Protein AF-A0A364NSY7-F1 (afdb_monomer)

Structure (mmCIF, N/CA/C/O backbone):
data_AF-A0A364NSY7-F1
#
_entry.id   AF-A0A364NSY7-F1
#
loop_
_atom_site.group_PDB
_atom_site.id
_atom_site.type_symbol
_atom_site.label_atom_id
_atom_site.label_alt_id
_atom_site.label_comp_id
_atom_site.label_asym_id
_atom_site.label_entity_id
_atom_site.label_seq_id
_atom_site.pdbx_PDB_ins_code
_atom_site.Cartn_x
_atom_site.Cartn_y
_atom_site.Cartn_z
_atom_site.occupancy
_atom_site.B_iso_or_equiv
_atom_site.auth_seq_id
_atom_site.auth_comp_id
_atom_site.auth_asym_id
_atom_site.auth_atom_id
_atom_site.pdbx_PDB_model_num
ATOM 1 N N . MET A 1 1 ? 0.261 -23.111 -34.544 1.00 36.00 1 MET A N 1
ATOM 2 C CA . MET A 1 1 ? 0.612 -21.712 -34.857 1.00 36.00 1 MET A CA 1
ATOM 3 C C . MET A 1 1 ? 1.425 -21.244 -33.670 1.00 36.00 1 MET A C 1
ATOM 5 O O . MET A 1 1 ? 0.846 -20.998 -32.622 1.00 36.00 1 MET A O 1
ATOM 9 N N . ASP A 1 2 ? 2.751 -21.294 -33.781 1.00 36.00 2 ASP A N 1
ATOM 10 C CA . ASP A 1 2 ? 3.646 -21.006 -32.659 1.00 36.00 2 ASP A CA 1
ATOM 11 C C . ASP A 1 2 ? 3.704 -19.493 -32.443 1.00 36.00 2 ASP A C 1
ATOM 13 O O . ASP A 1 2 ? 4.109 -18.742 -33.335 1.00 36.00 2 ASP A O 1
ATOM 17 N N . LEU A 1 3 ? 3.247 -19.031 -31.277 1.00 41.38 3 LEU A N 1
ATOM 18 C CA . LEU A 1 3 ? 3.323 -17.625 -30.895 1.00 41.38 3 LEU A CA 1
ATOM 19 C C . LEU A 1 3 ? 4.780 -17.307 -30.525 1.00 41.38 3 LEU A C 1
ATOM 21 O O . LEU A 1 3 ? 5.222 -17.547 -29.404 1.00 41.38 3 LEU A O 1
ATOM 25 N N . VAL A 1 4 ? 5.556 -16.795 -31.481 1.00 43.81 4 VAL A N 1
ATOM 26 C CA . VAL A 1 4 ? 6.924 -16.332 -31.216 1.00 43.81 4 VAL A CA 1
ATOM 27 C C . VAL A 1 4 ? 6.856 -14.926 -30.623 1.00 43.81 4 VAL A C 1
ATOM 29 O O . VAL A 1 4 ? 6.765 -13.933 -31.345 1.00 43.81 4 VAL A O 1
ATOM 32 N N . LEU A 1 5 ? 6.889 -14.845 -29.294 1.00 48.97 5 LEU A N 1
ATOM 33 C CA . LEU A 1 5 ? 7.018 -13.586 -28.564 1.00 48.97 5 LEU A CA 1
ATOM 34 C C . LEU A 1 5 ? 8.453 -13.066 -28.690 1.00 48.97 5 LEU A C 1
ATOM 36 O O . LEU A 1 5 ? 9.410 -13.761 -28.347 1.00 48.97 5 LEU A O 1
ATOM 40 N N . LYS A 1 6 ? 8.617 -11.835 -29.182 1.00 50.66 6 LYS A N 1
ATOM 41 C CA . LYS A 1 6 ? 9.927 -11.175 -29.221 1.00 50.66 6 LYS A CA 1
ATOM 42 C C . LYS A 1 6 ? 10.119 -10.354 -27.952 1.00 50.66 6 LYS A C 1
ATOM 44 O O . LYS A 1 6 ? 9.248 -9.565 -27.577 1.00 50.66 6 LYS A O 1
ATOM 49 N N . ARG A 1 7 ? 11.279 -10.523 -27.312 1.00 55.50 7 ARG A N 1
ATOM 50 C CA . ARG A 1 7 ? 11.716 -9.635 -26.232 1.00 55.50 7 ARG A CA 1
ATOM 51 C C . ARG A 1 7 ? 11.839 -8.218 -26.794 1.00 55.50 7 ARG A C 1
ATOM 53 O O . ARG A 1 7 ? 12.333 -8.040 -27.908 1.00 55.50 7 ARG A O 1
ATOM 60 N N . HIS A 1 8 ? 11.343 -7.230 -26.059 1.00 55.62 8 HIS A N 1
ATOM 61 C CA . HIS A 1 8 ? 11.367 -5.850 -26.525 1.00 55.62 8 HIS A CA 1
ATOM 62 C C . HIS A 1 8 ? 12.807 -5.305 -26.517 1.00 55.62 8 HIS A C 1
ATOM 64 O O . HIS A 1 8 ? 13.413 -5.192 -25.451 1.00 55.62 8 HIS A O 1
ATOM 70 N N . ASP A 1 9 ? 13.356 -4.958 -27.685 1.00 51.44 9 ASP A N 1
ATOM 71 C CA . ASP A 1 9 ? 14.707 -4.399 -27.841 1.00 51.44 9 ASP A CA 1
ATOM 72 C C . ASP A 1 9 ? 14.666 -2.972 -28.399 1.00 51.44 9 ASP A C 1
ATOM 74 O O . ASP A 1 9 ? 14.658 -2.734 -29.603 1.00 51.44 9 ASP A O 1
ATOM 78 N N . THR A 1 10 ? 14.647 -2.011 -27.479 1.00 54.78 10 THR A N 1
ATOM 79 C CA . THR A 1 10 ? 14.784 -0.565 -27.713 1.00 54.78 10 THR A CA 1
ATOM 80 C C . THR A 1 10 ? 15.898 0.024 -26.845 1.00 54.78 10 THR A C 1
ATOM 82 O O . THR A 1 10 ? 16.488 -0.673 -26.015 1.00 54.78 10 THR A O 1
ATOM 85 N N . THR A 1 11 ? 16.197 1.309 -27.046 1.00 55.12 11 THR A N 1
ATOM 86 C CA . THR A 1 11 ? 17.179 2.071 -26.260 1.00 55.12 11 THR A CA 1
ATOM 87 C C . THR A 1 11 ? 16.862 2.064 -24.763 1.00 55.12 11 THR A C 1
ATOM 89 O O . THR A 1 11 ? 15.716 1.891 -24.350 1.00 55.12 11 THR A O 1
ATOM 92 N N . ASP A 1 12 ? 17.891 2.275 -23.946 1.00 60.66 12 ASP A N 1
ATOM 93 C CA . ASP A 1 12 ? 17.818 2.137 -22.488 1.00 60.66 12 ASP A CA 1
ATOM 94 C C . ASP A 1 12 ? 16.801 3.102 -21.872 1.00 60.66 12 ASP A C 1
ATOM 96 O O . ASP A 1 12 ? 15.876 2.686 -21.185 1.00 60.66 12 ASP A O 1
ATOM 100 N N . ALA A 1 13 ? 16.891 4.387 -22.212 1.00 56.56 13 ALA A N 1
ATOM 101 C CA . ALA A 1 13 ? 15.965 5.393 -21.696 1.00 56.56 13 ALA A CA 1
ATOM 102 C C . ALA A 1 13 ? 14.491 5.066 -22.009 1.00 56.56 13 ALA A C 1
ATOM 104 O O . ALA A 1 13 ? 13.617 5.305 -21.185 1.00 56.56 13 ALA A O 1
ATOM 105 N N . TYR A 1 14 ? 14.216 4.460 -23.170 1.00 59.62 14 TYR A N 1
ATOM 106 C CA . TYR A 1 14 ? 12.862 4.045 -23.542 1.00 59.62 14 TYR A CA 1
ATOM 107 C C . TYR A 1 14 ? 12.365 2.862 -22.702 1.00 59.62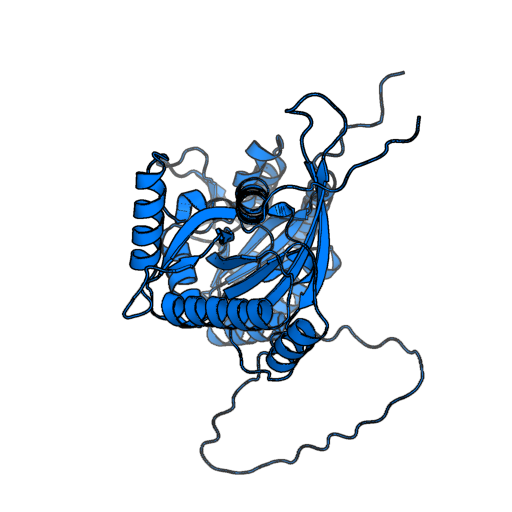 14 TYR A C 1
ATOM 109 O O . TYR A 1 14 ? 11.180 2.766 -22.406 1.00 59.62 14 TYR A O 1
ATOM 117 N N . LYS A 1 15 ? 13.253 1.938 -22.317 1.00 69.56 15 LYS A N 1
ATOM 118 C CA . LYS A 1 15 ? 12.866 0.786 -21.493 1.00 69.56 15 LYS A CA 1
ATOM 119 C C . LYS A 1 15 ? 12.663 1.167 -20.019 1.00 69.56 15 LYS A C 1
ATOM 121 O O . LYS A 1 15 ? 11.796 0.573 -19.391 1.00 69.56 15 LYS A O 1
ATOM 126 N N . GLU A 1 16 ? 13.417 2.126 -19.474 1.00 78.94 16 GLU A N 1
ATOM 127 C CA . GLU A 1 16 ? 13.177 2.633 -18.108 1.00 78.94 16 GLU A CA 1
ATOM 128 C C . GLU A 1 16 ? 11.831 3.359 -18.030 1.00 78.94 16 GLU A C 1
ATOM 130 O O . GLU A 1 16 ? 11.000 2.988 -17.207 1.00 78.94 16 GLU A O 1
ATOM 135 N N . ASP A 1 17 ? 11.557 4.283 -18.957 1.00 84.56 17 ASP A N 1
ATOM 136 C CA . ASP A 1 17 ? 10.255 4.959 -19.059 1.00 84.56 17 ASP A CA 1
ATOM 137 C C . ASP A 1 17 ? 9.093 3.963 -19.229 1.00 84.56 17 ASP A C 1
ATOM 139 O O . ASP A 1 17 ? 8.052 4.098 -18.585 1.00 84.56 17 ASP A O 1
ATOM 143 N N . LEU A 1 18 ? 9.295 2.904 -20.025 1.00 81.06 18 LEU A N 1
ATOM 144 C CA . LEU A 1 18 ? 8.325 1.819 -20.178 1.00 81.06 18 LEU A CA 1
ATOM 145 C C . LEU A 1 18 ? 8.079 1.061 -18.864 1.00 81.06 18 LEU A C 1
ATOM 147 O O . LEU A 1 18 ? 6.926 0.769 -18.554 1.00 81.06 18 LEU A O 1
ATOM 151 N N . LEU A 1 19 ? 9.123 0.747 -18.087 1.00 82.94 19 LEU A N 1
ATOM 152 C CA . LEU A 1 19 ? 8.972 0.107 -16.773 1.00 82.94 19 LEU A CA 1
ATOM 153 C C . LEU A 1 19 ? 8.163 0.994 -15.827 1.00 82.94 19 LEU A C 1
ATOM 155 O O . LEU A 1 19 ? 7.202 0.518 -15.223 1.00 82.94 19 LEU A O 1
ATOM 159 N N . GLN A 1 20 ? 8.500 2.283 -15.757 1.00 89.06 20 GLN A N 1
ATOM 160 C CA . GLN A 1 20 ? 7.758 3.224 -14.928 1.00 89.06 20 GLN A CA 1
ATOM 161 C C . GLN A 1 20 ? 6.292 3.328 -15.363 1.00 89.06 20 GLN A C 1
ATOM 163 O O . GLN A 1 20 ? 5.395 3.357 -14.523 1.00 89.06 20 GLN A O 1
ATOM 168 N N . HIS A 1 21 ? 6.031 3.374 -16.672 1.00 87.06 21 HIS A N 1
ATOM 169 C CA . HIS A 1 21 ? 4.677 3.440 -17.214 1.00 87.06 21 HIS A CA 1
ATOM 170 C C . HIS A 1 21 ? 3.865 2.175 -16.911 1.00 87.06 21 HIS A C 1
ATOM 172 O O . HIS A 1 21 ? 2.699 2.275 -16.535 1.00 87.06 21 HIS A O 1
ATOM 178 N N . ILE A 1 22 ? 4.473 0.992 -17.027 1.00 82.31 22 ILE A N 1
ATOM 179 C CA . ILE A 1 22 ? 3.836 -0.282 -16.669 1.00 82.31 22 ILE A CA 1
ATOM 180 C C . ILE A 1 22 ? 3.473 -0.298 -15.180 1.00 82.31 22 ILE A C 1
ATOM 182 O O . ILE A 1 22 ? 2.342 -0.625 -14.840 1.00 82.31 22 ILE A O 1
ATOM 186 N N . VAL A 1 23 ? 4.393 0.104 -14.297 1.00 87.44 23 VAL A N 1
ATOM 187 C CA . VAL A 1 23 ? 4.132 0.171 -12.847 1.00 87.44 23 VAL A CA 1
ATOM 188 C C . VAL A 1 23 ? 3.035 1.187 -12.511 1.00 87.44 23 VAL A C 1
ATOM 190 O O . VAL A 1 23 ? 2.234 0.952 -11.612 1.00 87.44 23 VAL A O 1
ATOM 193 N N . ASP A 1 24 ? 2.986 2.309 -13.228 1.00 90.50 24 ASP A N 1
ATOM 194 C CA . ASP A 1 24 ? 1.989 3.360 -13.014 1.00 90.50 24 ASP A CA 1
ATOM 195 C C . ASP A 1 24 ? 0.581 2.942 -13.461 1.00 90.50 24 ASP A C 1
ATOM 197 O O . ASP A 1 24 ? -0.400 3.198 -12.765 1.00 90.50 24 ASP A O 1
ATOM 201 N N . THR A 1 25 ? 0.485 2.277 -14.613 1.00 83.00 25 THR A N 1
ATOM 202 C CA . THR A 1 25 ? -0.798 1.895 -15.225 1.00 83.00 25 THR A CA 1
ATOM 203 C C . THR A 1 25 ? -1.355 0.573 -14.710 1.00 83.00 25 THR A C 1
ATOM 205 O O . THR A 1 25 ? -2.574 0.422 -14.662 1.00 83.00 25 THR A O 1
ATOM 208 N N . ALA A 1 26 ? -0.485 -0.359 -14.319 1.00 79.25 26 ALA A N 1
ATOM 209 C CA . ALA A 1 26 ? -0.840 -1.689 -13.833 1.00 79.25 26 ALA A CA 1
ATOM 210 C C . ALA A 1 26 ? 0.017 -2.066 -12.606 1.00 79.25 26 ALA A C 1
ATOM 212 O O . ALA A 1 26 ? 0.847 -2.979 -12.684 1.00 79.25 26 ALA A O 1
ATOM 213 N N . PRO A 1 27 ? -0.132 -1.369 -11.461 1.00 86.69 27 PRO A N 1
ATOM 214 C CA . PRO A 1 27 ? 0.657 -1.630 -10.253 1.00 86.69 27 PRO A CA 1
ATOM 215 C C . PRO A 1 27 ? 0.514 -3.066 -9.716 1.00 86.69 27 PRO A C 1
ATOM 217 O O . PRO A 1 27 ? 1.417 -3.556 -9.038 1.00 86.69 27 PRO A O 1
ATOM 220 N N . GLU A 1 28 ? -0.569 -3.772 -10.054 1.00 82.06 28 GLU A N 1
ATOM 221 C CA . GLU A 1 28 ? -0.802 -5.191 -9.757 1.00 82.06 28 GLU A CA 1
ATOM 222 C C . GLU A 1 28 ? 0.220 -6.141 -10.396 1.00 82.06 28 GLU A C 1
ATOM 224 O O . GLU A 1 28 ? 0.351 -7.286 -9.967 1.00 82.06 28 GLU A O 1
ATOM 229 N N . VAL A 1 29 ? 0.985 -5.668 -11.387 1.00 80.31 29 VAL A N 1
ATOM 230 C CA . VAL A 1 29 ? 2.117 -6.417 -11.941 1.00 80.31 29 VAL A CA 1
ATOM 231 C C . VAL A 1 29 ? 3.217 -6.635 -10.901 1.00 80.31 29 VAL A C 1
ATOM 233 O O . VAL A 1 29 ? 4.023 -7.555 -11.030 1.00 80.31 29 VAL A O 1
ATOM 236 N N . LEU A 1 30 ? 3.281 -5.793 -9.866 1.00 85.88 30 LEU A N 1
ATOM 237 C CA . LEU A 1 30 ? 4.238 -5.956 -8.787 1.00 85.88 30 LEU A CA 1
ATOM 238 C C . LEU A 1 30 ? 3.771 -7.091 -7.856 1.00 85.88 30 LEU A C 1
ATOM 240 O O . LEU A 1 30 ? 2.671 -7.023 -7.305 1.00 85.88 30 LEU A O 1
ATOM 244 N N . PRO A 1 31 ? 4.611 -8.106 -7.592 1.00 80.38 31 PRO A N 1
ATOM 245 C CA . PRO A 1 31 ? 4.269 -9.253 -6.747 1.00 80.38 31 PRO A CA 1
ATOM 246 C C . PRO A 1 31 ? 4.328 -8.901 -5.246 1.00 80.38 31 PRO A C 1
ATOM 248 O O . PRO A 1 31 ? 5.056 -9.508 -4.458 1.00 80.38 31 PRO A O 1
ATOM 251 N N . LEU A 1 32 ? 3.567 -7.890 -4.818 1.00 84.75 32 LEU A N 1
ATOM 252 C CA . LEU A 1 32 ? 3.625 -7.341 -3.458 1.00 84.75 32 LEU A CA 1
ATOM 253 C C . LEU A 1 32 ? 3.256 -8.381 -2.394 1.00 84.75 32 LEU A C 1
ATOM 255 O O . LEU A 1 32 ? 3.875 -8.411 -1.336 1.00 84.75 32 LEU A O 1
ATOM 259 N N . ALA A 1 33 ? 2.317 -9.286 -2.690 1.00 78.88 33 ALA A N 1
ATOM 260 C CA . ALA A 1 33 ? 1.911 -10.357 -1.776 1.00 78.88 33 ALA A CA 1
ATOM 261 C C . ALA A 1 33 ? 3.051 -11.337 -1.435 1.00 78.88 33 ALA A C 1
ATOM 263 O O . ALA A 1 33 ? 3.059 -11.929 -0.351 1.00 78.88 33 ALA A O 1
ATOM 264 N N . GLU A 1 34 ? 4.010 -11.508 -2.347 1.00 75.00 34 GLU A N 1
ATOM 265 C CA . GLU A 1 34 ? 5.184 -12.360 -2.152 1.00 75.00 34 GLU A CA 1
ATOM 266 C C . GLU A 1 34 ? 6.296 -11.646 -1.370 1.00 75.00 34 GLU A C 1
ATOM 268 O O . GLU A 1 34 ? 7.060 -12.296 -0.647 1.00 75.00 34 GLU A O 1
ATOM 273 N N . ILE A 1 35 ? 6.380 -10.317 -1.486 1.00 79.62 35 ILE A N 1
ATOM 274 C CA . ILE A 1 35 ? 7.395 -9.494 -0.820 1.00 79.62 35 ILE A CA 1
ATOM 275 C C . ILE A 1 35 ? 6.944 -9.148 0.601 1.00 79.62 35 ILE A C 1
ATOM 277 O O . ILE A 1 35 ? 7.595 -9.551 1.563 1.00 79.62 35 ILE A O 1
ATOM 281 N N . ASP A 1 36 ? 5.820 -8.443 0.726 1.00 81.50 36 ASP A N 1
ATOM 282 C CA . ASP A 1 36 ? 5.222 -8.023 1.990 1.00 81.50 36 ASP A CA 1
ATOM 283 C C . ASP A 1 36 ? 3.712 -7.792 1.811 1.00 81.50 36 ASP A C 1
ATOM 285 O O . ASP A 1 36 ? 3.262 -6.815 1.204 1.00 81.50 36 ASP A O 1
ATOM 289 N N . ARG A 1 37 ? 2.911 -8.701 2.385 1.00 79.88 37 ARG A N 1
ATOM 290 C CA . ARG A 1 37 ? 1.443 -8.676 2.285 1.00 79.88 37 ARG A CA 1
ATOM 291 C C . ARG A 1 37 ? 0.812 -7.401 2.843 1.00 79.88 37 ARG A C 1
ATOM 293 O O . ARG A 1 37 ? -0.306 -7.066 2.451 1.00 79.88 37 ARG A O 1
ATOM 300 N N . GLY A 1 38 ? 1.511 -6.685 3.728 1.00 79.31 38 GLY A N 1
ATOM 301 C CA . GLY A 1 38 ? 1.054 -5.404 4.262 1.00 79.31 38 GLY A CA 1
ATOM 302 C C . GLY A 1 38 ? 0.891 -4.327 3.190 1.00 79.31 38 GLY A C 1
ATOM 303 O O . GLY A 1 38 ? 0.126 -3.395 3.396 1.00 79.31 38 GLY A O 1
ATOM 304 N N . PHE A 1 39 ? 1.545 -4.477 2.034 1.00 87.94 39 PHE A N 1
ATOM 305 C CA . PHE A 1 39 ? 1.489 -3.511 0.935 1.00 87.94 39 PHE A CA 1
ATOM 306 C C . PHE A 1 39 ? 0.573 -3.946 -0.225 1.00 87.94 39 PHE A C 1
ATOM 308 O O . PHE A 1 39 ? 0.515 -3.283 -1.259 1.00 87.94 39 PHE A O 1
ATOM 315 N N . VAL A 1 40 ? -0.173 -5.050 -0.076 1.00 85.19 40 VAL A N 1
ATOM 316 C CA . VAL A 1 40 ? -1.127 -5.519 -1.097 1.00 85.19 40 VAL A CA 1
ATOM 317 C C . VAL A 1 40 ? -2.273 -4.524 -1.260 1.00 85.19 40 VAL A C 1
ATOM 319 O O . VAL A 1 40 ? -2.934 -4.161 -0.283 1.00 85.19 40 VAL A O 1
ATOM 322 N N . GLY A 1 41 ? -2.545 -4.159 -2.515 1.00 85.44 41 GLY A N 1
ATOM 323 C CA . GLY A 1 41 ? -3.536 -3.150 -2.889 1.00 85.44 41 GLY A CA 1
ATOM 324 C C . GLY A 1 41 ? -2.948 -1.750 -3.085 1.00 85.44 41 GLY A C 1
ATOM 325 O O . GLY A 1 41 ? -3.713 -0.792 -3.162 1.00 85.44 41 GLY A O 1
ATOM 326 N N . ALA A 1 42 ? -1.617 -1.610 -3.144 1.00 92.94 42 ALA A N 1
ATOM 327 C CA . ALA A 1 42 ? -0.963 -0.340 -3.451 1.00 92.94 42 ALA A CA 1
ATOM 328 C C . ALA A 1 42 ? -1.420 0.202 -4.813 1.00 92.94 42 ALA A C 1
ATOM 330 O O . ALA A 1 42 ? -1.468 -0.527 -5.802 1.00 92.94 42 ALA A O 1
ATOM 331 N N . ARG A 1 43 ? -1.751 1.493 -4.854 1.00 94.19 43 ARG A N 1
ATOM 332 C CA . ARG A 1 43 ? -2.231 2.192 -6.050 1.00 94.19 43 ARG A CA 1
ATOM 333 C C . ARG A 1 43 ? -1.181 3.195 -6.498 1.00 94.19 43 ARG A C 1
ATOM 335 O O . ARG A 1 43 ? -0.570 3.837 -5.644 1.00 94.19 43 ARG A O 1
ATOM 342 N N . SER A 1 44 ? -0.989 3.351 -7.807 1.00 95.75 44 SER A N 1
ATOM 343 C CA . SER A 1 44 ? -0.092 4.388 -8.319 1.00 95.75 44 SER A CA 1
ATOM 344 C C . SER A 1 44 ? -0.629 5.782 -8.000 1.00 95.75 44 SER A C 1
ATOM 346 O O . SER A 1 44 ? -1.807 6.073 -8.220 1.00 95.75 44 SER A O 1
ATOM 348 N N . ILE A 1 45 ? 0.238 6.634 -7.453 1.00 97.06 45 ILE A N 1
ATOM 349 C CA . ILE A 1 45 ? -0.086 8.010 -7.062 1.00 97.06 45 ILE A CA 1
ATOM 350 C C . ILE A 1 45 ? 0.494 8.999 -8.070 1.00 97.06 45 ILE A C 1
ATOM 352 O O . ILE A 1 45 ? -0.212 9.892 -8.559 1.00 97.06 45 ILE A O 1
ATOM 356 N N . CYS A 1 46 ? 1.783 8.845 -8.372 1.00 94.81 46 CYS A N 1
ATOM 357 C CA . CYS A 1 46 ? 2.480 9.619 -9.387 1.00 94.81 46 CYS A CA 1
ATOM 358 C C . CYS A 1 46 ? 3.798 8.954 -9.793 1.00 94.81 46 CYS A C 1
ATOM 360 O O . CYS A 1 46 ? 4.420 8.223 -9.014 1.00 94.81 46 CYS A O 1
ATOM 362 N N . ARG A 1 47 ? 4.262 9.317 -10.987 1.00 93.88 47 ARG A N 1
ATOM 363 C CA . ARG A 1 47 ? 5.632 9.094 -11.443 1.00 93.88 47 ARG A CA 1
ATOM 364 C C . ARG A 1 47 ? 6.508 10.304 -11.157 1.00 93.88 47 ARG A C 1
ATOM 366 O O . ARG A 1 47 ? 5.993 11.415 -11.064 1.00 93.88 47 ARG A O 1
ATOM 373 N N . GLU A 1 48 ? 7.818 10.101 -11.082 1.00 92.56 48 GLU A N 1
ATOM 374 C CA . GLU A 1 48 ? 8.807 11.183 -11.037 1.00 92.56 48 GLU A CA 1
ATOM 375 C C . GLU A 1 48 ? 8.592 12.146 -9.841 1.00 92.56 48 GLU A C 1
ATOM 377 O O . GLU A 1 48 ? 8.573 13.375 -9.978 1.00 92.56 48 GLU A O 1
ATOM 382 N N . LEU A 1 49 ? 8.414 11.610 -8.629 1.00 93.75 49 LEU A N 1
ATOM 383 C CA . LEU A 1 49 ? 8.237 12.430 -7.423 1.00 93.75 49 LEU A CA 1
ATOM 384 C C . LEU A 1 49 ? 9.558 13.139 -7.068 1.00 93.75 49 LEU A C 1
ATOM 386 O O . LEU A 1 49 ? 10.565 12.460 -6.863 1.00 93.75 49 LEU A O 1
ATOM 390 N N . PRO A 1 50 ? 9.604 14.480 -6.976 1.00 89.62 50 PRO A N 1
ATOM 391 C CA . PRO A 1 50 ? 10.845 15.203 -6.738 1.00 89.62 50 PRO A CA 1
ATOM 392 C C . PRO A 1 50 ? 11.357 15.019 -5.305 1.00 89.62 50 PRO A C 1
ATOM 394 O O . PRO A 1 50 ? 10.629 15.199 -4.332 1.00 89.62 50 PRO A O 1
ATOM 397 N N . PHE A 1 51 ? 12.654 14.752 -5.190 1.00 84.19 51 PHE A N 1
ATOM 398 C CA . PHE A 1 51 ? 13.410 14.712 -3.946 1.00 84.19 51 PHE A CA 1
ATOM 399 C C . PHE A 1 51 ? 14.528 15.753 -3.967 1.00 84.19 51 PHE A C 1
ATOM 401 O O . PHE A 1 51 ? 15.301 15.867 -4.924 1.00 84.19 51 PHE A O 1
ATOM 408 N N . SER A 1 52 ? 14.648 16.493 -2.868 1.00 64.94 52 SER A N 1
ATOM 409 C CA . SER A 1 52 ? 15.712 17.475 -2.677 1.00 64.94 52 SER A CA 1
ATOM 410 C C . SER A 1 52 ? 16.911 16.835 -1.972 1.00 64.94 52 SER A C 1
ATOM 412 O O . SER A 1 52 ? 17.116 17.042 -0.779 1.00 64.94 52 SER A O 1
ATOM 414 N N . LEU A 1 53 ? 17.715 16.067 -2.712 1.00 54.66 53 LEU A N 1
ATOM 415 C CA . LEU A 1 53 ? 19.075 15.707 -2.291 1.00 54.66 53 LEU A CA 1
ATOM 416 C C . LEU A 1 53 ? 20.038 16.830 -2.702 1.00 54.66 53 LEU A C 1
ATOM 418 O O . LEU A 1 53 ? 19.997 17.309 -3.833 1.00 54.66 53 LEU A O 1
ATOM 422 N N . ASP A 1 54 ? 20.884 17.262 -1.772 1.00 44.62 54 ASP A N 1
ATOM 423 C CA . ASP A 1 54 ? 21.686 18.483 -1.874 1.00 44.62 54 ASP A CA 1
ATOM 424 C C . ASP A 1 54 ? 22.701 18.532 -3.059 1.00 44.62 54 ASP A C 1
ATOM 426 O O . ASP A 1 54 ? 23.308 17.531 -3.448 1.00 44.62 54 ASP A O 1
ATOM 430 N N . LEU A 1 55 ? 22.882 19.763 -3.568 1.00 44.62 55 LEU A N 1
ATOM 431 C CA . LEU A 1 55 ? 23.930 20.417 -4.388 1.00 44.62 55 LEU A CA 1
ATOM 432 C C . LEU A 1 55 ? 24.178 20.249 -5.905 1.00 44.62 55 LEU A C 1
ATOM 434 O O . LEU A 1 55 ? 24.968 21.057 -6.401 1.00 44.62 55 LEU A O 1
ATOM 438 N N . GLN A 1 56 ? 23.564 19.370 -6.708 1.00 49.72 56 GLN A N 1
ATOM 439 C CA . GLN A 1 56 ? 23.836 19.429 -8.176 1.00 49.72 56 GLN A CA 1
ATOM 440 C C . GLN A 1 56 ? 22.691 19.020 -9.122 1.00 49.72 56 GLN A C 1
ATOM 442 O O . GLN A 1 56 ? 22.680 19.488 -10.261 1.00 49.72 56 GLN A O 1
ATOM 447 N N . ARG A 1 57 ? 21.736 18.166 -8.717 1.00 53.25 57 ARG A N 1
ATOM 448 C CA . ARG A 1 57 ? 20.598 17.748 -9.566 1.00 53.25 57 ARG A CA 1
ATOM 449 C C . ARG A 1 57 ? 19.382 17.386 -8.719 1.00 53.25 57 ARG A C 1
ATOM 451 O O . ARG A 1 57 ? 19.526 16.625 -7.767 1.00 53.25 57 ARG A O 1
ATOM 458 N N . ALA A 1 58 ? 18.202 17.863 -9.115 1.00 62.56 58 ALA A N 1
ATOM 459 C CA . ALA A 1 58 ? 16.941 17.340 -8.599 1.00 62.56 58 ALA A CA 1
ATOM 460 C C . ALA A 1 58 ? 16.864 15.845 -8.940 1.00 62.56 58 ALA A C 1
ATOM 462 O O . ALA A 1 58 ? 16.959 15.476 -10.113 1.00 62.56 58 ALA A O 1
ATOM 463 N N . LYS A 1 59 ? 16.762 14.990 -7.922 1.00 80.81 59 LYS A N 1
ATOM 464 C CA . LYS A 1 59 ? 16.505 13.562 -8.119 1.00 80.81 59 LYS A CA 1
ATOM 465 C C . LYS A 1 59 ? 15.007 13.337 -8.046 1.00 80.81 59 LYS A C 1
ATOM 467 O O . LYS A 1 59 ? 14.325 14.023 -7.290 1.00 80.81 59 LYS A O 1
ATOM 472 N N . ARG A 1 60 ? 14.500 12.404 -8.838 1.00 90.12 60 ARG A N 1
ATOM 473 C CA . ARG A 1 60 ? 13.085 12.059 -8.861 1.00 90.12 60 ARG A CA 1
ATOM 474 C C . ARG A 1 60 ? 12.971 10.562 -8.616 1.00 90.12 60 ARG A C 1
ATOM 476 O O . ARG A 1 60 ? 13.785 9.806 -9.132 1.00 90.12 60 ARG A O 1
ATOM 483 N N . LEU A 1 61 ? 12.036 10.184 -7.757 1.00 93.62 61 LEU A N 1
ATOM 484 C CA . LEU A 1 61 ? 11.650 8.796 -7.556 1.00 93.62 61 LEU A CA 1
ATOM 485 C C . LEU A 1 61 ? 10.745 8.387 -8.712 1.00 93.62 61 LEU A C 1
ATOM 487 O O . LEU A 1 61 ? 9.764 9.080 -8.984 1.00 93.62 61 LEU A O 1
ATOM 491 N N . ASP A 1 62 ? 11.044 7.254 -9.330 1.00 94.62 62 ASP A N 1
ATOM 492 C CA . ASP A 1 62 ? 10.373 6.817 -10.551 1.00 94.62 62 ASP A CA 1
ATOM 493 C C . ASP A 1 62 ? 8.866 6.593 -10.371 1.00 94.62 62 ASP A C 1
ATOM 495 O O . ASP A 1 62 ? 8.075 7.161 -11.125 1.00 94.62 62 ASP A O 1
ATOM 499 N N . ASN A 1 63 ? 8.446 5.840 -9.345 1.00 96.38 63 ASN A N 1
ATOM 500 C CA . ASN A 1 63 ? 7.030 5.695 -8.998 1.00 96.38 63 ASN A CA 1
ATOM 501 C C . ASN A 1 63 ? 6.800 5.733 -7.481 1.00 96.38 63 ASN A C 1
ATOM 503 O O . ASN A 1 63 ? 7.479 5.060 -6.701 1.00 96.38 63 ASN A O 1
ATOM 507 N N . LEU A 1 64 ? 5.767 6.473 -7.077 1.00 97.94 64 LEU A N 1
ATOM 508 C CA . LEU A 1 64 ? 5.192 6.431 -5.737 1.00 97.94 64 LEU A CA 1
ATOM 509 C C . LEU A 1 64 ? 3.857 5.686 -5.789 1.00 97.94 64 LEU A C 1
ATOM 511 O O . LEU A 1 64 ? 2.948 6.097 -6.515 1.00 97.94 64 LEU A O 1
ATOM 515 N N . LEU A 1 65 ? 3.718 4.642 -4.972 1.00 98.06 65 LEU A N 1
ATOM 516 C CA . LEU A 1 65 ? 2.439 3.974 -4.750 1.00 98.06 65 LEU A CA 1
ATOM 517 C C . LEU A 1 65 ? 2.046 4.074 -3.275 1.00 98.06 65 LEU A C 1
ATOM 519 O O . LEU A 1 65 ? 2.902 4.086 -2.387 1.00 98.06 65 LEU A O 1
ATOM 523 N N . ILE A 1 66 ? 0.742 4.124 -3.010 1.00 97.31 66 ILE A N 1
ATOM 524 C CA . ILE A 1 66 ? 0.195 4.130 -1.651 1.00 97.31 66 ILE A CA 1
ATOM 525 C C . ILE A 1 66 ? -0.968 3.149 -1.558 1.00 97.31 66 ILE A C 1
ATOM 527 O O . ILE A 1 66 ? -1.809 3.072 -2.455 1.00 97.31 66 ILE A O 1
ATOM 531 N N . THR A 1 67 ? -1.012 2.370 -0.482 1.00 94.25 67 THR A N 1
ATOM 532 C CA . THR A 1 67 ? -2.148 1.492 -0.195 1.00 94.25 67 THR A CA 1
ATOM 533 C C . THR A 1 67 ? -3.317 2.274 0.415 1.00 94.25 67 THR A C 1
ATOM 535 O O . THR A 1 67 ? -3.099 3.281 1.094 1.00 94.25 67 THR A O 1
ATOM 538 N N . PRO A 1 68 ? -4.567 1.796 0.265 1.00 88.56 68 PRO A N 1
ATOM 539 C CA . PRO A 1 68 ? -5.724 2.409 0.918 1.00 88.56 68 PRO A CA 1
ATOM 540 C C . PRO A 1 68 ? -5.587 2.558 2.441 1.00 88.56 68 PRO A C 1
ATOM 542 O O . PRO A 1 68 ? -6.198 3.445 3.024 1.00 88.56 68 PRO A O 1
ATOM 545 N N . ASP A 1 69 ? -4.789 1.713 3.098 1.00 87.69 69 ASP A N 1
ATOM 546 C CA . ASP A 1 69 ? -4.502 1.765 4.535 1.00 87.69 69 ASP A CA 1
ATOM 547 C C . ASP A 1 69 ? -3.238 2.569 4.903 1.00 87.69 69 ASP A C 1
ATOM 549 O O . ASP A 1 69 ? -2.794 2.520 6.048 1.00 87.69 69 ASP A O 1
ATOM 553 N N . GLY A 1 70 ? -2.675 3.346 3.969 1.00 91.12 70 GLY A N 1
ATOM 554 C CA . GLY A 1 70 ? -1.620 4.332 4.239 1.00 91.12 70 GLY A CA 1
ATOM 555 C C . GLY A 1 70 ? -0.187 3.792 4.213 1.00 91.12 70 GLY A C 1
ATOM 556 O O . GLY A 1 70 ? 0.734 4.463 4.685 1.00 91.12 70 GLY A O 1
ATOM 557 N N . GLY A 1 71 ? 0.028 2.588 3.685 1.00 94.38 71 GLY A N 1
ATOM 558 C CA . GLY A 1 71 ? 1.347 2.030 3.396 1.00 94.38 71 GLY A CA 1
ATOM 559 C C . GLY A 1 71 ? 1.985 2.710 2.185 1.00 94.38 71 GLY A C 1
ATOM 560 O O . GLY A 1 71 ? 1.330 2.922 1.169 1.00 94.38 71 GLY A O 1
ATOM 561 N N . ILE A 1 72 ? 3.269 3.053 2.293 1.00 97.06 72 ILE A N 1
ATOM 562 C CA . ILE A 1 72 ? 4.009 3.810 1.273 1.00 97.06 72 ILE A CA 1
ATOM 563 C C . ILE A 1 72 ? 4.973 2.874 0.550 1.00 97.06 72 ILE A C 1
ATOM 565 O O . ILE A 1 72 ? 5.776 2.196 1.198 1.00 97.06 72 ILE A O 1
ATOM 569 N N . VAL A 1 73 ? 4.913 2.865 -0.781 1.00 97.00 73 VAL A N 1
ATOM 570 C CA . VAL A 1 73 ? 5.803 2.083 -1.641 1.00 97.00 73 VAL A CA 1
ATOM 571 C C . VAL A 1 73 ? 6.601 3.027 -2.537 1.00 97.00 73 VAL A C 1
ATOM 573 O O . VAL A 1 73 ? 6.029 3.784 -3.322 1.00 97.00 73 VAL A O 1
ATOM 576 N N . LEU A 1 74 ? 7.925 2.972 -2.425 1.00 96.31 74 LEU A N 1
ATOM 577 C CA . LEU A 1 74 ? 8.854 3.694 -3.289 1.00 96.31 74 LEU A CA 1
ATOM 578 C C . LEU A 1 74 ? 9.413 2.718 -4.317 1.00 96.31 74 LEU A C 1
ATOM 580 O O . LEU A 1 74 ? 9.982 1.696 -3.933 1.00 96.31 74 LEU A O 1
ATOM 584 N N . VAL A 1 75 ? 9.275 3.026 -5.600 1.00 94.81 75 VAL A N 1
ATOM 585 C CA . VAL A 1 75 ? 9.767 2.171 -6.681 1.00 94.81 75 VAL A CA 1
ATOM 586 C C . VAL A 1 75 ? 10.793 2.931 -7.497 1.00 94.81 75 VAL A C 1
ATOM 588 O O . VAL A 1 75 ? 10.521 4.037 -7.954 1.00 94.81 75 VAL A O 1
ATOM 591 N N . GLU A 1 76 ? 11.948 2.306 -7.695 1.00 91.69 76 GLU A N 1
ATOM 592 C CA . GLU A 1 76 ? 12.990 2.765 -8.608 1.00 91.69 76 GLU A CA 1
ATOM 593 C C . GLU A 1 76 ? 13.128 1.742 -9.745 1.00 91.69 76 GLU A C 1
ATOM 595 O O . GLU A 1 76 ? 13.438 0.565 -9.520 1.00 91.69 76 GLU A O 1
ATOM 600 N N . CYS A 1 77 ? 12.869 2.189 -10.967 1.00 88.06 77 CYS A N 1
ATOM 601 C CA . CYS A 1 77 ? 12.964 1.433 -12.202 1.00 88.06 77 CYS A CA 1
ATOM 602 C C . CYS A 1 77 ? 14.356 1.616 -12.817 1.00 88.06 77 CYS A C 1
ATOM 604 O O . CYS A 1 77 ? 14.789 2.719 -13.136 1.00 88.06 77 CYS A O 1
ATOM 606 N N . LYS A 1 78 ? 15.083 0.521 -13.034 1.00 84.00 78 LYS A N 1
ATOM 607 C CA . LYS A 1 78 ? 16.439 0.576 -13.596 1.00 84.00 78 LYS A CA 1
ATOM 608 C C . LYS A 1 78 ? 16.639 -0.532 -14.613 1.00 84.00 78 LYS A C 1
ATOM 610 O O . LYS A 1 78 ? 16.268 -1.678 -14.357 1.00 84.00 78 LYS A O 1
ATOM 615 N N . LEU A 1 79 ? 17.317 -0.241 -15.721 1.00 71.94 79 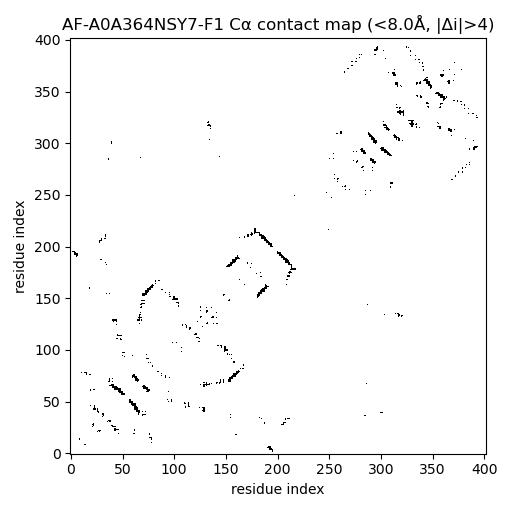LEU A N 1
ATOM 616 C CA . LEU A 1 79 ? 17.855 -1.303 -16.574 1.00 71.94 79 LEU A CA 1
ATOM 617 C C . LEU A 1 79 ? 19.209 -1.762 -16.081 1.00 71.94 79 LEU A C 1
ATOM 619 O O . LEU A 1 79 ? 20.187 -1.008 -16.043 1.00 71.94 79 LEU A O 1
ATOM 623 N N . ILE A 1 80 ? 19.295 -3.031 -15.706 1.00 63.00 80 ILE A N 1
ATOM 624 C CA . ILE A 1 80 ? 20.318 -3.420 -14.751 1.00 63.00 80 ILE A CA 1
ATOM 625 C C . ILE A 1 80 ? 21.489 -4.165 -15.403 1.00 63.00 80 ILE A C 1
ATOM 627 O O . ILE A 1 80 ? 21.668 -5.376 -15.257 1.00 63.00 80 ILE A O 1
ATOM 631 N N . ARG A 1 81 ? 22.347 -3.405 -16.092 1.00 58.81 81 ARG A N 1
ATOM 632 C CA . ARG A 1 81 ? 23.407 -3.934 -16.977 1.00 58.81 81 ARG A CA 1
ATOM 633 C C . ARG A 1 81 ? 24.735 -4.275 -16.307 1.00 58.81 81 ARG A C 1
ATOM 635 O O . ARG A 1 81 ? 25.442 -5.157 -16.783 1.00 58.81 81 ARG A O 1
ATOM 642 N N . ASN A 1 82 ? 25.099 -3.599 -15.217 1.00 58.72 82 ASN A N 1
ATOM 643 C CA . ASN A 1 82 ? 26.366 -3.828 -14.513 1.00 58.72 82 ASN A CA 1
ATOM 644 C C . ASN A 1 82 ? 26.215 -3.686 -12.986 1.00 58.72 82 ASN A C 1
ATOM 646 O O . ASN A 1 82 ? 25.178 -3.248 -12.493 1.00 58.72 82 ASN A O 1
ATOM 650 N N . ASN A 1 83 ? 27.243 -4.085 -12.230 1.00 58.44 83 ASN A N 1
ATOM 651 C CA . ASN A 1 83 ? 27.223 -4.060 -10.760 1.00 58.44 83 ASN A CA 1
ATOM 652 C C . ASN A 1 83 ? 27.326 -2.644 -10.154 1.00 58.44 83 ASN A C 1
ATOM 654 O O . ASN A 1 83 ? 26.923 -2.443 -9.014 1.00 58.44 83 ASN A O 1
ATOM 658 N N . GLU A 1 84 ? 27.837 -1.658 -10.890 1.00 62.62 84 GLU A N 1
ATOM 659 C CA . GLU A 1 84 ? 27.992 -0.284 -10.394 1.00 62.62 84 GLU A CA 1
ATOM 660 C C . GLU A 1 84 ? 26.655 0.470 -10.406 1.00 62.62 84 GLU A C 1
ATOM 662 O O . GLU A 1 84 ? 26.248 1.029 -9.388 1.00 62.62 84 GLU A O 1
ATOM 667 N N . ALA A 1 85 ? 25.901 0.372 -11.507 1.00 64.88 85 ALA A N 1
ATOM 668 C CA . ALA A 1 85 ? 24.532 0.879 -11.615 1.00 64.88 85 ALA A CA 1
ATOM 669 C C . ALA A 1 85 ? 23.598 0.241 -10.569 1.00 64.88 85 ALA A C 1
ATOM 671 O O . ALA A 1 85 ? 22.686 0.889 -10.060 1.00 64.88 85 ALA A O 1
ATOM 672 N N . LYS A 1 86 ? 23.881 -1.017 -10.209 1.00 65.06 86 LYS A N 1
ATOM 673 C CA . LYS A 1 86 ? 23.205 -1.810 -9.171 1.00 65.06 86 LYS A CA 1
ATOM 674 C C . LYS A 1 86 ? 23.435 -1.285 -7.753 1.00 65.06 86 LYS A C 1
ATOM 676 O O . LYS A 1 86 ? 22.502 -1.184 -6.967 1.00 65.06 86 LYS A O 1
ATOM 681 N N . ILE A 1 87 ? 24.670 -0.932 -7.413 1.00 67.81 87 ILE A N 1
ATOM 682 C CA . ILE A 1 87 ? 24.974 -0.330 -6.106 1.00 67.81 87 ILE A CA 1
ATOM 683 C C . ILE A 1 87 ? 24.391 1.085 -6.041 1.00 67.81 87 ILE A C 1
ATOM 685 O O . ILE A 1 87 ? 23.791 1.463 -5.035 1.00 67.81 87 ILE A O 1
ATOM 689 N N . ALA A 1 88 ? 24.506 1.837 -7.139 1.00 76.62 88 ALA A N 1
ATOM 690 C CA . ALA A 1 88 ? 23.970 3.187 -7.232 1.00 76.62 88 ALA A CA 1
ATOM 691 C C . ALA A 1 88 ? 22.450 3.226 -7.011 1.00 76.62 88 ALA A C 1
ATOM 693 O O . ALA A 1 88 ? 21.990 4.091 -6.271 1.00 76.62 88 ALA A O 1
ATOM 694 N N . VAL A 1 89 ? 21.685 2.280 -7.575 1.00 79.62 89 VAL A N 1
ATOM 695 C CA . VAL A 1 89 ? 20.219 2.252 -7.412 1.00 79.62 89 VAL A CA 1
ATOM 696 C C . VAL A 1 89 ? 19.799 1.968 -5.966 1.00 79.62 89 VAL A C 1
ATOM 698 O O . VAL A 1 89 ? 18.926 2.651 -5.439 1.00 79.62 89 VAL A O 1
ATOM 701 N N . VAL A 1 90 ? 20.486 1.054 -5.267 1.00 80.31 90 VAL A N 1
ATOM 702 C CA . VAL A 1 90 ? 20.228 0.808 -3.836 1.00 80.31 90 VAL A CA 1
ATOM 703 C C . VAL A 1 90 ? 20.531 2.067 -3.022 1.00 80.31 90 VAL A C 1
ATOM 705 O O . VAL A 1 90 ? 19.725 2.474 -2.190 1.00 80.31 90 VAL A O 1
ATOM 708 N N . SER A 1 91 ? 21.666 2.729 -3.274 1.00 81.69 91 SER A N 1
ATOM 709 C CA . SER A 1 91 ? 22.006 3.987 -2.596 1.00 81.69 91 SER A CA 1
ATOM 710 C C . SER A 1 91 ? 21.008 5.113 -2.885 1.00 81.69 91 SER A C 1
ATOM 712 O O . SER A 1 91 ? 20.715 5.898 -1.987 1.00 81.69 91 SER A O 1
ATOM 714 N N . GLN A 1 92 ? 20.477 5.198 -4.110 1.00 84.38 92 GLN A N 1
ATOM 715 C CA . GLN A 1 92 ? 19.425 6.156 -4.463 1.00 84.38 92 GLN A CA 1
ATOM 716 C C . GLN A 1 92 ? 18.158 5.899 -3.649 1.00 84.38 92 GLN A C 1
ATOM 718 O O . GLN A 1 92 ? 17.682 6.807 -2.972 1.00 84.38 92 GLN A O 1
ATOM 723 N N . LEU A 1 93 ? 17.682 4.654 -3.642 1.00 86.62 93 LEU A N 1
ATOM 724 C CA . LEU A 1 93 ? 16.457 4.268 -2.952 1.00 86.62 93 LEU A CA 1
ATOM 725 C C . LEU A 1 93 ? 16.556 4.454 -1.429 1.00 86.62 93 LEU A C 1
ATOM 727 O O . LEU A 1 93 ? 15.633 4.975 -0.805 1.00 86.62 93 LEU A O 1
ATOM 731 N N . LEU A 1 94 ? 17.707 4.125 -0.830 1.00 84.81 94 LEU A N 1
ATOM 732 C CA . LEU A 1 94 ? 17.991 4.430 0.580 1.00 84.81 94 LEU A CA 1
ATOM 733 C C . LEU A 1 94 ? 18.026 5.943 0.857 1.00 84.81 94 LEU A C 1
ATOM 735 O O . LEU A 1 94 ? 17.591 6.386 1.922 1.00 84.81 94 LEU A O 1
ATOM 739 N N . GLY A 1 95 ? 18.520 6.739 -0.095 1.00 85.69 95 GLY A N 1
ATOM 740 C CA . GLY A 1 95 ? 18.459 8.199 -0.041 1.00 85.69 95 GLY A CA 1
ATOM 741 C C . GLY A 1 95 ? 17.018 8.707 0.010 1.00 85.69 95 GLY A C 1
ATOM 742 O O . GLY A 1 95 ? 16.678 9.466 0.915 1.00 85.69 95 GLY A O 1
ATOM 743 N N . TYR A 1 96 ? 16.152 8.216 -0.882 1.00 90.38 96 TYR A N 1
ATOM 744 C CA . TYR A 1 96 ? 14.729 8.574 -0.891 1.00 90.38 96 TYR A CA 1
ATOM 745 C C . TYR A 1 96 ? 14.026 8.180 0.407 1.00 90.38 96 TYR A C 1
ATOM 747 O O . TYR A 1 96 ? 13.334 9.008 0.990 1.00 90.38 96 TYR A O 1
ATOM 755 N N . LEU A 1 97 ? 14.260 6.964 0.913 1.00 88.69 97 LEU A N 1
ATOM 756 C CA . LEU A 1 97 ? 13.733 6.527 2.211 1.00 88.69 97 LEU A CA 1
ATOM 757 C C . LEU A 1 97 ? 14.158 7.467 3.348 1.00 88.69 97 LEU A C 1
ATOM 759 O O . LEU A 1 97 ? 13.347 7.836 4.198 1.00 88.69 97 LEU A O 1
ATOM 763 N N . THR A 1 98 ? 15.429 7.874 3.358 1.00 85.69 98 THR A N 1
ATOM 764 C CA . THR A 1 98 ? 15.973 8.780 4.378 1.00 85.69 98 THR A CA 1
ATOM 765 C C . THR A 1 98 ? 15.318 10.154 4.307 1.00 85.69 98 THR A C 1
ATOM 767 O O . THR A 1 98 ? 14.997 10.733 5.344 1.00 85.69 98 THR A O 1
ATOM 770 N N . ASP A 1 99 ? 15.093 10.685 3.111 1.00 88.62 99 ASP A N 1
ATOM 771 C CA . ASP A 1 99 ? 14.524 12.020 2.952 1.00 88.62 99 ASP A CA 1
ATOM 772 C C . ASP A 1 99 ? 13.018 12.054 3.162 1.00 88.62 99 ASP A C 1
ATOM 774 O O . ASP A 1 99 ? 12.539 12.916 3.899 1.00 88.62 99 ASP A O 1
ATOM 778 N N . ILE A 1 100 ? 12.285 11.085 2.608 1.00 91.56 100 ILE A N 1
ATOM 779 C CA . ILE A 1 100 ? 10.832 11.019 2.771 1.00 91.56 100 ILE A CA 1
ATOM 780 C C . ILE A 1 100 ? 10.458 10.781 4.238 1.00 91.56 100 ILE A C 1
ATOM 782 O O . ILE A 1 100 ? 9.452 11.298 4.703 1.00 91.56 100 ILE A O 1
ATOM 786 N N . SER A 1 101 ? 11.297 10.093 5.025 1.00 89.62 101 SER A N 1
ATOM 787 C CA . SER A 1 101 ? 11.049 9.893 6.463 1.00 89.62 101 SER A CA 1
ATOM 788 C C . SER A 1 101 ? 11.006 11.188 7.287 1.00 89.62 101 SER A C 1
ATOM 790 O O . SER A 1 101 ? 10.478 11.213 8.401 1.00 89.62 101 SER A O 1
ATOM 792 N N . LYS A 1 102 ? 11.549 12.285 6.741 1.00 89.81 102 LYS A N 1
ATOM 793 C CA . LYS A 1 102 ? 11.525 13.619 7.358 1.00 89.81 102 LYS A CA 1
ATOM 794 C C . LYS A 1 102 ? 10.233 14.376 7.044 1.00 89.81 102 LYS A C 1
ATOM 796 O O . LYS A 1 102 ? 9.959 15.379 7.701 1.00 89.81 102 LYS A O 1
ATOM 801 N N . TRP A 1 103 ? 9.475 13.923 6.047 1.00 93.44 103 TRP A N 1
ATOM 802 C CA . TRP A 1 103 ? 8.271 14.590 5.568 1.00 93.44 103 TRP A CA 1
ATOM 803 C C . TRP A 1 103 ? 7.095 14.366 6.518 1.00 93.44 103 TRP A C 1
ATOM 805 O O . TRP A 1 103 ? 7.021 13.388 7.270 1.00 93.44 103 TRP A O 1
ATOM 815 N N . ARG A 1 104 ? 6.159 15.307 6.472 1.00 94.94 104 ARG A N 1
ATOM 816 C CA . ARG A 1 104 ? 4.788 15.152 6.947 1.00 94.94 104 ARG A CA 1
ATOM 817 C C . ARG A 1 104 ? 3.869 14.789 5.785 1.00 94.94 104 ARG A C 1
ATOM 819 O O . ARG A 1 104 ? 4.216 14.986 4.621 1.00 94.94 104 ARG A O 1
ATOM 826 N N . TYR A 1 105 ? 2.661 14.342 6.106 1.00 96.50 105 TYR A N 1
ATOM 827 C CA . TYR A 1 105 ? 1.581 14.131 5.146 1.00 96.50 105 TYR A CA 1
ATOM 828 C C . TYR A 1 105 ? 1.400 15.346 4.228 1.00 96.50 105 TYR A C 1
ATOM 830 O O . TYR A 1 105 ? 1.312 15.186 3.016 1.00 96.50 105 TYR A O 1
ATOM 838 N N . SER A 1 106 ? 1.423 16.561 4.787 1.00 95.69 106 SER A N 1
ATOM 839 C CA . SER A 1 106 ? 1.287 17.803 4.017 1.00 95.69 106 SER A CA 1
ATOM 840 C C . SER A 1 106 ? 2.403 18.003 2.994 1.00 95.69 106 SER A C 1
ATOM 842 O O . SER A 1 106 ? 2.134 18.478 1.896 1.00 95.69 106 SER A O 1
ATOM 844 N N . ASP A 1 107 ? 3.639 17.631 3.333 1.00 95.44 107 ASP A N 1
ATOM 845 C CA . ASP A 1 107 ? 4.782 17.773 2.428 1.00 95.44 107 ASP A CA 1
ATOM 846 C C . ASP A 1 107 ? 4.665 16.767 1.273 1.00 95.44 107 ASP A C 1
ATOM 848 O O . ASP A 1 107 ? 4.854 17.123 0.109 1.00 95.44 107 ASP A O 1
ATOM 852 N N . LEU A 1 108 ? 4.278 15.523 1.590 1.00 95.94 108 LEU A N 1
ATOM 853 C CA . LEU A 1 108 ? 4.029 14.478 0.597 1.00 95.94 108 LEU A CA 1
ATOM 854 C C . LEU A 1 108 ? 2.874 14.851 -0.336 1.00 95.94 108 LEU A C 1
ATOM 856 O O . LEU A 1 108 ? 3.015 14.764 -1.554 1.00 95.94 108 LEU A O 1
ATOM 860 N N . GLU A 1 109 ? 1.749 15.299 0.219 1.00 95.88 109 GLU A N 1
ATOM 861 C CA . GLU A 1 109 ? 0.590 15.727 -0.561 1.00 95.88 109 GLU A CA 1
ATOM 862 C C . GLU A 1 109 ? 0.935 16.920 -1.456 1.00 95.88 109 GLU A C 1
ATOM 864 O O . GLU A 1 109 ? 0.575 16.928 -2.632 1.00 95.88 109 GLU A O 1
ATOM 869 N N . GLN A 1 110 ? 1.680 17.901 -0.944 1.00 94.31 110 GLN A N 1
ATOM 870 C CA . GLN A 1 110 ? 2.111 19.047 -1.737 1.00 94.31 110 GLN A CA 1
ATOM 871 C C . GLN A 1 110 ? 3.025 18.629 -2.896 1.00 94.31 110 GLN A C 1
ATOM 873 O O . GLN A 1 110 ? 2.833 19.100 -4.019 1.00 94.31 110 GLN A O 1
ATOM 878 N N . ALA A 1 111 ? 3.989 17.737 -2.651 1.00 93.69 111 ALA A N 1
ATOM 879 C CA . ALA A 1 111 ? 4.880 17.225 -3.688 1.00 93.69 111 ALA A CA 1
ATOM 880 C C . ALA A 1 111 ? 4.106 16.449 -4.768 1.00 93.69 111 ALA A C 1
ATOM 882 O O . ALA A 1 111 ? 4.313 16.678 -5.961 1.00 93.69 111 ALA A O 1
ATOM 883 N N . VAL A 1 112 ? 3.162 15.592 -4.364 1.00 95.00 112 VAL A N 1
ATOM 884 C CA . VAL A 1 112 ? 2.284 14.853 -5.285 1.00 95.00 112 VAL A CA 1
ATOM 885 C C . VAL A 1 112 ? 1.422 15.811 -6.106 1.00 95.00 112 VAL A C 1
ATOM 887 O O . VAL A 1 112 ? 1.358 15.683 -7.330 1.00 95.00 112 VAL A O 1
ATOM 890 N N . LYS A 1 113 ? 0.788 16.802 -5.469 1.00 93.88 113 LYS A N 1
ATOM 891 C CA . LYS A 1 113 ? -0.046 17.794 -6.161 1.00 93.88 113 LYS A CA 1
ATOM 892 C C . LYS A 1 113 ? 0.750 18.610 -7.171 1.00 93.88 113 LYS A C 1
ATOM 894 O O . LYS A 1 113 ? 0.252 18.846 -8.267 1.00 93.88 113 LYS A O 1
ATOM 899 N N . ALA A 1 114 ? 1.987 18.991 -6.847 1.00 90.88 114 ALA A N 1
ATOM 900 C CA . ALA A 1 114 ? 2.858 19.703 -7.779 1.00 90.88 114 ALA A CA 1
ATOM 901 C C . ALA A 1 114 ? 3.115 18.879 -9.053 1.00 90.88 114 ALA A C 1
ATOM 903 O O . ALA A 1 114 ? 2.887 19.367 -10.158 1.00 90.88 114 ALA A O 1
ATOM 904 N N . VAL A 1 115 ? 3.489 17.605 -8.904 1.00 92.19 115 VAL A N 1
ATOM 905 C CA . VAL A 1 115 ? 3.731 16.700 -10.041 1.00 92.19 115 VAL A CA 1
ATOM 906 C C . VAL A 1 115 ? 2.461 16.468 -10.861 1.00 92.19 115 VAL A C 1
ATOM 908 O O . VAL A 1 115 ? 2.478 16.516 -12.089 1.00 92.19 115 VAL A O 1
ATOM 911 N N . ARG A 1 116 ? 1.326 16.241 -10.198 1.00 91.12 116 ARG A N 1
ATOM 912 C CA . ARG A 1 116 ? 0.046 16.012 -10.882 1.00 91.12 116 ARG A CA 1
ATOM 913 C C . ARG A 1 116 ? -0.447 17.256 -11.622 1.00 91.12 116 ARG A C 1
ATOM 915 O O . ARG A 1 116 ? -0.996 17.127 -12.716 1.00 91.12 116 ARG A O 1
ATOM 922 N N . ALA A 1 117 ? -0.195 18.447 -11.080 1.00 89.69 117 ALA A N 1
ATOM 923 C CA . ALA A 1 117 ? -0.482 19.709 -11.751 1.00 89.69 117 ALA A CA 1
ATOM 924 C C . ALA A 1 117 ? 0.385 19.903 -13.009 1.00 89.69 117 ALA A C 1
ATOM 926 O O . ALA A 1 117 ? -0.141 20.315 -14.044 1.00 89.69 117 ALA A O 1
ATOM 927 N N . GLU A 1 118 ? 1.677 19.548 -12.967 1.00 88.69 118 GLU A N 1
ATOM 928 C CA . GLU A 1 118 ? 2.555 19.537 -14.154 1.00 88.69 118 GLU A CA 1
ATOM 929 C C . GLU A 1 118 ? 1.999 18.623 -15.261 1.00 88.69 118 GLU A C 1
ATOM 931 O O . GLU A 1 118 ? 2.021 18.979 -16.442 1.00 88.69 118 GLU A O 1
ATOM 936 N N . MET A 1 119 ? 1.428 17.482 -14.868 1.00 85.19 119 MET A N 1
ATOM 937 C CA . MET A 1 119 ? 0.822 16.492 -15.765 1.00 85.19 119 MET A CA 1
ATOM 938 C C . MET A 1 119 ? -0.627 16.812 -16.170 1.00 85.19 119 MET A C 1
ATOM 940 O O . MET A 1 119 ? -1.236 16.041 -16.910 1.00 85.19 119 MET A O 1
ATOM 944 N N . LYS A 1 120 ? -1.182 17.953 -15.732 1.00 88.88 120 LYS A N 1
ATOM 945 C CA . LYS A 1 120 ? -2.575 18.374 -15.988 1.00 88.88 120 LYS A CA 1
ATOM 946 C C . LYS A 1 120 ? -3.619 17.345 -15.537 1.00 88.88 120 LYS A C 1
ATOM 948 O O . LYS A 1 120 ? -4.671 17.209 -16.162 1.00 88.88 120 LYS A O 1
ATOM 953 N N . CYS A 1 121 ? -3.327 16.614 -14.468 1.00 83.94 121 CYS A N 1
ATOM 954 C CA . CYS A 1 121 ? -4.304 15.742 -13.832 1.00 83.94 121 CYS A CA 1
ATOM 955 C C . CYS A 1 121 ? -5.333 16.566 -13.045 1.00 83.94 121 CYS A C 1
ATOM 957 O O . CYS A 1 121 ? -5.079 17.715 -12.680 1.00 83.94 121 CYS A O 1
ATOM 959 N N . GLU A 1 122 ? -6.485 15.960 -12.756 1.00 84.94 122 GLU A N 1
ATOM 960 C CA . GLU A 1 122 ? -7.451 16.535 -11.817 1.00 84.94 122 GLU A CA 1
ATOM 961 C C . GLU A 1 122 ? -6.812 16.720 -10.433 1.00 84.94 122 GLU A C 1
ATOM 963 O O . GLU A 1 122 ? -5.987 15.903 -9.998 1.00 84.94 122 GLU A O 1
ATOM 968 N N . ASP A 1 123 ? -7.185 17.814 -9.763 1.00 87.62 123 ASP A N 1
ATOM 969 C CA . ASP A 1 123 ? -6.796 18.058 -8.377 1.00 87.62 123 ASP A CA 1
ATOM 970 C C . ASP A 1 123 ? -7.550 17.067 -7.491 1.00 87.62 123 ASP A C 1
ATOM 972 O O . ASP A 1 123 ? -8.780 17.059 -7.445 1.00 87.62 123 ASP A O 1
ATOM 976 N N . SER A 1 124 ? -6.798 16.192 -6.837 1.00 90.19 124 SER A N 1
ATOM 977 C CA . SER A 1 124 ? -7.317 15.174 -5.931 1.00 90.19 124 SER A CA 1
ATOM 978 C C . SER A 1 124 ? -6.418 15.121 -4.708 1.00 90.19 124 SER A C 1
ATOM 980 O O . SER A 1 124 ? -5.194 15.275 -4.822 1.00 90.19 124 SER A O 1
ATOM 982 N N . SER A 1 125 ? -7.005 14.915 -3.532 1.00 93.56 125 SER A N 1
ATOM 983 C CA . SER A 1 125 ? -6.213 14.726 -2.315 1.00 93.56 125 SER A CA 1
ATOM 984 C C . SER A 1 125 ? -5.495 13.377 -2.339 1.00 93.56 125 SER A C 1
ATOM 986 O O . SER A 1 125 ? -5.884 12.447 -3.054 1.00 93.56 125 SER A O 1
ATOM 988 N N . LEU A 1 126 ? -4.432 13.240 -1.543 1.00 95.00 126 LEU A N 1
ATOM 989 C CA . LEU A 1 126 ? -3.719 11.961 -1.457 1.00 95.00 126 LEU A CA 1
ATOM 990 C C . LEU A 1 126 ? -4.638 10.838 -0.939 1.00 95.00 126 LEU A C 1
ATOM 992 O O . LEU A 1 126 ? -4.530 9.694 -1.379 1.00 95.00 126 LEU A O 1
ATOM 996 N N . TYR A 1 127 ? -5.576 11.192 -0.057 1.00 95.06 127 TYR A N 1
ATOM 997 C CA . TYR A 1 127 ? -6.642 10.327 0.446 1.00 95.06 127 TYR A CA 1
ATOM 998 C C . TYR A 1 127 ? -7.538 9.764 -0.672 1.00 95.06 127 TYR A C 1
ATOM 1000 O O . TYR A 1 127 ? -7.818 8.560 -0.699 1.00 95.06 127 TYR A O 1
ATOM 1008 N N . GLU A 1 128 ? -7.954 10.609 -1.620 1.00 91.88 128 GLU A N 1
ATOM 1009 C CA . GLU A 1 128 ? -8.773 10.201 -2.768 1.00 91.88 128 GLU A CA 1
ATOM 1010 C C . GLU A 1 128 ? -7.988 9.292 -3.720 1.00 91.88 128 GLU A C 1
ATOM 1012 O O . GLU A 1 128 ? -8.490 8.244 -4.132 1.00 91.88 128 GLU A O 1
ATOM 1017 N N . LEU A 1 129 ? -6.731 9.641 -4.015 1.00 92.56 129 LEU A N 1
ATOM 1018 C CA . LEU A 1 129 ? -5.861 8.861 -4.905 1.00 92.56 129 LEU A CA 1
ATOM 1019 C C . LEU A 1 129 ? -5.582 7.455 -4.352 1.00 92.56 129 LEU A C 1
ATOM 1021 O O . LEU A 1 129 ? -5.692 6.456 -5.076 1.00 92.56 129 LEU A O 1
ATOM 1025 N N . ALA A 1 130 ? -5.292 7.367 -3.051 1.00 92.12 130 ALA A N 1
ATOM 1026 C CA . ALA A 1 130 ? -5.103 6.103 -2.346 1.00 92.12 130 ALA A CA 1
ATOM 1027 C C . ALA A 1 130 ? -6.406 5.298 -2.198 1.00 92.12 130 ALA A C 1
ATOM 1029 O O . ALA A 1 130 ? -6.356 4.112 -1.878 1.00 92.12 130 ALA A O 1
ATOM 1030 N N . ASN A 1 131 ? -7.569 5.909 -2.456 1.00 90.38 131 ASN A N 1
ATOM 1031 C CA . ASN A 1 131 ? -8.889 5.316 -2.248 1.00 90.38 131 ASN A CA 1
ATOM 1032 C C . ASN A 1 131 ? -9.084 4.821 -0.801 1.00 90.38 131 ASN A C 1
ATOM 1034 O O . ASN A 1 131 ? -9.653 3.753 -0.561 1.00 90.38 131 ASN A O 1
ATOM 1038 N N . ALA A 1 132 ? -8.599 5.581 0.182 1.00 75.25 132 ALA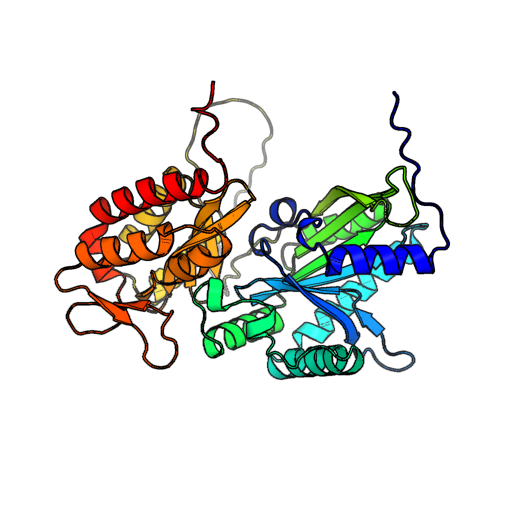 A N 1
ATOM 1039 C CA . ALA A 1 132 ? -8.598 5.163 1.586 1.00 75.25 132 ALA A CA 1
ATOM 1040 C C . ALA A 1 132 ? -10.013 5.007 2.182 1.00 75.25 132 ALA A C 1
ATOM 1042 O O . ALA A 1 132 ? -10.245 4.166 3.055 1.00 75.25 132 ALA A O 1
ATOM 1043 N N . GLY A 1 133 ? -10.998 5.717 1.624 1.00 67.31 133 GLY A N 1
ATOM 1044 C CA . GLY A 1 133 ? -12.409 5.523 1.962 1.00 67.31 133 GLY A CA 1
ATOM 1045 C C . GLY A 1 133 ? -12.917 4.103 1.681 1.00 67.31 133 GLY A C 1
ATOM 1046 O O . GLY A 1 133 ? -13.790 3.622 2.397 1.00 67.31 133 GLY A O 1
ATOM 1047 N N . SER A 1 134 ? -12.336 3.381 0.712 1.00 73.56 134 SER A N 1
ATOM 1048 C CA . SER A 1 134 ? -12.725 1.988 0.419 1.00 73.56 134 SER A CA 1
ATOM 1049 C C . SER A 1 134 ? -12.422 1.017 1.556 1.00 73.56 134 SER A C 1
ATOM 1051 O O . SER A 1 134 ? -13.088 -0.005 1.691 1.00 73.56 134 SER A O 1
ATOM 1053 N N . VAL A 1 135 ? -11.446 1.344 2.407 1.00 74.75 135 VAL A N 1
ATOM 1054 C CA . VAL A 1 135 ? -11.155 0.561 3.608 1.00 74.75 135 VAL A CA 1
ATOM 1055 C C . VAL A 1 135 ? -11.837 1.133 4.847 1.00 74.75 135 VAL A C 1
ATOM 1057 O O . VAL A 1 135 ? -11.700 0.547 5.915 1.00 74.75 135 VAL A O 1
ATOM 1060 N N . GLY A 1 136 ? -12.621 2.209 4.734 1.00 71.94 136 GLY A N 1
ATOM 1061 C CA . GLY A 1 136 ? -13.341 2.838 5.847 1.00 71.94 136 GLY A CA 1
ATOM 1062 C C . GLY A 1 136 ? -12.478 3.758 6.710 1.00 71.94 136 GLY A C 1
ATOM 1063 O O . GLY A 1 136 ? -12.789 3.948 7.879 1.00 71.94 136 GLY A O 1
ATOM 1064 N N . LEU A 1 137 ? -11.335 4.240 6.201 1.00 75.25 137 LEU A N 1
ATOM 1065 C CA . LEU A 1 137 ? -10.596 5.327 6.857 1.00 75.25 137 LEU A CA 1
ATOM 1066 C C . LEU A 1 137 ? -11.225 6.657 6.452 1.00 75.25 137 LEU A C 1
ATOM 1068 O O . LEU A 1 137 ? -11.561 6.828 5.281 1.00 75.25 137 LEU A O 1
ATOM 1072 N N . ASP A 1 138 ? -11.346 7.590 7.392 1.00 86.62 138 ASP A N 1
ATOM 1073 C CA . ASP A 1 138 ? -11.550 8.993 7.033 1.00 86.62 138 ASP A CA 1
ATOM 1074 C C . ASP A 1 138 ? -10.211 9.677 6.692 1.00 86.62 138 ASP A C 1
ATOM 1076 O O . ASP A 1 138 ? -9.127 9.111 6.865 1.00 86.62 138 ASP A O 1
ATOM 1080 N N . GLU A 1 139 ? -10.280 10.893 6.151 1.00 89.75 139 GLU A N 1
ATOM 1081 C CA . GLU A 1 139 ? -9.095 11.634 5.707 1.00 89.75 139 GLU A CA 1
ATOM 1082 C C . GLU A 1 139 ? -8.142 11.980 6.861 1.00 89.75 139 GLU A C 1
ATOM 1084 O O . GLU A 1 139 ? -6.922 11.963 6.685 1.00 89.75 139 GLU A O 1
ATOM 1089 N N . ILE A 1 140 ? -8.675 12.228 8.062 1.00 89.44 140 ILE A N 1
ATOM 1090 C CA . ILE A 1 140 ? -7.865 12.539 9.243 1.00 89.44 140 ILE A CA 1
ATOM 1091 C C . ILE A 1 140 ? -7.105 11.282 9.667 1.00 89.44 140 ILE A C 1
ATOM 1093 O O . ILE A 1 140 ? -5.880 11.323 9.774 1.00 89.44 140 ILE A O 1
ATOM 1097 N N . GLU A 1 141 ? -7.798 10.155 9.834 1.00 87.00 141 GLU A N 1
ATOM 1098 C CA . GLU A 1 141 ? -7.195 8.870 10.189 1.00 87.00 141 GLU A CA 1
ATOM 1099 C C . GLU A 1 141 ? -6.137 8.438 9.168 1.00 87.00 141 GLU A C 1
ATOM 1101 O O . GLU A 1 141 ? -5.036 8.031 9.550 1.00 87.00 141 GLU A O 1
ATOM 1106 N N . PHE A 1 142 ? -6.439 8.561 7.872 1.00 93.94 142 PHE A N 1
ATOM 1107 C CA . PHE A 1 142 ? -5.493 8.256 6.802 1.00 93.94 142 PHE A CA 1
ATOM 1108 C C . PHE A 1 142 ? -4.245 9.139 6.885 1.00 93.94 142 PHE A C 1
ATOM 1110 O O . PHE A 1 142 ? -3.126 8.618 6.876 1.00 93.94 142 PHE A O 1
ATOM 1117 N N . SER A 1 143 ? -4.423 10.458 7.024 1.00 95.12 143 SER A N 1
ATOM 1118 C CA . SER A 1 143 ? -3.300 11.394 7.118 1.00 95.12 143 SER A CA 1
ATOM 1119 C C . SER A 1 143 ? -2.385 11.066 8.300 1.00 95.12 143 SER A C 1
ATOM 1121 O O . SER A 1 143 ? -1.170 11.024 8.132 1.00 95.12 143 SER A O 1
ATOM 1123 N N . GLU A 1 144 ? -2.946 10.727 9.465 1.00 91.94 144 GLU A N 1
ATOM 1124 C CA . GLU A 1 144 ? -2.185 10.347 10.657 1.00 91.94 144 GLU A CA 1
ATOM 1125 C C . GLU A 1 144 ? -1.419 9.029 10.483 1.00 91.94 144 GLU A C 1
ATOM 1127 O O . GLU A 1 144 ? -0.300 8.897 10.989 1.00 91.94 144 GLU A O 1
ATOM 1132 N N . ILE A 1 145 ? -2.005 8.043 9.792 1.00 92.38 145 ILE A N 1
ATOM 1133 C CA . ILE A 1 145 ? -1.339 6.766 9.502 1.00 92.38 145 ILE A CA 1
ATOM 1134 C C . ILE A 1 145 ? -0.151 6.987 8.563 1.00 92.38 145 ILE A C 1
ATOM 1136 O O . ILE A 1 145 ? 0.942 6.490 8.842 1.00 92.38 145 ILE A O 1
ATOM 1140 N N . VAL A 1 146 ? -0.336 7.766 7.495 1.00 96.00 146 VAL A N 1
ATOM 1141 C CA . VAL A 1 146 ? 0.743 8.123 6.563 1.00 96.00 146 VAL A CA 1
ATOM 1142 C C . VAL A 1 146 ? 1.848 8.883 7.300 1.00 96.00 146 VAL A C 1
ATOM 1144 O O . VAL A 1 146 ? 3.016 8.513 7.196 1.00 96.00 146 VAL A O 1
ATOM 1147 N N . ASP A 1 147 ? 1.496 9.873 8.124 1.00 94.38 147 ASP A N 1
ATOM 1148 C CA . ASP A 1 147 ? 2.447 10.646 8.932 1.00 94.38 147 ASP A CA 1
ATOM 1149 C C . ASP A 1 147 ? 3.266 9.743 9.872 1.00 94.38 147 ASP A C 1
ATOM 1151 O O . ASP A 1 147 ? 4.472 9.927 10.059 1.00 94.38 147 ASP A O 1
ATOM 1155 N N . LEU A 1 148 ? 2.622 8.731 10.457 1.00 89.81 148 LEU A N 1
ATOM 1156 C CA . LEU A 1 148 ? 3.276 7.756 11.320 1.00 89.81 148 LEU A CA 1
ATOM 1157 C C . LEU A 1 148 ? 4.209 6.819 10.541 1.00 89.81 148 LEU A C 1
ATOM 1159 O O . LEU A 1 148 ? 5.309 6.538 11.022 1.00 89.81 148 LEU A O 1
ATOM 1163 N N . ASN A 1 149 ? 3.798 6.354 9.360 1.00 91.69 149 ASN A N 1
ATOM 1164 C CA . ASN A 1 149 ? 4.617 5.503 8.495 1.00 91.69 149 ASN A CA 1
ATOM 1165 C C . ASN A 1 149 ? 5.846 6.255 7.965 1.00 91.69 149 ASN A C 1
ATOM 1167 O O . ASN A 1 149 ? 6.947 5.704 8.022 1.00 91.69 149 ASN A O 1
ATOM 1171 N N . LEU A 1 150 ? 5.692 7.529 7.582 1.00 93.50 150 LEU A N 1
ATOM 1172 C CA . LEU A 1 150 ? 6.801 8.426 7.236 1.00 93.50 150 LEU A CA 1
ATOM 1173 C C . LEU A 1 150 ? 7.793 8.537 8.401 1.00 93.50 150 LEU A C 1
ATOM 1175 O O . LEU A 1 150 ? 8.958 8.171 8.262 1.00 93.50 150 LEU A O 1
ATOM 1179 N N . ARG A 1 151 ? 7.319 8.930 9.593 1.00 88.56 151 ARG A N 1
ATOM 1180 C CA . ARG A 1 151 ? 8.175 9.113 10.783 1.00 88.56 151 ARG A CA 1
ATOM 1181 C C . ARG A 1 151 ? 8.890 7.842 11.226 1.00 88.56 151 ARG A C 1
ATOM 1183 O O . ARG A 1 151 ? 10.012 7.914 11.720 1.00 88.56 151 ARG A O 1
ATOM 1190 N N . ARG A 1 152 ? 8.220 6.690 11.136 1.00 85.06 152 ARG A N 1
ATOM 1191 C CA . ARG A 1 152 ? 8.804 5.396 11.517 1.00 85.06 152 ARG A CA 1
ATOM 1192 C C . ARG A 1 152 ? 9.719 4.835 10.438 1.00 85.06 152 ARG A C 1
ATOM 1194 O O . ARG A 1 152 ? 10.483 3.932 10.747 1.00 85.06 152 ARG A O 1
ATOM 1201 N N . GLY A 1 153 ? 9.637 5.333 9.207 1.00 83.50 153 GLY A N 1
ATOM 1202 C CA . GLY A 1 153 ? 10.302 4.727 8.063 1.00 83.50 153 GLY A CA 1
ATOM 1203 C C . GLY A 1 153 ? 9.662 3.409 7.618 1.00 83.50 153 GLY A C 1
ATOM 1204 O O . GLY A 1 153 ? 10.324 2.632 6.937 1.00 83.50 153 GLY A O 1
ATOM 1205 N N . ARG A 1 154 ? 8.406 3.133 8.013 1.00 87.31 154 ARG A N 1
ATOM 1206 C CA . ARG A 1 154 ? 7.691 1.897 7.657 1.00 87.31 154 ARG A CA 1
ATOM 1207 C C . ARG A 1 154 ? 7.165 1.991 6.235 1.00 87.31 154 ARG A C 1
ATOM 1209 O O . ARG A 1 154 ? 6.066 2.483 5.996 1.00 87.31 154 ARG A O 1
ATOM 1216 N N . MET A 1 155 ? 7.988 1.537 5.303 1.00 92.00 155 MET A N 1
ATOM 1217 C CA . MET A 1 155 ? 7.761 1.665 3.869 1.00 92.00 155 MET A CA 1
ATOM 1218 C C . MET A 1 155 ? 8.249 0.414 3.148 1.00 92.00 155 MET A C 1
ATOM 1220 O O . MET A 1 155 ? 9.075 -0.331 3.677 1.00 92.00 155 MET A O 1
ATOM 1224 N N . LEU A 1 156 ? 7.764 0.207 1.931 1.00 92.25 156 LEU A N 1
ATOM 1225 C CA . LEU A 1 156 ? 8.299 -0.786 1.014 1.00 92.25 156 LEU A CA 1
ATOM 1226 C C . LEU A 1 156 ? 9.118 -0.073 -0.060 1.00 92.25 156 LEU A C 1
ATOM 1228 O O . LEU A 1 156 ? 8.639 0.830 -0.732 1.00 92.25 156 LEU A O 1
ATOM 1232 N N . ALA A 1 157 ? 10.361 -0.483 -0.221 1.00 92.06 157 ALA A N 1
ATOM 1233 C CA . ALA A 1 157 ? 11.277 0.022 -1.219 1.00 92.06 157 ALA A CA 1
ATOM 1234 C C . ALA A 1 157 ? 11.491 -1.070 -2.266 1.00 92.06 157 ALA A C 1
ATOM 1236 O O . ALA A 1 157 ? 11.913 -2.175 -1.931 1.00 92.06 157 ALA A O 1
ATOM 1237 N N . LEU A 1 158 ? 11.186 -0.783 -3.526 1.00 90.38 158 LEU A N 1
ATOM 1238 C CA . LEU A 1 158 ? 11.304 -1.735 -4.621 1.00 90.38 158 LEU A CA 1
ATOM 1239 C C . LEU A 1 158 ? 12.301 -1.246 -5.655 1.00 90.38 158 LEU A C 1
ATOM 1241 O O . LEU A 1 158 ? 12.252 -0.103 -6.102 1.00 90.38 158 LEU A O 1
ATOM 1245 N N . ILE A 1 159 ? 13.167 -2.158 -6.072 1.00 87.44 159 ILE A N 1
ATOM 1246 C CA . ILE A 1 159 ? 13.949 -2.004 -7.291 1.00 87.44 159 ILE A CA 1
ATOM 1247 C C . ILE A 1 159 ? 13.280 -2.876 -8.347 1.00 87.44 159 ILE A C 1
ATOM 1249 O O . ILE A 1 159 ? 13.112 -4.081 -8.142 1.00 87.44 159 ILE A O 1
ATOM 1253 N N . VAL A 1 160 ? 12.894 -2.267 -9.464 1.00 85.94 160 VAL A N 1
ATOM 1254 C CA . VAL A 1 160 ? 12.228 -2.940 -10.582 1.00 85.94 160 VAL A CA 1
ATOM 1255 C C . VAL A 1 160 ? 13.135 -2.872 -11.804 1.00 85.94 160 VAL A C 1
ATOM 1257 O O . VAL A 1 160 ? 13.618 -1.802 -12.167 1.00 85.94 160 VAL A O 1
ATOM 1260 N N . GLY A 1 161 ? 13.394 -4.004 -12.454 1.00 80.44 161 GLY A N 1
ATOM 1261 C CA . GLY A 1 161 ? 14.272 -4.018 -13.624 1.00 80.44 161 GLY A CA 1
ATOM 1262 C C . GLY A 1 161 ? 14.131 -5.238 -14.523 1.00 80.44 161 GLY A C 1
ATOM 1263 O O . GLY A 1 161 ? 13.315 -6.121 -14.286 1.00 80.44 161 GLY A O 1
ATOM 1264 N N . ASP A 1 162 ? 14.957 -5.297 -15.567 1.00 70.75 162 ASP A N 1
ATOM 1265 C CA . ASP A 1 162 ? 14.936 -6.327 -16.618 1.00 70.75 162 ASP A CA 1
ATOM 1266 C C . ASP A 1 162 ? 15.863 -7.538 -16.346 1.00 70.75 162 ASP A C 1
ATOM 1268 O O . ASP A 1 162 ? 15.944 -8.473 -17.154 1.00 70.75 162 ASP A O 1
ATOM 1272 N N . GLY A 1 163 ? 16.554 -7.548 -15.199 1.00 63.44 163 GLY A N 1
ATOM 1273 C CA . GLY A 1 163 ? 17.445 -8.620 -14.744 1.00 63.44 163 GLY A CA 1
ATOM 1274 C C . GLY A 1 163 ? 18.051 -8.354 -13.359 1.00 63.44 163 GLY A C 1
ATOM 1275 O O . GLY A 1 163 ? 18.040 -7.224 -12.880 1.00 63.44 163 GLY A O 1
ATOM 1276 N N . VAL A 1 164 ? 18.614 -9.384 -12.713 1.00 57.16 164 VAL A N 1
ATOM 1277 C CA . VAL A 1 164 ? 19.207 -9.302 -11.359 1.00 57.16 164 VAL A CA 1
ATOM 1278 C C . VAL A 1 164 ? 20.639 -9.856 -11.340 1.00 57.16 164 VAL A C 1
ATOM 1280 O O . VAL A 1 164 ? 20.991 -10.697 -12.158 1.00 57.16 164 VAL A O 1
ATOM 1283 N N . SER A 1 165 ? 21.506 -9.301 -10.479 1.00 58.00 165 SER A N 1
ATOM 1284 C CA . SER A 1 165 ? 22.838 -9.854 -10.148 1.00 58.00 165 SER A CA 1
ATOM 1285 C C . SER A 1 165 ? 22.815 -10.399 -8.731 1.00 58.00 165 SER A C 1
ATOM 1287 O O . SER A 1 165 ? 22.287 -9.715 -7.849 1.00 58.00 165 SER A O 1
ATOM 1289 N N . ASP A 1 166 ? 23.508 -11.514 -8.517 1.00 59.59 166 ASP A N 1
ATOM 1290 C CA . ASP A 1 166 ? 23.797 -12.129 -7.216 1.00 59.59 166 ASP A CA 1
ATOM 1291 C C . ASP A 1 166 ? 24.257 -11.096 -6.167 1.00 59.59 166 ASP A C 1
ATOM 1293 O O . ASP A 1 166 ? 23.900 -11.175 -5.003 1.00 59.59 166 ASP A O 1
ATOM 1297 N N . ARG A 1 167 ? 24.958 -10.026 -6.573 1.00 60.12 167 ARG A N 1
ATOM 1298 C CA . ARG A 1 167 ? 25.501 -9.026 -5.635 1.00 60.12 167 ARG A CA 1
ATOM 1299 C C . ARG A 1 167 ? 24.482 -8.014 -5.093 1.00 60.12 167 ARG A C 1
ATOM 1301 O O . ARG A 1 167 ? 24.684 -7.460 -4.017 1.00 60.12 167 ARG A O 1
ATOM 1308 N N . VAL A 1 168 ? 23.409 -7.714 -5.835 1.00 62.44 168 VAL A N 1
ATOM 1309 C CA . VAL A 1 168 ? 22.293 -6.904 -5.287 1.00 62.44 168 VAL A CA 1
ATOM 1310 C C . VAL A 1 168 ? 21.497 -7.749 -4.320 1.00 62.44 168 VAL A C 1
ATOM 1312 O O . VAL A 1 168 ? 21.059 -7.243 -3.292 1.00 62.44 168 VAL A O 1
ATOM 1315 N N . GLN A 1 169 ? 21.366 -9.032 -4.644 1.00 63.06 169 GLN A N 1
ATOM 1316 C CA . GLN A 1 169 ? 20.812 -10.011 -3.742 1.00 63.06 169 GLN A CA 1
ATOM 1317 C C . GLN A 1 169 ? 21.632 -10.104 -2.459 1.00 63.06 169 GLN A C 1
ATOM 1319 O O . GLN A 1 169 ? 21.043 -9.913 -1.408 1.00 63.06 169 GLN A O 1
ATOM 1324 N N . ASP A 1 170 ? 22.962 -10.177 -2.522 1.00 67.38 170 ASP A N 1
ATOM 1325 C CA . ASP A 1 170 ? 23.817 -10.138 -1.328 1.00 67.38 170 ASP A CA 1
ATOM 1326 C C . ASP A 1 170 ? 23.603 -8.872 -0.482 1.00 67.38 170 ASP A C 1
ATOM 1328 O O . ASP A 1 170 ? 23.566 -8.940 0.743 1.00 67.38 170 ASP A O 1
ATOM 1332 N N . ILE A 1 171 ? 23.468 -7.692 -1.107 1.00 66.81 171 ILE A N 1
ATOM 1333 C CA . ILE A 1 171 ? 23.237 -6.429 -0.381 1.00 66.81 171 ILE A CA 1
ATOM 1334 C C . ILE A 1 171 ? 21.843 -6.418 0.244 1.00 66.81 171 ILE A C 1
ATOM 1336 O O . ILE A 1 171 ? 21.701 -6.050 1.409 1.00 66.81 171 ILE A O 1
ATOM 1340 N N . ALA A 1 172 ? 20.819 -6.809 -0.510 1.00 64.88 172 ALA A N 1
ATOM 1341 C CA . ALA A 1 172 ? 19.455 -6.881 -0.013 1.00 64.88 172 ALA A CA 1
ATOM 1342 C C . ALA A 1 172 ? 19.337 -7.927 1.105 1.00 64.88 172 ALA A C 1
ATOM 1344 O O . ALA A 1 172 ? 18.789 -7.614 2.156 1.00 64.88 172 ALA A O 1
ATOM 1345 N N . GLU A 1 173 ? 19.926 -9.113 0.954 1.00 65.38 173 GLU A N 1
ATOM 1346 C CA . GLU A 1 173 ? 20.018 -10.165 1.973 1.00 65.38 173 GLU A CA 1
ATOM 1347 C C . GLU A 1 173 ? 20.830 -9.714 3.192 1.00 65.38 173 GLU A C 1
ATOM 1349 O O . GLU A 1 173 ? 20.421 -9.950 4.324 1.00 65.38 173 GLU A O 1
ATOM 1354 N N . PHE A 1 174 ? 21.928 -8.981 3.007 1.00 64.69 174 PHE A N 1
ATOM 1355 C CA . PHE A 1 174 ? 22.693 -8.402 4.112 1.00 64.69 174 PHE A CA 1
ATOM 1356 C C . PHE A 1 174 ? 21.890 -7.353 4.888 1.00 64.69 174 PHE A C 1
ATOM 1358 O O . PHE A 1 174 ? 21.934 -7.323 6.121 1.00 64.69 174 PHE A O 1
ATOM 1365 N N . LEU A 1 175 ? 21.138 -6.502 4.184 1.00 64.94 175 LEU A N 1
ATOM 1366 C CA . LEU A 1 175 ? 20.195 -5.570 4.803 1.00 64.94 175 LEU A CA 1
ATOM 1367 C C . LEU A 1 175 ? 19.039 -6.320 5.485 1.00 64.94 175 LEU A C 1
ATOM 1369 O O . LEU A 1 175 ? 18.558 -5.860 6.513 1.00 64.94 175 LEU A O 1
ATOM 1373 N N . SER A 1 176 ? 18.655 -7.492 4.969 1.00 55.78 176 SER A N 1
ATOM 1374 C CA . SER A 1 176 ? 17.634 -8.379 5.552 1.00 55.78 176 SER A CA 1
ATOM 1375 C C . SER A 1 176 ? 18.113 -9.058 6.835 1.00 55.78 176 SER A C 1
ATOM 1377 O O . SER A 1 176 ? 17.357 -9.200 7.789 1.00 55.78 176 SER A O 1
ATOM 1379 N N . GLY A 1 177 ? 19.375 -9.499 6.862 1.00 53.09 177 GLY A N 1
ATOM 1380 C CA . GLY A 1 177 ? 19.980 -10.216 7.986 1.00 53.09 177 GLY A CA 1
ATOM 1381 C C . GLY A 1 177 ? 20.270 -9.320 9.191 1.00 53.09 177 GLY A C 1
ATOM 1382 O O . GLY A 1 177 ? 20.459 -9.811 10.304 1.00 53.09 177 GLY A O 1
ATOM 1383 N N . LYS A 1 178 ? 20.272 -7.996 8.999 1.00 51.16 178 LYS A N 1
ATOM 1384 C CA . LYS A 1 178 ? 20.351 -7.004 10.074 1.00 51.16 178 LYS A CA 1
ATOM 1385 C C . LYS A 1 178 ? 18.942 -6.554 10.447 1.00 51.16 178 LYS A C 1
ATOM 1387 O O . LYS A 1 178 ? 18.419 -5.592 9.901 1.00 51.16 178 LYS A O 1
ATOM 1392 N N . ALA A 1 179 ? 18.359 -7.263 11.405 1.00 47.81 179 ALA A N 1
ATOM 1393 C CA . ALA A 1 179 ? 16.996 -7.158 11.930 1.00 47.81 179 ALA A CA 1
ATOM 1394 C C . ALA A 1 179 ? 16.588 -5.803 12.581 1.00 47.81 179 ALA A C 1
ATOM 1396 O O . ALA A 1 179 ? 15.929 -5.787 13.616 1.00 47.81 179 ALA A O 1
ATOM 1397 N N . THR A 1 180 ? 16.976 -4.651 12.024 1.00 57.78 180 THR A N 1
ATOM 1398 C CA . THR A 1 180 ? 16.701 -3.324 12.613 1.00 57.78 180 THR A CA 1
ATOM 1399 C C . THR A 1 180 ? 16.267 -2.252 11.612 1.00 57.78 180 THR A C 1
ATOM 1401 O O . THR A 1 180 ? 16.198 -1.080 11.983 1.00 57.78 180 THR A O 1
ATOM 1404 N N . THR A 1 181 ? 16.007 -2.586 10.346 1.00 64.25 181 THR A N 1
ATOM 1405 C CA . THR A 1 181 ? 15.500 -1.606 9.376 1.00 64.25 181 THR A CA 1
ATOM 1406 C C . THR A 1 181 ? 13.972 -1.510 9.470 1.00 64.25 181 THR A C 1
ATOM 1408 O O . THR A 1 181 ? 13.292 -2.534 9.490 1.00 64.25 181 THR A O 1
ATOM 1411 N N . PRO A 1 182 ? 13.394 -0.295 9.552 1.00 76.06 182 PRO A N 1
ATOM 1412 C CA . PRO A 1 182 ? 11.944 -0.136 9.643 1.00 76.06 182 PRO A CA 1
ATOM 1413 C C . PRO A 1 182 ? 11.222 -0.338 8.302 1.00 76.06 182 PRO A C 1
ATOM 1415 O O . PRO A 1 182 ? 9.995 -0.362 8.285 1.00 76.06 182 PRO A O 1
ATOM 1418 N N . PHE A 1 183 ? 11.961 -0.470 7.198 1.00 84.00 183 PHE A N 1
ATOM 1419 C CA . PHE A 1 183 ? 11.438 -0.634 5.844 1.00 84.00 183 PHE A CA 1
ATOM 1420 C C . PHE A 1 183 ? 11.706 -2.043 5.306 1.00 84.00 183 PHE A C 1
ATOM 1422 O O . PHE A 1 183 ? 12.689 -2.687 5.675 1.00 84.00 183 PHE A O 1
ATOM 1429 N N . THR A 1 184 ? 10.870 -2.466 4.364 1.00 85.56 184 THR A N 1
ATOM 1430 C CA . THR A 1 184 ? 11.075 -3.671 3.558 1.00 85.56 184 THR A CA 1
ATOM 1431 C C . THR A 1 184 ? 11.758 -3.277 2.244 1.00 85.56 184 THR A C 1
ATOM 1433 O O . THR A 1 184 ? 11.351 -2.307 1.613 1.00 85.56 184 THR A O 1
ATOM 1436 N N . LEU A 1 185 ? 12.784 -4.006 1.803 1.00 85.19 185 LEU A N 1
ATOM 1437 C CA . LEU A 1 185 ? 13.392 -3.897 0.474 1.00 85.19 185 LEU A CA 1
ATOM 1438 C C . LEU A 1 185 ? 13.037 -5.135 -0.359 1.00 85.19 185 LEU A C 1
ATOM 1440 O O . LEU A 1 185 ? 13.217 -6.271 0.086 1.00 85.19 185 LEU A O 1
ATOM 1444 N N . GLY A 1 186 ? 12.563 -4.912 -1.581 1.00 83.12 186 GLY A N 1
ATOM 1445 C CA . GLY A 1 186 ? 12.253 -5.956 -2.550 1.00 83.12 186 GLY A CA 1
ATOM 1446 C C . GLY A 1 186 ? 12.938 -5.714 -3.891 1.00 83.12 186 GLY A C 1
ATOM 1447 O O . GLY A 1 186 ? 13.151 -4.575 -4.308 1.00 83.12 186 GLY A O 1
ATOM 1448 N N . LEU A 1 187 ? 13.272 -6.806 -4.575 1.00 82.38 187 LEU A N 1
ATOM 1449 C CA . LEU A 1 187 ? 13.820 -6.776 -5.926 1.00 82.38 187 LEU A CA 1
ATOM 1450 C C . LEU A 1 187 ? 12.917 -7.570 -6.866 1.00 82.38 187 LEU A C 1
ATOM 1452 O O . LEU A 1 187 ? 12.730 -8.779 -6.690 1.00 82.38 187 LEU A O 1
ATOM 1456 N N . VAL A 1 188 ? 12.382 -6.875 -7.867 1.00 81.81 188 VAL A N 1
ATOM 1457 C CA . VAL A 1 188 ? 11.433 -7.419 -8.838 1.00 81.81 188 VAL A CA 1
ATOM 1458 C C . VAL A 1 188 ? 12.044 -7.359 -10.227 1.00 81.81 188 VAL A C 1
ATOM 1460 O O . VAL A 1 188 ? 12.471 -6.306 -10.702 1.00 81.81 188 VAL A O 1
ATOM 1463 N N . LYS A 1 189 ? 12.052 -8.505 -10.901 1.00 81.06 189 LYS A N 1
ATOM 1464 C CA . LYS A 1 189 ? 12.378 -8.590 -12.318 1.00 81.06 189 LYS A CA 1
ATOM 1465 C C . LYS A 1 189 ? 11.086 -8.600 -13.131 1.00 81.06 189 LYS A C 1
ATOM 1467 O O . LYS A 1 189 ? 10.204 -9.405 -12.843 1.00 81.06 189 LYS A O 1
ATOM 1472 N N . LEU A 1 190 ? 10.997 -7.745 -14.146 1.00 76.06 190 LEU A N 1
ATOM 1473 C CA . LEU A 1 190 ? 9.913 -7.737 -15.127 1.00 76.06 190 LEU A CA 1
ATOM 1474 C C . LEU A 1 190 ? 10.460 -8.150 -16.496 1.00 76.06 190 LEU A C 1
ATOM 1476 O O . LEU A 1 190 ? 11.239 -7.424 -17.117 1.00 76.06 190 LEU A O 1
ATOM 1480 N N . ASP A 1 191 ? 10.042 -9.318 -16.984 1.00 70.75 191 ASP A N 1
ATOM 1481 C CA . ASP A 1 191 ? 10.285 -9.711 -18.371 1.00 70.75 191 ASP A CA 1
ATOM 1482 C C . ASP A 1 191 ? 9.140 -9.190 -19.251 1.00 70.75 191 ASP A C 1
ATOM 1484 O O . ASP A 1 191 ? 7.993 -9.617 -19.114 1.00 70.75 191 ASP A O 1
ATOM 1488 N N . ILE A 1 192 ? 9.458 -8.255 -20.151 1.00 70.31 192 ILE A N 1
ATOM 1489 C CA . ILE A 1 192 ? 8.488 -7.602 -21.040 1.00 70.31 192 ILE A CA 1
ATOM 1490 C C . ILE A 1 192 ? 8.611 -8.172 -22.457 1.00 70.31 192 ILE A C 1
ATOM 1492 O O . ILE A 1 192 ? 9.667 -8.094 -23.100 1.00 70.31 192 ILE A O 1
ATOM 1496 N N . PHE A 1 193 ? 7.502 -8.695 -22.969 1.00 65.44 193 PHE A N 1
ATOM 1497 C CA . PHE A 1 193 ? 7.375 -9.225 -24.321 1.00 65.44 193 PHE A CA 1
ATOM 1498 C C . PHE A 1 193 ? 6.342 -8.421 -25.100 1.00 65.44 193 PHE A C 1
ATOM 1500 O O . PHE A 1 193 ? 5.254 -8.140 -24.601 1.00 65.44 193 PHE A O 1
ATOM 1507 N N . ARG A 1 194 ? 6.659 -8.071 -26.348 1.00 64.25 194 ARG A N 1
ATOM 1508 C CA . ARG A 1 194 ? 5.679 -7.426 -27.225 1.00 64.25 194 ARG A CA 1
ATOM 1509 C C . ARG A 1 194 ? 4.775 -8.492 -27.828 1.00 64.25 194 ARG A C 1
ATOM 1511 O O . ARG A 1 194 ? 5.273 -9.466 -28.400 1.00 64.25 194 ARG A O 1
ATOM 1518 N N . MET A 1 195 ? 3.465 -8.305 -27.721 1.00 63.56 195 MET A N 1
ATOM 1519 C CA . MET A 1 195 ? 2.516 -9.209 -28.358 1.00 63.56 195 MET A CA 1
ATOM 1520 C C . MET A 1 195 ? 2.571 -9.040 -29.887 1.00 63.56 195 MET A C 1
ATOM 1522 O O . MET A 1 195 ? 2.708 -7.916 -30.379 1.00 63.56 195 MET A O 1
ATOM 1526 N N . PRO A 1 196 ? 2.482 -10.126 -30.672 1.00 49.66 196 PRO A N 1
ATOM 1527 C CA . PRO A 1 196 ? 2.446 -10.034 -32.129 1.00 49.66 196 PRO A CA 1
ATOM 1528 C C . PRO A 1 196 ? 1.143 -9.365 -32.610 1.00 49.66 196 PRO A C 1
ATOM 1530 O O . PRO A 1 196 ? 0.054 -9.814 -32.264 1.00 49.66 196 PRO A O 1
ATOM 1533 N N . GLY A 1 197 ? 1.251 -8.303 -33.417 1.00 57.03 197 GLY A N 1
ATOM 1534 C CA . GLY A 1 197 ? 0.124 -7.527 -33.962 1.00 57.03 197 GLY A CA 1
ATOM 1535 C C . GLY A 1 197 ? 0.560 -6.138 -34.462 1.00 57.03 197 GLY A C 1
ATOM 1536 O O . GLY A 1 197 ? 1.760 -5.881 -34.553 1.00 57.03 197 GLY A O 1
ATOM 1537 N N . ASN A 1 198 ? -0.396 -5.259 -34.806 1.00 50.84 198 ASN A N 1
ATOM 1538 C CA . ASN A 1 198 ? -0.135 -3.832 -35.087 1.00 50.84 198 ASN A CA 1
ATOM 1539 C C . ASN A 1 198 ? 0.475 -3.126 -33.861 1.00 50.84 198 ASN A C 1
ATOM 1541 O O . ASN A 1 198 ? 0.521 -3.705 -32.781 1.00 50.84 198 ASN A O 1
ATOM 1545 N N . ASP A 1 199 ? 0.911 -1.869 -34.008 1.00 51.16 199 ASP A N 1
ATOM 1546 C CA . ASP A 1 199 ? 1.661 -1.171 -32.957 1.00 51.16 199 ASP A CA 1
ATOM 1547 C C . ASP A 1 199 ? 0.963 -1.084 -31.576 1.00 51.16 199 ASP A C 1
ATOM 1549 O O . ASP A 1 199 ? 1.671 -1.001 -30.573 1.00 51.16 199 ASP A O 1
ATOM 1553 N N . ASP A 1 200 ? -0.369 -1.236 -31.523 1.00 53.72 200 ASP A N 1
ATOM 1554 C CA . ASP A 1 200 ? -1.228 -1.268 -30.320 1.00 53.72 200 ASP A CA 1
ATOM 1555 C C . ASP A 1 200 ? -1.437 -2.667 -29.694 1.00 53.72 200 ASP A C 1
ATOM 1557 O O . ASP A 1 200 ? -2.315 -2.859 -28.855 1.00 53.72 200 ASP A O 1
ATOM 1561 N N . SER A 1 201 ? -0.671 -3.687 -30.087 1.00 55.59 201 SER A N 1
ATOM 1562 C CA . SER A 1 201 ? -0.882 -5.076 -29.640 1.00 55.59 201 SER A CA 1
ATOM 1563 C C . SER A 1 201 ? -0.652 -5.335 -28.139 1.00 55.59 201 SER A C 1
ATOM 1565 O O . SER A 1 201 ? -0.961 -6.428 -27.662 1.00 55.59 201 SER A O 1
ATOM 1567 N N . GLY A 1 202 ? -0.155 -4.350 -27.385 1.00 63.28 202 GLY A N 1
ATOM 1568 C CA . GLY A 1 202 ? 0.085 -4.446 -25.944 1.00 63.28 202 GLY A CA 1
ATOM 1569 C C . GLY A 1 202 ? 1.334 -5.253 -25.564 1.00 63.28 202 GLY A C 1
ATOM 1570 O O . GLY A 1 202 ? 2.055 -5.798 -26.410 1.00 63.28 202 GLY A O 1
ATOM 1571 N N . TYR A 1 203 ? 1.602 -5.319 -24.258 1.00 67.56 203 TYR A N 1
ATOM 1572 C CA . TYR A 1 203 ? 2.755 -6.013 -23.682 1.00 67.56 203 TYR A CA 1
ATOM 1573 C C . TYR A 1 203 ? 2.308 -7.165 -22.782 1.00 67.56 203 TYR A C 1
ATOM 1575 O O . TYR A 1 203 ? 1.406 -7.007 -21.965 1.00 67.56 203 TYR A O 1
ATOM 1583 N N . LEU A 1 204 ? 2.981 -8.310 -22.896 1.00 63.72 204 LEU A N 1
ATOM 1584 C CA . LEU A 1 204 ? 2.948 -9.354 -21.879 1.00 63.72 204 LEU A CA 1
ATOM 1585 C C . LEU A 1 204 ? 4.074 -9.073 -20.884 1.00 63.72 204 LEU A C 1
ATOM 1587 O O . LEU A 1 204 ? 5.244 -9.043 -21.270 1.00 63.72 204 LEU A O 1
ATOM 1591 N N . VAL A 1 205 ? 3.719 -8.882 -19.616 1.00 66.25 205 VAL A N 1
ATOM 1592 C CA . VAL A 1 205 ? 4.672 -8.609 -18.537 1.00 66.25 205 VAL A CA 1
ATOM 1593 C C . VAL A 1 205 ? 4.648 -9.771 -17.556 1.00 66.25 205 VAL A C 1
ATOM 1595 O O . VAL A 1 205 ? 3.598 -10.104 -17.014 1.00 66.25 205 VAL A O 1
ATOM 1598 N N . LEU A 1 206 ? 5.801 -10.404 -17.346 1.00 64.31 206 LEU A N 1
ATOM 1599 C CA . LEU A 1 206 ? 5.954 -11.506 -16.400 1.00 64.31 206 LEU A CA 1
ATOM 1600 C C . LEU A 1 206 ? 6.792 -11.044 -15.200 1.00 64.31 206 LEU A C 1
ATOM 1602 O O . LEU A 1 206 ? 7.995 -10.808 -15.367 1.00 64.31 206 LEU A O 1
ATOM 1606 N N . PRO A 1 207 ? 6.191 -10.905 -14.005 1.00 73.00 207 PRO A N 1
ATOM 1607 C CA . PRO A 1 207 ? 6.924 -10.553 -12.800 1.00 73.00 207 PRO A CA 1
ATOM 1608 C C . PRO A 1 207 ? 7.608 -11.763 -12.165 1.00 73.00 207 PRO A C 1
ATOM 1610 O O . PRO A 1 207 ? 7.080 -12.874 -12.154 1.00 73.00 207 PRO A O 1
ATOM 1613 N N . GLN A 1 208 ? 8.792 -11.537 -11.600 1.00 65.12 208 GLN A N 1
ATOM 1614 C CA . GLN A 1 208 ? 9.524 -12.517 -10.802 1.00 65.12 208 GLN A CA 1
ATOM 1615 C C . GLN A 1 208 ? 10.116 -11.832 -9.566 1.00 65.12 208 GLN A C 1
ATOM 1617 O O . GLN A 1 208 ? 10.920 -10.903 -9.697 1.00 65.12 208 GLN A O 1
ATOM 1622 N N . VAL A 1 209 ? 9.766 -12.306 -8.364 1.00 62.78 209 VAL A N 1
ATOM 1623 C CA . VAL A 1 209 ? 10.466 -11.903 -7.133 1.00 62.78 209 VAL A CA 1
ATOM 1624 C C . VAL A 1 209 ? 11.823 -12.578 -7.102 1.00 62.78 209 VAL A C 1
ATOM 1626 O O . VAL A 1 209 ? 11.925 -13.794 -7.237 1.00 62.78 209 VAL A O 1
ATOM 1629 N N . GLN A 1 210 ? 12.869 -11.781 -6.922 1.00 60.34 210 GLN A N 1
ATOM 1630 C CA . GLN A 1 210 ? 14.234 -12.293 -6.855 1.00 60.34 210 GLN A CA 1
ATOM 1631 C C . GLN A 1 210 ? 14.744 -12.272 -5.412 1.00 60.34 210 GLN A C 1
ATOM 1633 O O . GLN A 1 210 ? 15.413 -13.207 -4.989 1.00 60.34 210 GLN A O 1
ATOM 1638 N N . VAL A 1 211 ? 14.395 -11.235 -4.635 1.00 57.53 211 VAL A N 1
ATOM 1639 C CA . VAL A 1 211 ? 14.857 -11.052 -3.247 1.00 57.53 211 VAL A CA 1
ATOM 1640 C C . VAL A 1 211 ? 13.827 -10.273 -2.433 1.00 57.53 211 VAL A C 1
ATOM 1642 O O . VAL A 1 211 ? 13.189 -9.358 -2.959 1.00 57.53 211 VAL A O 1
ATOM 1645 N N . ARG A 1 212 ? 13.707 -10.593 -1.139 1.00 50.91 212 ARG A N 1
ATOM 1646 C CA . ARG A 1 212 ? 12.915 -9.830 -0.162 1.00 50.91 212 ARG A CA 1
ATOM 1647 C C . ARG A 1 212 ? 13.640 -9.731 1.177 1.00 50.91 212 ARG A C 1
ATOM 1649 O O . ARG A 1 212 ? 14.210 -10.723 1.631 1.00 50.91 212 ARG A O 1
ATOM 1656 N N . THR A 1 213 ? 13.550 -8.581 1.841 1.00 48.03 213 THR A N 1
ATOM 1657 C CA . THR A 1 213 ? 13.921 -8.471 3.257 1.00 48.03 213 THR A CA 1
ATOM 1658 C C . THR A 1 213 ? 12.805 -8.960 4.160 1.00 48.03 213 THR A C 1
ATOM 1660 O O . THR A 1 213 ? 11.653 -8.569 3.990 1.00 48.03 213 THR A O 1
ATOM 1663 N N . GLN A 1 214 ? 13.146 -9.756 5.170 1.00 42.16 214 GLN A N 1
ATOM 1664 C CA . GLN A 1 214 ? 12.242 -10.033 6.281 1.00 42.16 214 GLN A CA 1
ATOM 1665 C C . GLN A 1 214 ? 12.439 -8.967 7.358 1.00 42.16 214 GLN A C 1
ATOM 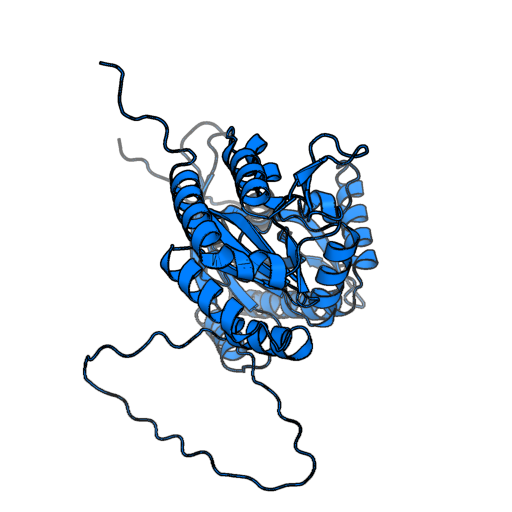1667 O O . GLN A 1 214 ? 13.521 -8.854 7.929 1.00 42.16 214 GLN A O 1
ATOM 1672 N N . VAL A 1 215 ? 11.396 -8.186 7.636 1.00 39.88 215 VAL A N 1
ATOM 1673 C CA . VAL A 1 215 ? 11.394 -7.267 8.776 1.00 39.88 215 VAL A CA 1
ATOM 1674 C C . VAL A 1 215 ? 11.120 -8.078 10.038 1.00 39.88 215 VAL A C 1
ATOM 1676 O O . VAL A 1 215 ? 10.090 -8.740 10.162 1.00 39.88 215 VAL A O 1
ATOM 1679 N N . TYR A 1 216 ? 12.052 -8.021 10.982 1.00 31.80 216 TYR A N 1
ATOM 1680 C CA . TYR A 1 216 ? 11.888 -8.591 12.312 1.00 31.80 216 TYR A CA 1
ATOM 1681 C C . TYR A 1 216 ? 11.624 -7.454 13.302 1.00 31.80 216 TYR A C 1
ATOM 1683 O O . TYR A 1 216 ? 12.469 -6.581 13.487 1.00 31.80 216 TYR A O 1
ATOM 1691 N N . GLU A 1 217 ? 10.470 -7.464 13.971 1.00 32.22 217 GLU A N 1
ATOM 1692 C CA . GLU A 1 217 ? 10.254 -6.607 15.139 1.00 32.22 217 GLU A CA 1
ATOM 1693 C C . GLU A 1 217 ? 11.024 -7.204 16.325 1.00 32.22 217 GLU A C 1
ATOM 1695 O O . GLU A 1 217 ? 10.589 -8.181 16.936 1.00 32.22 217 GLU A O 1
ATOM 1700 N N . ILE A 1 218 ? 12.198 -6.651 16.647 1.00 33.03 218 ILE A N 1
ATOM 1701 C CA . ILE A 1 218 ? 12.905 -6.998 17.884 1.00 33.03 218 ILE A CA 1
ATOM 1702 C C . ILE A 1 218 ? 12.324 -6.139 19.018 1.00 33.03 218 ILE A C 1
ATOM 1704 O O . ILE A 1 218 ? 12.514 -4.919 19.002 1.00 33.03 218 ILE A O 1
ATOM 1708 N N . PRO A 1 219 ? 11.659 -6.717 20.037 1.00 29.80 219 PRO A N 1
ATOM 1709 C CA . PRO A 1 219 ? 11.236 -5.956 21.203 1.00 29.80 219 PRO A CA 1
ATOM 1710 C C . PRO A 1 219 ? 12.470 -5.502 21.994 1.00 29.80 219 PRO A C 1
ATOM 1712 O O . PRO A 1 219 ? 13.110 -6.286 22.697 1.00 29.80 219 PRO A O 1
ATOM 1715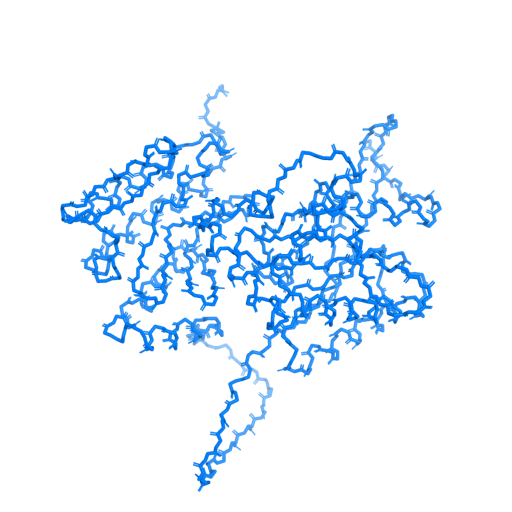 N N . VAL A 1 220 ? 12.813 -4.217 21.895 1.00 29.45 220 VAL A N 1
ATOM 1716 C CA . VAL A 1 220 ? 13.864 -3.605 22.716 1.00 29.45 220 VAL A CA 1
ATOM 1717 C C . VAL A 1 220 ? 13.328 -3.441 24.137 1.00 29.45 220 VAL A C 1
ATOM 1719 O O . VAL A 1 220 ? 12.507 -2.568 24.411 1.00 29.45 220 VAL A O 1
ATOM 1722 N N . ARG A 1 221 ? 13.793 -4.280 25.067 1.00 31.81 221 ARG A N 1
ATOM 1723 C CA . ARG A 1 221 ? 13.563 -4.073 26.502 1.00 31.81 221 ARG A CA 1
ATOM 1724 C C . ARG A 1 221 ? 14.647 -3.154 27.052 1.00 31.81 221 ARG A C 1
ATOM 1726 O O . ARG A 1 221 ? 15.806 -3.545 27.152 1.00 31.81 221 ARG A O 1
ATOM 1733 N N . VAL A 1 222 ? 14.267 -1.937 27.430 1.00 30.31 222 VAL A N 1
ATOM 1734 C CA . VAL A 1 222 ? 15.136 -1.045 28.204 1.00 30.31 222 VAL A CA 1
ATOM 1735 C C . VAL A 1 222 ? 15.182 -1.571 29.639 1.00 30.31 222 VAL A C 1
ATOM 1737 O O . VAL A 1 222 ? 14.180 -1.551 30.349 1.00 30.31 222 VAL A O 1
ATOM 1740 N N . LEU A 1 223 ? 16.338 -2.090 30.050 1.00 32.81 223 LEU A N 1
ATOM 1741 C CA . LEU A 1 223 ? 16.591 -2.528 31.421 1.00 32.81 223 LEU A CA 1
ATOM 1742 C C . LEU A 1 223 ? 16.922 -1.311 32.290 1.00 32.81 223 LEU A C 1
ATOM 1744 O O . LEU A 1 223 ? 17.937 -0.651 32.080 1.00 32.81 223 LEU A O 1
ATOM 1748 N N . GLN A 1 224 ? 16.101 -1.050 33.304 1.00 30.20 224 GLN A N 1
ATOM 1749 C CA . GLN A 1 224 ? 16.456 -0.182 34.423 1.00 30.20 224 GLN A CA 1
ATOM 1750 C C . GLN A 1 224 ? 16.555 -1.067 35.673 1.00 30.20 224 GLN A C 1
ATOM 1752 O O . GLN A 1 224 ? 15.552 -1.611 36.121 1.00 30.20 224 GLN A O 1
ATOM 1757 N N . GLY A 1 225 ? 17.770 -1.245 36.204 1.00 38.19 225 GLY A N 1
ATOM 1758 C CA . GLY A 1 225 ? 18.036 -2.071 37.392 1.00 38.19 225 GLY A CA 1
ATOM 1759 C C . GLY A 1 225 ? 18.279 -3.544 37.055 1.00 38.19 225 GLY A C 1
ATOM 1760 O O . GLY A 1 225 ? 17.349 -4.337 36.963 1.00 38.19 225 GLY A O 1
ATOM 1761 N N . GLY A 1 226 ? 19.547 -3.897 36.838 1.00 41.19 226 GLY A N 1
ATOM 1762 C CA . GLY A 1 226 ? 19.959 -5.210 36.351 1.00 41.19 226 GLY A CA 1
ATOM 1763 C C . GLY A 1 226 ? 19.569 -6.381 37.252 1.00 41.19 226 GLY A C 1
ATOM 1764 O O . GLY A 1 226 ? 19.811 -6.338 38.449 1.00 41.19 226 GLY A O 1
ATOM 1765 N N . ILE A 1 227 ? 19.044 -7.434 36.623 1.00 31.06 227 ILE A N 1
ATOM 1766 C CA . ILE A 1 227 ? 19.382 -8.851 36.815 1.00 31.06 227 ILE A CA 1
ATOM 1767 C C . ILE A 1 227 ? 19.132 -9.506 35.447 1.00 31.06 227 ILE A C 1
ATOM 1769 O O . ILE A 1 227 ? 18.051 -9.381 34.872 1.00 31.06 227 ILE A O 1
ATOM 1773 N N . VAL A 1 228 ? 20.165 -10.149 34.904 1.00 34.66 228 VAL A N 1
ATOM 1774 C CA . VAL A 1 228 ? 20.122 -10.927 33.660 1.00 34.66 228 VAL A CA 1
ATOM 1775 C C . VAL A 1 228 ? 19.746 -12.361 34.026 1.00 34.66 228 VAL A C 1
ATOM 1777 O O . VAL A 1 228 ? 20.391 -12.950 34.888 1.00 34.66 228 VAL A O 1
ATOM 1780 N N . ALA A 1 229 ? 18.734 -12.926 33.369 1.00 29.47 229 ALA A N 1
ATOM 1781 C CA . ALA A 1 229 ? 18.560 -14.374 33.292 1.00 29.47 229 ALA A CA 1
ATOM 1782 C C . ALA A 1 229 ? 18.966 -14.819 31.879 1.00 29.47 229 ALA A C 1
ATOM 1784 O O . ALA A 1 229 ? 18.483 -14.269 30.889 1.00 29.47 229 ALA A O 1
ATOM 1785 N N . GLU A 1 230 ? 19.926 -15.740 31.824 1.00 27.72 230 GLU A N 1
ATOM 1786 C CA . GLU A 1 230 ? 20.643 -16.195 30.632 1.00 27.72 230 GLU A CA 1
ATOM 1787 C C . GLU A 1 230 ? 19.747 -16.829 29.561 1.00 27.72 230 GLU A C 1
ATOM 1789 O O . GLU A 1 230 ? 18.786 -17.543 29.844 1.00 27.72 230 GLU A O 1
ATOM 1794 N N . ILE A 1 231 ? 20.142 -16.609 28.307 1.00 29.73 231 ILE A N 1
ATOM 1795 C CA . ILE A 1 231 ? 19.654 -17.319 27.127 1.00 29.73 231 ILE A CA 1
ATOM 1796 C C . ILE A 1 231 ? 20.517 -18.571 26.957 1.00 29.73 231 ILE A C 1
ATOM 1798 O O . ILE A 1 231 ? 21.737 -18.461 26.850 1.00 29.73 231 ILE A O 1
ATOM 1802 N N . THR A 1 232 ? 19.900 -19.745 26.834 1.00 27.39 232 THR A N 1
ATOM 1803 C CA . THR A 1 232 ? 20.537 -20.899 26.185 1.00 27.39 232 THR A CA 1
ATOM 1804 C C . THR A 1 232 ? 19.851 -21.123 24.843 1.00 27.39 232 THR A C 1
ATOM 1806 O O . THR A 1 232 ? 18.785 -21.726 24.761 1.00 27.39 232 THR A O 1
ATOM 1809 N N . ASN A 1 233 ? 20.464 -20.599 23.781 1.00 30.14 233 ASN A N 1
ATOM 1810 C CA . ASN A 1 233 ? 20.230 -21.097 22.434 1.00 30.14 233 ASN A CA 1
ATOM 1811 C C . ASN A 1 233 ? 21.079 -22.357 22.281 1.00 30.14 233 ASN A C 1
ATOM 1813 O O . ASN A 1 233 ? 22.297 -22.311 22.445 1.00 30.14 233 ASN A O 1
ATOM 1817 N N . THR A 1 234 ? 20.446 -23.476 21.955 1.00 29.59 234 THR A N 1
ATOM 1818 C CA . THR A 1 234 ? 21.139 -24.622 21.373 1.00 29.59 234 THR A CA 1
ATOM 1819 C C . THR A 1 234 ? 20.557 -24.815 19.986 1.00 29.59 234 THR A C 1
ATOM 1821 O O . THR A 1 234 ? 19.397 -25.195 19.834 1.00 29.59 234 THR A O 1
ATOM 1824 N N . GLU A 1 235 ? 21.357 -24.481 18.978 1.00 38.12 235 GLU A N 1
ATOM 1825 C CA . GLU A 1 235 ? 21.175 -24.981 17.622 1.00 38.12 235 GLU A CA 1
ATOM 1826 C C . GLU A 1 235 ? 21.191 -26.513 17.657 1.00 38.12 235 GLU A C 1
ATOM 1828 O O . GLU A 1 235 ? 22.055 -27.110 18.297 1.00 38.12 235 GLU A O 1
ATOM 1833 N N . ASN A 1 236 ? 20.258 -27.151 16.953 1.00 29.39 236 ASN A N 1
ATOM 1834 C CA . ASN A 1 236 ? 20.491 -28.464 16.367 1.00 29.39 236 ASN A CA 1
ATOM 1835 C C . ASN A 1 236 ? 19.570 -28.670 15.165 1.00 29.39 236 ASN A C 1
ATOM 1837 O O . ASN A 1 236 ? 18.348 -28.544 15.250 1.00 29.39 236 ASN A O 1
ATOM 1841 N N . ASP A 1 237 ? 20.212 -28.994 14.051 1.00 30.98 237 ASP A N 1
ATOM 1842 C CA . ASP A 1 237 ? 19.619 -29.468 12.813 1.00 30.98 237 ASP A CA 1
ATOM 1843 C C . ASP A 1 237 ? 19.267 -30.973 12.919 1.00 30.98 237 ASP A C 1
ATOM 1845 O O . ASP A 1 237 ? 19.929 -31.731 13.632 1.00 30.98 237 ASP A O 1
ATOM 1849 N N . LYS A 1 238 ? 18.281 -31.380 12.107 1.00 28.89 238 LYS A N 1
ATOM 1850 C CA . LYS A 1 238 ? 17.831 -32.737 11.713 1.00 28.89 238 LYS A CA 1
ATOM 1851 C C . LYS A 1 238 ? 16.708 -33.471 12.478 1.00 28.89 238 LYS A C 1
ATOM 1853 O O . LYS A 1 238 ? 16.847 -33.955 13.595 1.00 28.89 238 LYS A O 1
ATOM 1858 N N . THR A 1 239 ? 15.679 -33.762 11.663 1.00 27.00 239 THR A N 1
ATOM 1859 C CA . THR A 1 239 ? 14.771 -34.935 11.626 1.00 27.00 239 THR A CA 1
ATOM 1860 C C . THR A 1 239 ? 13.774 -35.166 12.765 1.00 27.00 239 THR A C 1
ATOM 1862 O O . THR A 1 239 ? 14.116 -35.749 13.784 1.00 27.00 239 THR A O 1
ATOM 1865 N N . ALA A 1 240 ? 12.493 -34.868 12.501 1.00 24.36 240 ALA A N 1
ATOM 1866 C CA . ALA A 1 240 ? 11.381 -35.836 12.398 1.00 24.36 240 ALA A CA 1
ATOM 1867 C C . ALA A 1 240 ? 10.017 -35.129 12.548 1.00 24.36 240 ALA A C 1
ATOM 1869 O O . ALA A 1 240 ? 9.826 -34.270 13.403 1.00 24.36 240 ALA A O 1
ATOM 1870 N N . LEU A 1 241 ? 9.060 -35.520 11.703 1.00 33.69 241 LEU A N 1
ATOM 1871 C CA . LEU A 1 241 ? 7.664 -35.078 11.717 1.00 33.69 241 LEU A CA 1
ATOM 1872 C C . LEU A 1 241 ? 6.959 -35.434 13.038 1.00 33.69 241 LEU A C 1
ATOM 1874 O O . LEU A 1 241 ? 6.858 -36.608 13.384 1.00 33.69 241 LEU A O 1
ATOM 1878 N N . SER A 1 242 ? 6.364 -34.438 13.699 1.00 22.66 242 SER A N 1
ATOM 1879 C CA . SER A 1 242 ? 5.070 -34.576 14.387 1.00 22.66 242 SER A CA 1
ATOM 1880 C C . SER A 1 242 ? 4.400 -33.195 14.553 1.00 22.66 242 SER A C 1
ATOM 1882 O O . SER A 1 242 ? 5.098 -32.178 14.582 1.00 22.66 242 SER A O 1
ATOM 1884 N N . PRO A 1 243 ? 3.055 -33.121 14.573 1.00 30.52 243 PRO A N 1
ATOM 1885 C CA . PRO A 1 243 ? 2.316 -31.883 14.346 1.00 30.52 243 PRO A CA 1
ATOM 1886 C C . PRO A 1 243 ? 2.199 -31.071 15.638 1.00 30.52 243 PRO A C 1
ATOM 1888 O O . PRO A 1 243 ? 1.503 -31.469 16.572 1.00 30.52 243 PRO A O 1
ATOM 1891 N N . GLN A 1 244 ? 2.853 -29.911 15.702 1.00 27.42 244 GLN A N 1
ATOM 1892 C CA . GLN A 1 244 ? 2.709 -28.995 16.831 1.00 27.42 244 GLN A CA 1
ATOM 1893 C C . GLN A 1 244 ? 2.379 -27.576 16.371 1.00 27.42 244 GLN A C 1
ATOM 1895 O O . GLN A 1 244 ? 3.186 -26.904 15.742 1.00 27.42 244 GLN A O 1
ATOM 1900 N N . LYS A 1 245 ? 1.148 -27.184 16.734 1.00 30.12 245 LYS A N 1
ATOM 1901 C CA . LYS A 1 245 ? 0.630 -25.841 17.032 1.00 30.12 245 LYS A CA 1
ATOM 1902 C C . LYS A 1 245 ? 1.262 -24.686 16.253 1.00 30.12 245 LYS A C 1
ATOM 1904 O O . LYS A 1 245 ? 2.362 -24.237 16.557 1.00 30.12 245 LYS A O 1
ATOM 1909 N N . ILE A 1 246 ? 0.460 -24.158 15.330 1.00 28.78 246 ILE A N 1
ATOM 1910 C CA . ILE A 1 246 ? 0.635 -22.879 14.640 1.00 28.78 246 ILE A CA 1
ATOM 1911 C C . ILE A 1 246 ? 1.095 -21.823 15.660 1.00 28.78 246 ILE A C 1
ATOM 1913 O O . ILE A 1 246 ? 0.332 -21.394 16.524 1.00 28.78 246 ILE A O 1
ATOM 1917 N N . ARG A 1 247 ? 2.378 -21.459 15.597 1.00 27.22 247 ARG A N 1
ATOM 1918 C CA . ARG A 1 247 ? 2.954 -20.337 16.342 1.00 27.22 247 ARG A CA 1
ATOM 1919 C C . ARG A 1 247 ? 2.370 -19.057 15.741 1.00 27.22 247 ARG A C 1
ATOM 1921 O O . ARG A 1 247 ? 2.533 -18.829 14.545 1.00 27.22 247 ARG A O 1
ATOM 1928 N N . ALA A 1 248 ? 1.688 -18.262 16.562 1.00 30.12 248 ALA A N 1
ATOM 1929 C CA . ALA A 1 248 ? 1.167 -16.946 16.196 1.00 30.12 248 ALA A CA 1
ATOM 1930 C C . ALA A 1 248 ? 2.271 -16.082 15.555 1.00 30.12 248 ALA A C 1
ATOM 1932 O O . ALA A 1 248 ? 3.384 -15.988 16.077 1.00 30.12 248 ALA A O 1
ATOM 1933 N N . THR A 1 249 ? 1.977 -15.488 14.399 1.00 31.02 249 THR A N 1
ATOM 1934 C CA . THR A 1 249 ? 2.882 -14.595 13.659 1.00 31.02 249 THR A CA 1
ATOM 1935 C C . THR A 1 249 ? 3.066 -13.262 14.396 1.00 31.02 249 THR A C 1
ATOM 1937 O O . THR A 1 249 ? 2.137 -12.786 15.038 1.00 31.02 249 THR A O 1
ATOM 1940 N N . THR A 1 250 ? 4.228 -12.614 14.256 1.00 42.78 250 THR A N 1
ATOM 1941 C CA . THR A 1 250 ? 4.651 -11.374 14.951 1.00 42.78 250 THR A CA 1
ATOM 1942 C C . THR A 1 250 ? 3.617 -10.231 14.957 1.00 42.78 250 THR A C 1
ATOM 1944 O O . THR A 1 250 ? 3.510 -9.511 15.946 1.00 42.78 250 THR A O 1
ATOM 1947 N N . SER A 1 251 ? 2.777 -10.110 13.921 1.00 55.88 251 SER A N 1
ATOM 1948 C CA . SER A 1 251 ? 1.692 -9.113 13.856 1.00 55.88 251 SER A CA 1
ATOM 1949 C C . SER A 1 251 ? 0.587 -9.318 14.902 1.00 55.88 251 SER A C 1
ATOM 1951 O O . SER A 1 251 ? -0.036 -8.354 15.343 1.00 55.88 251 SER A O 1
ATOM 1953 N N . GLU A 1 252 ? 0.349 -10.560 15.320 1.00 59.75 252 GLU A N 1
ATOM 1954 C CA . GLU A 1 252 ? -0.677 -10.937 16.296 1.00 59.75 252 GLU A CA 1
ATOM 1955 C C . GLU A 1 252 ? -0.244 -10.585 17.718 1.00 59.75 252 GLU A C 1
ATOM 1957 O O . GLU A 1 252 ? -1.057 -10.127 18.517 1.00 59.75 252 GLU A O 1
ATOM 1962 N N . GLN A 1 253 ? 1.058 -10.690 18.002 1.00 63.53 253 GLN A N 1
ATOM 1963 C CA . GLN A 1 253 ? 1.622 -10.250 19.273 1.00 63.53 253 GLN A CA 1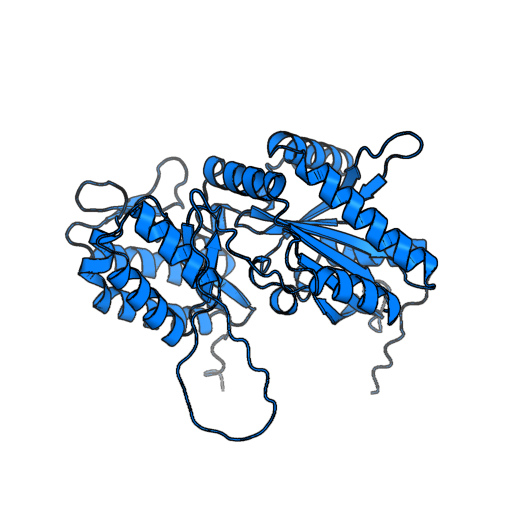
ATOM 1964 C C . GLN A 1 253 ? 1.516 -8.725 19.434 1.00 63.53 253 GLN A C 1
ATOM 1966 O O . GLN A 1 253 ? 1.129 -8.254 20.502 1.00 63.53 253 GLN A O 1
ATOM 1971 N N . GLY A 1 254 ? 1.764 -7.960 18.362 1.00 64.38 254 GLY A N 1
ATOM 1972 C CA . GLY A 1 254 ? 1.590 -6.503 18.358 1.00 64.38 254 GLY A CA 1
ATOM 1973 C C . GLY A 1 254 ? 0.135 -6.060 18.559 1.00 64.38 254 GLY A C 1
ATOM 1974 O O . GLY A 1 254 ? -0.122 -5.118 19.307 1.00 64.38 254 GLY A O 1
ATOM 1975 N N . ILE A 1 255 ? -0.828 -6.773 17.959 1.00 73.94 255 ILE A N 1
ATOM 1976 C CA . ILE A 1 255 ? -2.266 -6.557 18.206 1.00 73.94 255 ILE A CA 1
ATOM 1977 C C . ILE A 1 255 ? -2.599 -6.817 19.679 1.00 73.94 255 ILE A C 1
ATOM 1979 O O . ILE A 1 255 ? -3.297 -6.022 20.306 1.00 73.94 255 ILE A O 1
ATOM 1983 N N . LEU A 1 256 ? -2.084 -7.913 20.239 1.00 73.88 256 LEU A N 1
ATOM 1984 C CA . LEU A 1 256 ? -2.356 -8.306 21.618 1.00 73.88 256 LEU A CA 1
ATOM 1985 C C . LEU A 1 256 ? -1.819 -7.278 22.619 1.00 73.88 256 LEU A C 1
ATOM 1987 O O . LEU A 1 256 ? -2.500 -6.932 23.582 1.00 73.88 256 LEU A O 1
ATOM 1991 N N . ASP A 1 257 ? -0.609 -6.775 22.390 1.00 74.31 257 ASP A N 1
ATOM 1992 C CA . ASP A 1 257 ? 0.017 -5.788 23.266 1.00 74.31 257 ASP A CA 1
ATOM 1993 C C . ASP A 1 257 ? -0.690 -4.427 23.177 1.00 74.31 257 ASP A C 1
ATOM 1995 O O . ASP A 1 257 ? -0.898 -3.776 24.204 1.00 74.31 257 ASP A O 1
ATOM 1999 N N . ALA A 1 258 ? -1.152 -4.036 21.985 1.00 69.50 258 ALA A N 1
ATOM 2000 C CA . ALA A 1 258 ? -1.971 -2.841 21.807 1.00 69.50 258 ALA A CA 1
ATOM 2001 C C . ALA A 1 258 ? -3.342 -2.965 22.495 1.00 69.50 258 ALA A C 1
ATOM 2003 O O . ALA A 1 258 ? -3.762 -2.031 23.173 1.00 69.50 258 ALA A O 1
ATOM 2004 N N . LEU A 1 259 ? -4.007 -4.124 22.394 1.00 78.50 259 LEU A N 1
ATOM 2005 C CA . LEU A 1 259 ? -5.282 -4.387 23.075 1.00 78.50 259 LEU A CA 1
ATOM 2006 C C . LEU A 1 259 ? -5.135 -4.435 24.600 1.00 78.50 259 LEU A C 1
ATOM 2008 O O . LEU A 1 259 ? -6.001 -3.929 25.308 1.00 78.50 259 LEU A O 1
ATOM 2012 N N . LYS A 1 260 ? -4.037 -4.988 25.132 1.00 79.00 260 LYS A N 1
ATOM 2013 C CA . LYS A 1 260 ? -3.769 -4.983 26.583 1.00 79.00 260 LYS A CA 1
ATOM 2014 C C . LYS A 1 260 ? -3.666 -3.572 27.154 1.00 79.00 260 LYS A C 1
ATOM 2016 O O . LYS A 1 260 ? -4.045 -3.359 28.302 1.00 79.00 260 LYS A O 1
ATOM 2021 N N . ALA A 1 261 ? -3.143 -2.625 26.377 1.00 70.81 261 ALA A N 1
ATOM 2022 C CA . ALA A 1 261 ? -2.976 -1.245 26.818 1.00 70.81 261 ALA A CA 1
ATOM 2023 C C . ALA A 1 261 ? -4.305 -0.476 26.917 1.00 70.81 261 ALA A C 1
ATOM 2025 O O . ALA A 1 261 ? -4.373 0.520 27.634 1.00 70.81 261 ALA A O 1
ATOM 2026 N N . SER A 1 262 ? -5.347 -0.910 26.205 1.00 67.88 262 SER A N 1
ATOM 2027 C CA . SER A 1 262 ? -6.545 -0.100 25.969 1.00 67.88 262 SER A CA 1
ATOM 2028 C C . SER A 1 262 ? -7.877 -0.783 26.282 1.00 67.88 262 SER A C 1
ATOM 2030 O O . SER A 1 262 ? -8.814 -0.109 26.701 1.00 67.88 262 SER A O 1
ATOM 2032 N N . ALA A 1 263 ? -7.971 -2.099 26.101 1.00 70.44 263 ALA A N 1
ATOM 2033 C CA . ALA A 1 263 ? -9.159 -2.912 26.347 1.00 70.44 263 ALA A CA 1
ATOM 2034 C C . ALA A 1 263 ? -8.771 -4.274 26.971 1.00 70.44 263 ALA A C 1
ATOM 2036 O O . ALA A 1 263 ? -9.039 -5.325 26.378 1.00 70.44 263 ALA A O 1
ATOM 2037 N N . PRO A 1 264 ? -8.130 -4.279 28.160 1.00 76.19 264 PRO A N 1
ATOM 2038 C CA . PRO A 1 264 ? -7.560 -5.484 28.769 1.00 76.19 264 PRO A CA 1
ATOM 2039 C C . PRO A 1 264 ? -8.589 -6.602 28.991 1.00 76.19 264 PRO A C 1
ATOM 2041 O O . PRO A 1 264 ? -8.266 -7.771 28.795 1.00 76.19 264 PRO A O 1
ATOM 2044 N N . ASP A 1 265 ? -9.839 -6.250 29.300 1.00 81.12 265 ASP A N 1
ATOM 2045 C CA . ASP A 1 265 ? -10.917 -7.206 29.595 1.00 81.12 265 ASP A CA 1
ATOM 2046 C C . ASP A 1 265 ? -11.387 -8.014 28.371 1.00 81.12 265 ASP A C 1
ATOM 2048 O O . ASP A 1 265 ? -12.092 -9.015 28.510 1.00 81.12 265 ASP A O 1
ATOM 2052 N N . HIS A 1 266 ? -11.003 -7.605 27.157 1.00 79.12 266 HIS A N 1
ATOM 2053 C CA . HIS A 1 266 ? -11.436 -8.242 25.911 1.00 79.12 266 HIS A CA 1
ATOM 2054 C C . HIS A 1 266 ? -10.299 -8.883 25.109 1.00 79.12 266 HIS A C 1
ATOM 2056 O O . HIS A 1 266 ? -10.558 -9.443 24.044 1.00 79.12 266 HIS A O 1
ATOM 2062 N N . VAL A 1 267 ? -9.062 -8.856 25.614 1.00 82.75 267 VAL A N 1
ATOM 2063 C CA . VAL A 1 267 ? -7.874 -9.381 24.916 1.00 82.75 267 VAL A CA 1
ATOM 2064 C C . VAL A 1 267 ? -8.060 -10.844 24.510 1.00 82.75 267 VAL A C 1
ATOM 2066 O O . VAL A 1 267 ? -7.879 -11.186 23.341 1.00 82.75 267 VAL A O 1
ATOM 2069 N N . ASP A 1 268 ? -8.484 -11.699 25.443 1.00 83.38 268 ASP A N 1
ATOM 2070 C CA . ASP A 1 268 ? -8.655 -13.132 25.181 1.00 83.38 268 ASP A CA 1
ATOM 2071 C C . ASP A 1 268 ? -9.817 -13.405 24.218 1.00 83.38 268 ASP A C 1
ATOM 2073 O O . ASP A 1 268 ? -9.716 -14.251 23.328 1.00 83.38 268 ASP A O 1
ATOM 2077 N N . ALA A 1 269 ? -10.919 -12.662 24.359 1.00 85.19 269 ALA A N 1
ATOM 2078 C CA . ALA A 1 269 ? -12.083 -12.798 23.488 1.00 85.19 269 ALA A CA 1
ATOM 2079 C C . ALA A 1 269 ? -11.742 -12.425 22.037 1.00 85.19 269 ALA A C 1
ATOM 2081 O O . ALA A 1 269 ? -12.069 -13.177 21.120 1.00 85.19 269 ALA A O 1
ATOM 2082 N N . VAL A 1 270 ? -11.031 -11.311 21.842 1.00 87.94 270 VAL A N 1
ATOM 2083 C CA . VAL A 1 270 ? -10.608 -10.836 20.520 1.00 87.94 270 VAL A CA 1
ATOM 2084 C C . VAL A 1 270 ? -9.542 -11.753 19.914 1.00 87.94 270 VAL A C 1
ATOM 2086 O O . VAL A 1 270 ? -9.616 -12.057 18.729 1.00 87.94 270 VAL A O 1
ATOM 2089 N N . SER A 1 271 ? -8.592 -12.252 20.709 1.00 86.81 271 SER A N 1
ATOM 2090 C CA . SER A 1 271 ? -7.568 -13.203 20.246 1.00 86.81 271 SER A CA 1
ATOM 2091 C C . SER A 1 271 ? -8.179 -14.512 19.724 1.00 86.81 271 SER A C 1
ATOM 2093 O O . SER A 1 271 ? -7.840 -14.986 18.635 1.00 86.81 271 SER A O 1
ATOM 2095 N N . ASN A 1 272 ? -9.149 -15.063 20.461 1.00 87.62 272 ASN A N 1
ATOM 2096 C CA . ASN A 1 272 ? -9.886 -16.247 20.021 1.00 87.62 272 ASN A CA 1
ATOM 2097 C C . ASN A 1 272 ? -10.686 -15.958 18.744 1.00 87.62 272 ASN A C 1
ATOM 2099 O O . ASN A 1 272 ? -10.597 -16.713 17.783 1.00 87.62 272 ASN A O 1
ATOM 2103 N N . PHE A 1 273 ? -11.374 -14.815 18.688 1.00 90.75 273 PHE A N 1
ATOM 2104 C CA . PHE A 1 273 ? -12.132 -14.405 17.506 1.00 90.75 273 PHE A CA 1
ATOM 2105 C C . PHE A 1 273 ? -11.250 -14.228 16.257 1.00 90.75 273 PHE A C 1
ATOM 2107 O O . PHE A 1 273 ? -11.636 -14.642 15.164 1.00 90.75 273 PHE A O 1
ATOM 2114 N N . ILE A 1 274 ? -10.044 -13.665 16.403 1.00 88.75 274 ILE A N 1
ATOM 2115 C CA . ILE A 1 274 ? -9.051 -13.574 15.320 1.00 88.75 274 ILE A CA 1
ATOM 2116 C C . ILE A 1 274 ? -8.656 -14.972 14.832 1.00 88.75 274 ILE A C 1
ATOM 2118 O O . ILE A 1 274 ? -8.587 -15.204 13.624 1.00 88.75 274 ILE A O 1
ATOM 2122 N N . SER A 1 275 ? -8.405 -15.898 15.760 1.00 88.56 275 SER A N 1
ATOM 2123 C CA . SER A 1 275 ? -8.046 -17.282 15.434 1.00 88.56 275 SER A CA 1
ATOM 2124 C C . SER A 1 275 ? -9.171 -17.986 14.669 1.00 88.56 275 SER A C 1
ATOM 2126 O O . SER A 1 275 ? -8.913 -18.627 13.650 1.00 88.56 275 SER A O 1
ATOM 2128 N N . ASP A 1 276 ? -10.420 -17.801 15.099 1.00 89.75 276 ASP A N 1
ATOM 2129 C CA . ASP A 1 276 ? -11.600 -18.349 14.428 1.00 89.75 276 ASP A CA 1
ATOM 2130 C C . ASP A 1 276 ? -11.763 -17.763 13.018 1.00 89.75 276 ASP A C 1
ATOM 2132 O O . ASP A 1 276 ? -11.944 -18.504 12.053 1.00 89.75 276 ASP A O 1
ATOM 2136 N N . CYS A 1 277 ? -11.583 -16.449 12.852 1.00 90.50 277 CYS A N 1
ATOM 2137 C CA . CYS A 1 277 ? -11.625 -15.805 11.537 1.00 90.50 277 CYS A CA 1
ATOM 2138 C C . CYS A 1 277 ? -10.526 -16.320 10.594 1.00 90.50 277 CYS A C 1
ATOM 2140 O O . CYS A 1 277 ? -10.784 -16.552 9.413 1.00 90.50 277 CYS A O 1
ATOM 2142 N N . LYS A 1 278 ? -9.305 -16.548 11.096 1.00 88.12 278 LYS A N 1
ATOM 2143 C CA . LYS A 1 278 ? -8.224 -17.152 10.299 1.00 88.12 278 LYS A CA 1
ATOM 2144 C C . LYS A 1 278 ? -8.573 -18.568 9.844 1.00 88.12 278 LYS A C 1
ATOM 2146 O O . LYS A 1 278 ? -8.294 -18.919 8.700 1.00 88.12 278 LYS A O 1
ATOM 2151 N N . ASN A 1 279 ? -9.220 -19.362 10.700 1.00 88.81 279 ASN A N 1
ATOM 2152 C CA . ASN A 1 279 ? -9.681 -20.707 10.340 1.00 88.81 279 ASN A CA 1
ATOM 2153 C C . ASN A 1 279 ? -10.754 -20.684 9.235 1.00 88.81 279 ASN A C 1
ATOM 2155 O O . ASN A 1 279 ? -10.843 -21.629 8.455 1.00 88.81 279 ASN A O 1
ATOM 2159 N N . LEU A 1 280 ? -11.513 -19.589 9.113 1.00 86.62 280 LEU A N 1
ATOM 2160 C CA . LEU A 1 280 ? -12.458 -19.339 8.013 1.00 86.62 280 LEU A CA 1
ATOM 2161 C C . LEU A 1 280 ? -11.782 -18.826 6.722 1.00 86.62 280 LEU A C 1
ATOM 2163 O O . LEU A 1 280 ? -12.454 -18.530 5.724 1.00 86.62 280 LEU A O 1
ATOM 2167 N N . GLY A 1 281 ? -10.451 -18.716 6.723 1.00 85.12 281 GLY A N 1
ATOM 2168 C CA . GLY A 1 281 ? -9.653 -18.229 5.602 1.00 85.12 281 GLY A CA 1
ATOM 2169 C C . GLY A 1 281 ? -9.611 -16.705 5.481 1.00 85.12 281 GLY A C 1
ATOM 2170 O O . GLY A 1 281 ? -9.295 -16.206 4.403 1.00 85.12 281 GLY A O 1
ATOM 2171 N N . CYS A 1 282 ? -9.948 -15.963 6.541 1.00 88.44 282 CYS A N 1
ATOM 2172 C CA . CYS A 1 282 ? -9.786 -14.511 6.564 1.00 88.44 282 CYS A CA 1
ATOM 2173 C C . CYS A 1 282 ? -8.327 -14.124 6.850 1.00 88.44 282 CYS A C 1
ATOM 2175 O O . CYS A 1 282 ? -7.636 -14.750 7.658 1.00 88.44 282 CYS A O 1
ATOM 2177 N N . GLU A 1 283 ? -7.872 -13.038 6.232 1.00 85.44 283 GLU A N 1
ATOM 2178 C CA . GLU A 1 283 ? -6.580 -12.421 6.508 1.00 85.44 283 GLU A CA 1
ATOM 2179 C C . GLU A 1 283 ? -6.710 -11.295 7.536 1.00 85.44 283 GLU A C 1
ATOM 2181 O O . GLU A 1 283 ? -7.692 -10.553 7.559 1.00 85.44 283 GLU A O 1
ATOM 2186 N N . ILE A 1 284 ? -5.684 -11.138 8.376 1.00 85.06 284 ILE A N 1
ATOM 2187 C CA . ILE A 1 284 ? -5.609 -10.051 9.354 1.00 85.06 284 ILE A CA 1
ATOM 2188 C C . ILE A 1 284 ? -4.606 -9.017 8.865 1.00 85.06 284 ILE A C 1
ATOM 2190 O O . ILE A 1 284 ? -3.409 -9.298 8.771 1.00 85.06 284 ILE A O 1
ATOM 2194 N N . LYS A 1 285 ? -5.090 -7.805 8.605 1.00 80.25 285 LYS A N 1
ATOM 2195 C CA . LYS A 1 285 ? -4.255 -6.654 8.259 1.00 80.25 285 LYS A CA 1
ATOM 2196 C C . LYS A 1 285 ? -4.107 -5.751 9.473 1.00 80.25 285 LYS A C 1
ATOM 2198 O O . LYS A 1 285 ? -5.094 -5.228 9.982 1.00 80.25 285 LYS A O 1
ATOM 2203 N N . SER A 1 286 ? -2.880 -5.589 9.956 1.00 74.50 286 SER A N 1
ATOM 2204 C CA . SER A 1 286 ? -2.586 -4.786 11.146 1.00 74.50 286 SER A CA 1
ATOM 2205 C C . SER A 1 286 ? -2.023 -3.420 10.766 1.00 74.50 286 SER A C 1
ATOM 2207 O O . SER A 1 286 ? -1.072 -3.328 9.986 1.00 74.50 286 SER A O 1
ATOM 2209 N N . SER A 1 287 ? -2.577 -2.373 11.369 1.00 67.06 287 SER A N 1
ATOM 2210 C CA . SER A 1 287 ? -2.092 -0.998 11.316 1.00 67.06 287 SER A CA 1
ATOM 2211 C C . SER A 1 287 ? -1.704 -0.523 12.727 1.00 67.06 287 SER A C 1
ATOM 2213 O O . SER A 1 287 ? -2.019 -1.176 13.723 1.00 67.06 287 SER A O 1
ATOM 2215 N N . PRO A 1 288 ? -1.031 0.629 12.873 1.00 63.81 288 PRO A N 1
ATOM 2216 C CA . PRO A 1 288 ? -0.608 1.105 14.188 1.00 63.81 288 PRO A CA 1
ATOM 2217 C C . PRO A 1 288 ? -1.744 1.445 15.168 1.00 63.81 288 PRO A C 1
ATOM 2219 O O . PRO A 1 288 ? -1.499 1.472 16.372 1.00 63.81 288 PRO A O 1
ATOM 2222 N N . LYS A 1 289 ? -2.956 1.746 14.677 1.00 71.50 289 LYS A N 1
ATOM 2223 C CA . LYS A 1 289 ? -4.110 2.157 15.506 1.00 71.50 289 LYS A CA 1
ATOM 2224 C C . LYS A 1 289 ? -5.286 1.180 15.455 1.00 71.50 289 LYS A C 1
ATOM 2226 O O . LYS A 1 289 ? -6.230 1.322 16.233 1.00 71.50 289 LYS A O 1
ATOM 2231 N N . SER A 1 290 ? -5.254 0.220 14.540 1.00 82.38 290 SER A N 1
ATOM 2232 C CA . SER A 1 290 ? -6.342 -0.724 14.321 1.00 82.38 290 SER A CA 1
ATOM 2233 C C . SER A 1 290 ? -5.843 -1.989 13.641 1.00 82.38 290 SER A C 1
ATOM 2235 O O . SER A 1 290 ? -4.773 -2.004 13.040 1.00 82.38 290 SER A O 1
ATOM 2237 N N . PHE A 1 291 ? -6.652 -3.035 13.648 1.00 85.75 291 PHE A N 1
ATOM 2238 C CA . PHE A 1 291 ? -6.494 -4.152 12.727 1.00 85.75 291 PHE A CA 1
ATOM 2239 C C . PHE A 1 291 ? -7.812 -4.410 12.004 1.00 85.75 291 PHE A C 1
ATOM 2241 O O . PHE A 1 291 ? -8.885 -4.078 12.506 1.00 85.75 291 PHE A O 1
ATOM 2248 N N . SER A 1 292 ? -7.730 -4.966 10.803 1.00 88.06 292 SER A N 1
ATOM 2249 C CA . SER A 1 292 ? -8.882 -5.308 9.975 1.00 88.06 292 SER A CA 1
ATOM 2250 C C . SER A 1 292 ? -8.879 -6.799 9.661 1.00 88.06 292 SER A C 1
ATOM 2252 O O . SER A 1 292 ? -7.820 -7.398 9.462 1.00 88.06 292 SER A O 1
ATOM 2254 N N . ILE A 1 293 ? -10.070 -7.383 9.632 1.00 91.38 293 ILE A N 1
ATOM 2255 C CA . ILE A 1 293 ? -10.327 -8.762 9.230 1.00 91.38 293 ILE A CA 1
ATOM 2256 C C . ILE A 1 293 ? -10.860 -8.707 7.808 1.00 91.38 293 ILE A C 1
ATOM 2258 O O . ILE A 1 293 ? -11.899 -8.096 7.560 1.00 91.38 293 ILE A O 1
ATOM 2262 N N . CYS A 1 294 ? -10.151 -9.334 6.877 1.00 88.88 294 CYS A N 1
ATOM 2263 C CA . CYS A 1 294 ? -10.480 -9.279 5.463 1.00 88.88 294 CYS A CA 1
ATOM 2264 C C . CYS A 1 294 ? -10.755 -10.673 4.900 1.00 88.88 294 CYS A C 1
ATOM 2266 O O . CYS A 1 294 ? -9.994 -11.602 5.156 1.00 88.88 294 CYS A O 1
ATOM 2268 N N . ALA A 1 295 ? -11.791 -10.810 4.075 1.00 89.56 295 ALA A N 1
ATOM 2269 C CA . ALA A 1 295 ? -11.877 -11.915 3.121 1.00 89.56 295 ALA A CA 1
ATOM 2270 C C . ALA A 1 295 ? -11.160 -11.516 1.827 1.00 89.56 295 ALA A C 1
ATOM 2272 O O . ALA A 1 295 ? -11.110 -10.336 1.496 1.00 89.56 295 ALA A O 1
ATOM 2273 N N . ILE A 1 296 ? -10.587 -12.476 1.107 1.00 82.38 296 ILE A N 1
ATOM 2274 C CA . ILE A 1 296 ? -9.913 -12.221 -0.170 1.00 82.38 296 ILE A CA 1
ATOM 2275 C C . ILE A 1 296 ? -10.791 -12.776 -1.293 1.00 82.38 296 ILE A C 1
ATOM 2277 O O . ILE A 1 296 ? -11.233 -13.924 -1.209 1.00 82.38 296 ILE A O 1
ATOM 2281 N N . ASP A 1 297 ? -11.070 -11.963 -2.311 1.00 81.44 297 ASP A N 1
ATOM 2282 C CA . ASP A 1 297 ? -11.797 -12.408 -3.504 1.00 81.44 297 ASP A CA 1
ATOM 2283 C C . ASP A 1 297 ? -10.890 -13.222 -4.458 1.00 81.44 297 ASP A C 1
ATOM 2285 O O . ASP A 1 297 ? -9.673 -13.288 -4.252 1.00 81.44 297 ASP A O 1
ATOM 2289 N N . PRO A 1 298 ? -11.431 -13.860 -5.515 1.00 78.44 298 PRO A N 1
ATOM 2290 C CA . PRO A 1 298 ? -10.625 -14.649 -6.455 1.00 78.44 298 PRO A CA 1
ATOM 2291 C C . PRO A 1 298 ? -9.526 -13.869 -7.188 1.00 78.44 298 PRO A C 1
ATOM 2293 O O . PRO A 1 298 ? -8.588 -14.479 -7.699 1.00 78.44 298 PRO A O 1
ATOM 2296 N N . LEU A 1 299 ? -9.632 -12.539 -7.251 1.00 72.19 299 LEU A N 1
ATOM 2297 C CA . LEU A 1 299 ? -8.646 -11.656 -7.874 1.00 72.19 299 LEU A CA 1
ATOM 2298 C C . LEU A 1 299 ? -7.564 -11.199 -6.883 1.00 72.19 299 LEU A C 1
ATOM 2300 O O . LEU A 1 299 ? -6.652 -10.468 -7.263 1.00 72.19 299 LEU A O 1
ATOM 2304 N N . GLY A 1 300 ? -7.639 -11.631 -5.622 1.00 70.94 300 GLY A N 1
ATOM 2305 C CA . GLY A 1 300 ? -6.688 -11.254 -4.583 1.00 70.94 300 GLY A CA 1
ATOM 2306 C C . GLY A 1 300 ? -7.020 -9.934 -3.885 1.00 70.94 300 GLY A C 1
ATOM 2307 O O . GLY A 1 300 ? -6.214 -9.464 -3.076 1.00 70.94 300 GLY A O 1
ATOM 2308 N N . ASN A 1 301 ? -8.181 -9.322 -4.146 1.00 74.12 301 ASN A N 1
ATOM 2309 C CA . ASN A 1 301 ? -8.542 -8.074 -3.483 1.00 74.12 301 ASN A CA 1
ATOM 2310 C C . ASN A 1 301 ? -9.053 -8.344 -2.062 1.00 74.12 301 ASN A C 1
ATOM 2312 O O . ASN A 1 301 ? -9.872 -9.244 -1.854 1.00 74.12 301 ASN A O 1
ATOM 2316 N N . PRO A 1 302 ? -8.625 -7.545 -1.071 1.00 80.62 302 PRO A N 1
ATOM 2317 C CA . PRO A 1 302 ? -9.114 -7.653 0.292 1.00 80.62 302 PRO A CA 1
ATOM 2318 C C . PRO A 1 302 ? -10.464 -6.948 0.467 1.00 80.62 302 PRO A C 1
ATOM 2320 O O . PRO A 1 302 ? -10.623 -5.775 0.132 1.00 80.62 302 PRO A O 1
ATOM 2323 N N . TRP A 1 303 ? -11.407 -7.648 1.081 1.00 84.94 303 TRP A N 1
ATOM 2324 C CA . TRP A 1 303 ? -12.730 -7.168 1.454 1.00 84.94 303 TRP A CA 1
ATOM 2325 C C . TRP A 1 303 ? -12.839 -7.065 2.975 1.00 84.94 303 TRP A C 1
ATOM 2327 O O . TRP A 1 303 ? -12.802 -8.081 3.670 1.00 84.94 303 TRP A O 1
ATOM 2337 N N . ASN A 1 304 ? -12.922 -5.842 3.507 1.00 87.62 304 ASN A N 1
ATOM 2338 C CA . ASN A 1 304 ? -12.818 -5.575 4.947 1.00 87.62 304 ASN A CA 1
ATOM 2339 C C . ASN A 1 304 ? -14.140 -5.851 5.686 1.00 87.62 304 ASN A C 1
ATOM 2341 O O . ASN A 1 304 ? -15.054 -5.025 5.679 1.00 87.62 304 ASN A O 1
ATOM 2345 N N . LEU A 1 305 ? -14.210 -7.011 6.342 1.00 90.00 305 LEU A N 1
ATOM 2346 C CA . LEU A 1 305 ? -15.373 -7.506 7.082 1.00 90.00 305 LEU A CA 1
ATOM 2347 C C . LEU A 1 305 ? -15.541 -6.840 8.447 1.00 90.00 305 LEU A C 1
ATOM 2349 O O . LEU A 1 305 ? -16.650 -6.802 8.975 1.00 90.00 305 LEU A O 1
ATOM 2353 N N . ALA A 1 306 ? -14.450 -6.395 9.064 1.00 90.69 306 ALA A N 1
ATOM 2354 C CA . ALA A 1 306 ? -14.477 -5.761 10.373 1.00 90.69 306 ALA A CA 1
ATOM 2355 C C . ALA A 1 306 ? -13.160 -5.045 10.644 1.00 90.69 306 ALA A C 1
ATOM 2357 O O . ALA A 1 306 ? -12.089 -5.631 10.482 1.00 90.69 306 ALA A O 1
ATOM 2358 N N . ARG A 1 307 ? -13.230 -3.828 11.174 1.00 87.69 307 ARG A N 1
ATOM 2359 C CA . ARG A 1 307 ? -12.075 -3.094 11.683 1.00 87.69 307 ARG A CA 1
ATOM 2360 C C . ARG A 1 307 ? -12.201 -2.871 13.178 1.00 87.69 307 ARG A C 1
ATOM 2362 O O . ARG A 1 307 ? -13.186 -2.319 13.648 1.00 87.69 307 ARG A O 1
ATOM 2369 N N . PHE A 1 308 ? -11.159 -3.230 13.905 1.00 89.12 308 PHE A N 1
ATOM 2370 C CA . PHE A 1 308 ? -11.034 -3.051 15.341 1.00 89.12 308 PHE A CA 1
ATOM 2371 C C . PHE A 1 308 ? -10.003 -1.970 15.615 1.00 89.12 308 PHE A C 1
ATOM 2373 O O . PHE A 1 308 ? -8.820 -2.152 15.334 1.00 89.12 308 PHE A O 1
ATOM 2380 N N . HIS A 1 309 ? -10.432 -0.851 16.178 1.00 83.12 309 HIS A N 1
ATOM 2381 C CA . HIS A 1 309 ? -9.525 0.176 16.663 1.00 83.12 309 HIS A CA 1
ATOM 2382 C C . HIS A 1 309 ? -9.039 -0.197 18.059 1.00 83.12 309 HIS A C 1
ATOM 2384 O O . HIS A 1 309 ? -9.803 -0.665 18.906 1.00 83.12 309 HIS A O 1
ATOM 2390 N N . PHE A 1 310 ? -7.767 0.079 18.339 1.00 80.06 310 PHE A N 1
ATOM 2391 C CA . PHE A 1 310 ? -7.215 -0.173 19.664 1.00 80.06 310 PHE A CA 1
ATOM 2392 C C . PHE A 1 310 ? -7.844 0.722 20.732 1.00 80.06 310 PHE A C 1
ATOM 2394 O O . PHE A 1 310 ? -7.688 0.426 21.896 1.00 80.06 310 PHE A O 1
ATOM 2401 N N . ASN A 1 311 ? -8.613 1.759 20.401 1.00 77.50 311 ASN A N 1
ATOM 2402 C CA . ASN A 1 311 ? -9.386 2.521 21.392 1.00 77.50 311 ASN A CA 1
ATOM 2403 C C . ASN A 1 311 ? -10.709 1.844 21.822 1.00 77.50 311 ASN A C 1
ATOM 2405 O O . ASN A 1 311 ? -11.465 2.448 22.575 1.00 77.50 311 ASN A O 1
ATOM 2409 N N . GLY A 1 312 ? -11.004 0.632 21.337 1.00 82.00 312 GLY A N 1
ATOM 2410 C CA . GLY A 1 312 ? -12.210 -0.125 21.688 1.00 82.00 312 GLY A CA 1
ATOM 2411 C C . GLY A 1 312 ? -13.354 -0.022 20.677 1.00 82.00 312 GLY A C 1
ATOM 2412 O O . GLY A 1 312 ? -14.322 -0.773 20.788 1.00 82.00 312 GLY A O 1
ATOM 2413 N N . LYS A 1 313 ? -13.242 0.846 19.667 1.00 85.81 313 LYS A N 1
ATOM 2414 C CA . LYS A 1 313 ? -14.245 0.996 18.606 1.00 85.81 313 LYS A CA 1
ATOM 2415 C C . LYS A 1 313 ? -14.139 -0.117 17.559 1.00 85.81 313 LYS A C 1
ATOM 2417 O O . LYS A 1 313 ? -13.039 -0.516 17.178 1.00 85.81 313 LYS A O 1
ATOM 2422 N N . VAL A 1 314 ? -15.281 -0.565 17.040 1.00 88.88 314 VAL A N 1
ATOM 2423 C CA . VAL A 1 314 ? -15.375 -1.499 15.911 1.00 88.88 314 VAL A CA 1
ATOM 2424 C C . VAL A 1 314 ? -16.164 -0.863 14.768 1.00 88.88 314 VAL A C 1
ATOM 2426 O O . VAL A 1 314 ? -17.194 -0.230 14.989 1.00 88.88 314 VAL A O 1
ATOM 2429 N N . LEU A 1 315 ? -15.680 -1.032 13.540 1.00 85.44 315 LEU A N 1
ATOM 2430 C CA . LEU A 1 315 ? -16.329 -0.589 12.309 1.00 85.44 315 LEU A CA 1
ATOM 2431 C C . LEU A 1 315 ? -16.607 -1.780 11.391 1.00 85.44 315 LEU A C 1
ATOM 2433 O O . LEU A 1 315 ? -15.825 -2.726 11.316 1.00 85.44 315 LEU A O 1
ATOM 2437 N N . VAL A 1 316 ? -17.742 -1.719 10.699 1.00 85.56 316 VAL A N 1
ATOM 2438 C CA . VAL A 1 316 ? -18.272 -2.782 9.821 1.00 85.56 316 VAL A CA 1
ATOM 2439 C C . VAL A 1 316 ? -18.803 -2.199 8.507 1.00 85.56 316 VAL A C 1
ATOM 2441 O O . VAL A 1 316 ? -19.601 -2.816 7.807 1.00 85.56 316 VAL A O 1
ATOM 2444 N N . ASP A 1 317 ? -18.402 -0.972 8.180 1.00 72.75 317 ASP A N 1
ATOM 2445 C CA . ASP A 1 317 ? -18.969 -0.183 7.092 1.00 72.75 317 ASP A CA 1
ATOM 2446 C C . ASP A 1 317 ? -18.202 -0.275 5.765 1.00 72.75 317 ASP A C 1
ATOM 2448 O O . ASP A 1 317 ? -18.798 -0.095 4.704 1.00 72.75 317 ASP A O 1
ATOM 2452 N N . SER A 1 318 ? -16.923 -0.643 5.803 1.00 69.31 318 SER A N 1
ATOM 2453 C CA . SER A 1 318 ? -16.027 -0.668 4.639 1.00 69.31 318 SER A CA 1
ATOM 2454 C C . SER A 1 318 ? -16.492 -1.576 3.490 1.00 69.31 318 SER A C 1
ATOM 2456 O O . SER A 1 318 ? -16.240 -1.275 2.326 1.00 69.31 318 SER A O 1
ATOM 2458 N N . LEU A 1 319 ? -17.204 -2.668 3.792 1.00 74.62 319 LEU A N 1
ATOM 2459 C CA . LEU A 1 319 ? -17.584 -3.685 2.804 1.00 74.62 319 LEU A CA 1
ATOM 2460 C C . LEU A 1 319 ? -18.540 -3.142 1.722 1.00 74.62 319 LEU A C 1
ATOM 2462 O O . LEU A 1 319 ? -18.395 -3.453 0.543 1.00 74.62 319 LEU A O 1
ATOM 2466 N N . ALA A 1 320 ? -19.490 -2.277 2.095 1.00 71.00 320 ALA A N 1
ATOM 2467 C CA . ALA A 1 320 ? -20.487 -1.738 1.160 1.00 71.00 320 ALA A CA 1
ATOM 2468 C C . ALA A 1 320 ? -19.893 -0.769 0.124 1.00 71.00 320 ALA A C 1
ATOM 2470 O O . ALA A 1 320 ? -20.503 -0.525 -0.917 1.00 71.00 320 ALA A O 1
ATOM 2471 N N . ALA A 1 321 ? -18.695 -0.226 0.368 1.00 67.19 321 ALA A N 1
ATOM 2472 C CA . ALA A 1 321 ? -18.003 0.608 -0.611 1.00 67.19 321 ALA A CA 1
ATOM 2473 C C . ALA A 1 321 ? -17.516 -0.204 -1.829 1.00 67.19 321 ALA A C 1
ATOM 2475 O O . ALA A 1 321 ? -17.349 0.357 -2.914 1.00 67.19 321 ALA A O 1
ATOM 2476 N N . GLN A 1 322 ? -17.317 -1.517 -1.668 1.00 69.69 322 GLN A N 1
ATOM 2477 C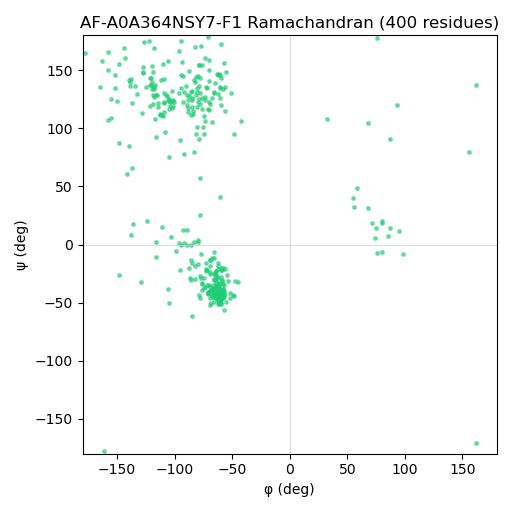 CA . GLN A 1 322 ? -16.793 -2.411 -2.707 1.00 69.69 322 GLN A CA 1
ATOM 2478 C C . GLN A 1 322 ? -17.896 -2.983 -3.614 1.00 69.69 322 GLN A C 1
ATOM 2480 O O . GLN A 1 322 ? -17.626 -3.324 -4.767 1.00 69.69 322 GLN A O 1
ATOM 2485 N N . ASP A 1 323 ? -19.150 -2.974 -3.153 1.00 74.12 323 ASP A N 1
ATOM 2486 C CA . ASP A 1 323 ? -20.330 -3.476 -3.872 1.00 74.12 323 ASP A CA 1
ATOM 2487 C C . ASP A 1 323 ? -20.466 -2.899 -5.284 1.00 74.12 323 ASP A C 1
ATOM 2489 O O . ASP A 1 323 ? -20.676 -3.634 -6.249 1.00 74.12 323 ASP A O 1
ATOM 2493 N N . ARG A 1 324 ? -20.288 -1.579 -5.438 1.00 68.88 324 ARG A N 1
ATOM 2494 C CA . ARG A 1 324 ? -20.444 -0.904 -6.736 1.00 68.88 324 ARG A CA 1
ATOM 2495 C C . ARG A 1 324 ? -19.392 -1.342 -7.753 1.00 68.88 324 ARG A C 1
ATOM 2497 O O . ARG A 1 324 ? -19.721 -1.481 -8.927 1.00 68.88 324 ARG A O 1
ATOM 2504 N N . ALA A 1 325 ? -18.147 -1.508 -7.313 1.00 66.38 325 ALA A N 1
ATOM 2505 C CA . ALA A 1 325 ? -17.050 -1.924 -8.181 1.00 66.38 325 ALA A CA 1
ATOM 2506 C C . ALA A 1 325 ? -17.184 -3.402 -8.579 1.00 66.38 325 ALA A C 1
ATOM 2508 O O . ALA A 1 325 ? -16.871 -3.761 -9.708 1.00 66.38 325 ALA A O 1
ATOM 2509 N N . ALA A 1 326 ? -17.698 -4.231 -7.668 1.00 69.00 326 ALA A N 1
ATOM 2510 C CA . ALA A 1 326 ? -17.905 -5.658 -7.885 1.00 69.00 326 ALA A CA 1
ATOM 2511 C C . ALA A 1 326 ? -19.247 -6.007 -8.559 1.00 69.00 326 ALA A C 1
ATOM 2513 O O . ALA A 1 326 ? -19.434 -7.142 -8.987 1.00 69.00 326 ALA A O 1
ATOM 2514 N N . GLY A 1 327 ? -20.194 -5.065 -8.639 1.00 76.12 327 GLY A N 1
ATOM 2515 C CA . GLY A 1 327 ? -21.546 -5.322 -9.144 1.00 76.12 327 GLY A CA 1
ATOM 2516 C C . GLY A 1 327 ? -22.379 -6.230 -8.230 1.00 76.12 327 GLY A C 1
ATOM 2517 O O . GLY A 1 327 ? -23.212 -6.984 -8.725 1.00 76.12 327 GLY A O 1
ATOM 2518 N N . THR A 1 328 ? -22.149 -6.177 -6.915 1.00 82.44 328 THR A N 1
ATOM 2519 C CA . THR A 1 328 ? -22.812 -7.037 -5.915 1.00 82.44 328 THR A CA 1
ATOM 2520 C C . THR A 1 328 ? -23.539 -6.208 -4.854 1.00 82.44 328 THR A C 1
ATOM 2522 O O . THR A 1 328 ? -23.466 -4.981 -4.865 1.00 82.44 328 THR A O 1
ATOM 2525 N N . ASP A 1 329 ? -24.259 -6.862 -3.944 1.00 85.31 329 ASP A N 1
ATOM 2526 C CA . ASP A 1 329 ? -24.882 -6.258 -2.758 1.00 85.31 329 ASP A CA 1
ATOM 2527 C C . ASP A 1 329 ? -24.440 -6.941 -1.448 1.00 85.31 329 ASP A C 1
ATOM 2529 O O . ASP A 1 329 ? -25.117 -6.839 -0.417 1.00 85.31 329 ASP A O 1
ATOM 2533 N N . ILE A 1 330 ? -23.303 -7.646 -1.489 1.00 85.94 330 ILE A N 1
ATOM 2534 C CA . ILE A 1 330 ? -22.768 -8.437 -0.375 1.00 85.94 330 ILE A CA 1
ATOM 2535 C C . ILE A 1 330 ? -22.459 -7.526 0.815 1.00 85.94 330 ILE A C 1
ATOM 2537 O O . ILE A 1 330 ? -22.869 -7.811 1.941 1.00 85.94 330 ILE A O 1
ATOM 2541 N N . GLY A 1 331 ? -21.774 -6.410 0.570 1.00 83.62 331 GLY A N 1
ATOM 2542 C CA . GLY A 1 331 ? -21.376 -5.438 1.577 1.00 83.62 331 GLY A CA 1
ATOM 2543 C C . GLY A 1 331 ? -22.564 -4.813 2.291 1.00 83.62 331 GLY A C 1
ATOM 2544 O O . GLY A 1 331 ? -22.624 -4.794 3.523 1.00 83.62 331 GLY A O 1
ATOM 2545 N N . LYS A 1 332 ? -23.554 -4.357 1.523 1.00 83.62 332 LYS A N 1
ATOM 2546 C CA . LYS A 1 332 ? -24.802 -3.816 2.058 1.00 83.62 332 LYS A CA 1
ATOM 2547 C C . LYS A 1 332 ? -25.560 -4.870 2.863 1.00 83.62 332 LYS A C 1
ATOM 2549 O O . LYS A 1 332 ? -25.946 -4.597 3.997 1.00 83.62 332 LYS A O 1
ATOM 2554 N N . SER A 1 333 ? -25.750 -6.070 2.320 1.00 86.81 333 SER A N 1
ATOM 2555 C CA . SER A 1 333 ? -26.462 -7.158 3.005 1.00 86.81 333 SER A CA 1
ATOM 2556 C C . SER A 1 333 ? -25.790 -7.536 4.325 1.00 86.81 333 SER A C 1
ATOM 2558 O O . SER A 1 333 ? -26.464 -7.669 5.350 1.00 86.81 333 SER A O 1
ATOM 2560 N N . TYR A 1 334 ? -24.459 -7.607 4.330 1.00 90.69 334 TYR A N 1
ATOM 2561 C CA . TYR A 1 334 ? -23.665 -7.880 5.520 1.00 90.69 334 TYR A CA 1
ATOM 2562 C C . TYR A 1 334 ? -23.844 -6.805 6.604 1.00 90.69 334 TYR A C 1
ATOM 2564 O O . TYR A 1 334 ? -24.106 -7.147 7.757 1.00 90.69 334 TYR A O 1
ATOM 2572 N N . GLN A 1 335 ? -23.813 -5.513 6.259 1.00 87.62 335 GLN A N 1
ATOM 2573 C CA . GLN A 1 335 ? -24.044 -4.429 7.228 1.00 87.62 335 GLN A CA 1
ATOM 2574 C C . GLN A 1 335 ? -25.408 -4.532 7.927 1.00 87.62 335 GLN A C 1
ATOM 2576 O O . GLN A 1 335 ? -25.497 -4.392 9.150 1.00 87.62 335 GLN A O 1
ATOM 2581 N N . TYR A 1 336 ? -26.480 -4.776 7.165 1.00 88.38 336 TYR A N 1
ATOM 2582 C CA . TYR A 1 336 ? -27.824 -4.927 7.734 1.00 88.38 336 TYR A CA 1
ATOM 2583 C C . TYR A 1 336 ? -27.935 -6.185 8.598 1.00 88.38 336 TYR A C 1
ATOM 2585 O O . TYR A 1 336 ? -28.570 -6.143 9.654 1.00 88.38 336 TYR A O 1
ATOM 2593 N N . ALA A 1 337 ? -27.289 -7.280 8.192 1.00 90.50 337 ALA A N 1
ATOM 2594 C CA . ALA A 1 337 ? -27.244 -8.502 8.980 1.00 90.50 337 ALA A CA 1
ATOM 2595 C C . ALA A 1 337 ? -26.509 -8.286 10.313 1.00 90.50 337 ALA A C 1
ATOM 2597 O O . ALA A 1 337 ? -27.047 -8.651 11.357 1.00 90.50 337 ALA A O 1
ATOM 2598 N N . VAL A 1 338 ? -25.351 -7.612 10.315 1.00 90.75 338 VAL A N 1
ATOM 2599 C CA . VAL A 1 338 ? -24.631 -7.260 11.552 1.00 90.75 338 VAL A CA 1
ATOM 2600 C C . VAL A 1 338 ? -25.496 -6.380 12.456 1.00 90.75 338 VAL A C 1
ATOM 2602 O O . VAL A 1 338 ? -25.623 -6.666 13.646 1.00 90.75 338 VAL A O 1
ATOM 2605 N N . ALA A 1 339 ? -26.155 -5.354 11.906 1.00 89.50 339 ALA A N 1
ATOM 2606 C CA . ALA A 1 339 ? -27.047 -4.488 12.679 1.00 89.50 339 ALA A CA 1
ATOM 2607 C C . ALA A 1 339 ? -28.181 -5.274 13.364 1.00 89.50 339 ALA A C 1
ATOM 2609 O O . ALA A 1 339 ? -28.514 -4.985 14.509 1.00 89.50 339 ALA A O 1
ATOM 2610 N N . ALA A 1 340 ? -28.734 -6.291 12.693 1.00 90.38 340 ALA A N 1
ATOM 2611 C CA . ALA A 1 340 ? -29.793 -7.145 13.229 1.00 90.38 340 ALA A CA 1
ATOM 2612 C C . ALA A 1 340 ? -29.317 -8.120 14.324 1.00 90.38 340 ALA A C 1
ATOM 2614 O O . ALA A 1 340 ? -30.131 -8.592 15.123 1.00 90.38 340 ALA A O 1
ATOM 2615 N N . LEU A 1 341 ? -28.019 -8.440 14.381 1.00 90.75 341 LEU A N 1
ATOM 2616 C CA . LEU A 1 341 ? -27.452 -9.255 15.461 1.00 90.75 341 LEU A CA 1
ATOM 2617 C C . LEU A 1 341 ? -27.334 -8.470 16.773 1.00 90.75 341 LEU A C 1
ATOM 2619 O O . LEU A 1 341 ? -27.416 -9.069 17.846 1.00 90.75 341 LEU A O 1
ATOM 2623 N N . ILE A 1 342 ? -27.168 -7.149 16.688 1.00 88.31 342 ILE A N 1
ATOM 2624 C CA . ILE A 1 342 ? -26.930 -6.267 17.830 1.00 88.31 342 ILE A CA 1
ATOM 2625 C C . ILE A 1 342 ? -28.277 -5.807 18.410 1.00 88.31 342 ILE A C 1
ATOM 2627 O O . ILE A 1 342 ? -29.080 -5.209 17.690 1.00 88.31 342 ILE A O 1
ATOM 2631 N N . PRO A 1 343 ? -28.555 -6.020 19.709 1.00 84.75 343 PRO A N 1
ATOM 2632 C CA . PRO A 1 343 ? -29.784 -5.533 20.332 1.00 84.75 343 PRO A CA 1
ATOM 2633 C C . PRO A 1 343 ? -29.944 -4.012 20.175 1.00 84.75 343 PRO A C 1
ATOM 2635 O O . PRO A 1 343 ? -29.151 -3.233 20.698 1.00 84.75 343 PRO A O 1
ATOM 2638 N N . GLY A 1 344 ? -30.970 -3.584 19.434 1.00 82.19 344 GLY A N 1
ATOM 2639 C CA . GLY A 1 344 ? -31.219 -2.171 19.121 1.00 82.19 344 GLY A CA 1
ATOM 2640 C C . GLY A 1 344 ? -30.272 -1.562 18.076 1.00 82.19 344 GLY A C 1
ATOM 2641 O O . GLY A 1 344 ? -30.358 -0.363 17.816 1.00 82.19 344 GLY A O 1
ATOM 2642 N N . GLY A 1 345 ? -29.392 -2.361 17.468 1.00 86.56 345 GLY A N 1
ATOM 2643 C CA . GLY A 1 345 ? -28.507 -1.925 16.395 1.00 86.56 345 GLY A CA 1
ATOM 2644 C C . GLY A 1 345 ? -29.282 -1.461 15.164 1.00 86.56 345 GLY A C 1
ATOM 2645 O O . GLY A 1 345 ? -30.359 -1.966 14.842 1.00 86.56 345 GLY A O 1
ATOM 2646 N N . ARG A 1 346 ? -28.742 -0.465 14.462 1.00 85.62 346 ARG A N 1
ATOM 2647 C CA . ARG A 1 346 ? -29.330 0.033 13.213 1.00 85.62 346 ARG A CA 1
ATOM 2648 C C . ARG A 1 346 ? -28.265 0.542 12.262 1.00 85.62 346 ARG A C 1
ATOM 2650 O O . ARG A 1 346 ? -27.199 0.983 12.680 1.00 85.62 346 ARG A O 1
ATOM 2657 N N . VAL A 1 347 ? -28.594 0.535 10.979 1.00 84.31 347 VAL A N 1
ATOM 2658 C CA . VAL A 1 347 ? -27.778 1.169 9.946 1.00 84.31 347 VAL A CA 1
ATOM 2659 C C . VAL A 1 347 ? -28.159 2.646 9.868 1.00 84.31 347 VAL A C 1
ATOM 2661 O O . VAL A 1 347 ? -29.329 2.991 9.698 1.00 84.31 347 VAL A O 1
ATOM 2664 N N . LYS A 1 348 ? -27.175 3.532 10.020 1.00 80.31 348 LYS A N 1
ATOM 2665 C CA . LYS A 1 348 ? -27.335 4.983 9.914 1.00 80.31 348 LYS A CA 1
ATOM 2666 C C . LYS A 1 348 ? -26.670 5.467 8.631 1.00 80.31 348 LYS A C 1
ATOM 2668 O O . LYS A 1 348 ? -25.474 5.278 8.446 1.00 80.31 348 LYS A O 1
ATOM 2673 N N . THR A 1 349 ? -27.437 6.129 7.772 1.00 70.88 349 THR A N 1
ATOM 2674 C CA . THR A 1 349 ? -26.935 6.763 6.545 1.00 70.88 349 THR A CA 1
ATOM 2675 C C . THR A 1 349 ? -26.525 8.207 6.810 1.00 70.88 349 THR A C 1
ATOM 2677 O O . THR A 1 349 ? -27.251 8.952 7.479 1.00 70.88 349 THR A O 1
ATOM 2680 N N . THR A 1 350 ? -25.383 8.627 6.274 1.00 58.53 350 THR A N 1
ATOM 2681 C CA . THR A 1 350 ? -24.869 9.989 6.466 1.00 58.53 350 THR A CA 1
ATOM 2682 C C . THR A 1 350 ? -25.492 10.956 5.448 1.00 58.53 350 THR A C 1
ATOM 2684 O O . THR A 1 350 ? -25.380 10.722 4.248 1.00 58.53 350 THR A O 1
ATOM 2687 N N . PRO A 1 351 ? -26.102 12.088 5.859 1.00 45.81 351 PRO A N 1
ATOM 2688 C CA . PRO A 1 351 ? -26.766 13.005 4.922 1.00 45.81 351 PRO A CA 1
ATOM 2689 C C . PRO A 1 351 ? -25.836 13.654 3.884 1.00 45.81 351 PRO A C 1
ATOM 2691 O O . PRO A 1 351 ? -26.285 14.018 2.803 1.00 45.81 351 PRO A O 1
ATOM 2694 N N . LYS A 1 352 ? -24.545 13.822 4.213 1.00 48.38 352 LYS A N 1
ATOM 2695 C CA . LYS A 1 352 ? -23.536 14.434 3.326 1.00 48.38 352 LYS A CA 1
ATOM 2696 C C . LYS A 1 352 ? -22.958 13.460 2.291 1.00 48.38 352 LYS A C 1
ATOM 2698 O O . LYS A 1 352 ? -22.408 13.905 1.292 1.00 48.38 352 LYS A O 1
ATOM 2703 N N . THR A 1 353 ? -23.108 12.157 2.509 1.00 49.12 353 THR A N 1
ATOM 2704 C CA . THR A 1 353 ? -22.632 11.079 1.634 1.00 49.12 353 THR A CA 1
ATOM 2705 C C . THR A 1 353 ? -23.722 10.005 1.586 1.00 49.12 353 THR A C 1
ATOM 2707 O O . THR A 1 353 ? -23.674 9.050 2.356 1.00 49.12 353 THR A O 1
ATOM 2710 N N . PRO A 1 354 ? -24.729 10.143 0.700 1.00 46.91 354 PRO A N 1
ATOM 2711 C CA . PRO A 1 354 ? -25.924 9.287 0.688 1.00 46.91 354 PRO A CA 1
ATOM 2712 C C . PRO A 1 354 ? -25.637 7.787 0.519 1.00 46.91 354 PRO A C 1
ATOM 2714 O O . PRO A 1 354 ? -26.472 6.958 0.868 1.00 46.91 354 PRO A O 1
ATOM 2717 N N . ASN A 1 355 ? -24.453 7.450 0.002 1.00 49.62 355 ASN A N 1
ATOM 2718 C CA . ASN A 1 355 ? -23.996 6.078 -0.212 1.00 49.62 355 ASN A CA 1
ATOM 2719 C C . ASN A 1 355 ? -23.153 5.528 0.951 1.00 49.62 355 ASN A C 1
ATOM 2721 O O . ASN A 1 355 ? -22.711 4.387 0.878 1.00 49.62 355 ASN A O 1
ATOM 2725 N N . TRP A 1 356 ? -22.912 6.319 2.002 1.00 56.41 356 TRP A N 1
ATOM 2726 C CA . TRP A 1 356 ? -22.169 5.893 3.184 1.00 56.41 356 TRP A CA 1
ATOM 2727 C C . TRP A 1 356 ? -23.133 5.541 4.314 1.00 56.41 356 TRP A C 1
ATOM 2729 O O . TRP A 1 356 ? -23.950 6.369 4.740 1.00 56.41 356 TRP A O 1
ATOM 2739 N N . ALA A 1 357 ? -23.023 4.310 4.805 1.00 67.25 357 ALA A N 1
ATOM 2740 C CA . ALA A 1 357 ? -23.864 3.767 5.855 1.00 67.25 357 ALA A CA 1
ATOM 2741 C C . ALA A 1 357 ? -22.995 3.081 6.914 1.00 67.25 357 ALA A C 1
ATOM 2743 O O . ALA A 1 357 ? -22.153 2.255 6.577 1.00 67.25 357 ALA A O 1
ATOM 2744 N N . THR A 1 358 ? -23.218 3.418 8.184 1.00 75.50 358 THR A N 1
ATOM 2745 C CA . THR A 1 358 ? -22.478 2.860 9.325 1.00 75.50 358 THR A CA 1
ATOM 2746 C C . THR A 1 358 ? -23.441 2.155 10.268 1.00 75.50 358 THR A C 1
ATOM 2748 O O . THR A 1 358 ? -24.548 2.636 10.528 1.00 75.50 358 THR A O 1
ATOM 2751 N N . VAL A 1 359 ? -23.024 1.007 10.798 1.00 80.44 359 VAL A N 1
ATOM 2752 C CA . VAL A 1 359 ? -23.770 0.299 11.839 1.00 80.44 359 VAL A CA 1
ATOM 2753 C C . VAL A 1 359 ? -23.514 0.986 13.177 1.00 80.44 359 VAL A C 1
ATOM 2755 O O . VAL A 1 359 ? -22.369 1.171 13.577 1.00 80.44 359 VAL A O 1
ATOM 2758 N N . VAL A 1 360 ? -24.585 1.373 13.863 1.00 81.50 360 VAL A N 1
ATOM 2759 C CA . VAL A 1 360 ? -24.529 2.022 15.176 1.00 81.50 360 VAL A CA 1
ATOM 2760 C C . VAL A 1 360 ? -25.263 1.188 16.217 1.00 81.50 360 VAL A C 1
ATOM 2762 O O . VAL A 1 360 ? -26.195 0.446 15.892 1.00 81.50 360 VAL A O 1
ATOM 2765 N N . ASN A 1 361 ? -24.859 1.332 17.478 1.00 84.00 361 ASN A N 1
ATOM 2766 C CA . ASN A 1 361 ? -25.508 0.669 18.606 1.00 84.00 361 ASN A CA 1
ATOM 2767 C C . ASN A 1 361 ? -26.899 1.272 18.907 1.00 84.00 361 ASN A C 1
ATOM 2769 O O . ASN A 1 361 ? -27.328 2.247 18.279 1.00 84.00 361 ASN A O 1
ATOM 2773 N N . ALA A 1 362 ? -27.595 0.723 19.909 1.00 80.06 362 ALA A N 1
ATOM 2774 C CA . ALA A 1 362 ? -28.929 1.171 20.331 1.00 80.06 362 ALA A CA 1
ATOM 2775 C C . ALA A 1 362 ? -29.022 2.673 20.651 1.00 80.06 362 ALA A C 1
ATOM 2777 O O . ALA A 1 362 ? -30.047 3.307 20.397 1.00 80.06 362 ALA A O 1
ATOM 2778 N N . ASN A 1 363 ? -27.932 3.261 21.145 1.00 80.12 363 ASN A N 1
ATOM 2779 C CA . ASN A 1 363 ? -27.859 4.677 21.499 1.00 80.12 363 ASN A CA 1
ATOM 2780 C C . ASN A 1 363 ? -27.493 5.570 20.299 1.00 80.12 363 ASN A C 1
ATOM 2782 O O . ASN A 1 363 ? -27.417 6.790 20.430 1.00 80.12 363 ASN A O 1
ATOM 2786 N N . GLY A 1 364 ? -27.273 4.987 19.117 1.00 76.25 364 GLY A N 1
ATOM 2787 C CA . GLY A 1 364 ? -26.821 5.696 17.923 1.00 76.25 364 GLY A CA 1
ATOM 2788 C C . GLY A 1 364 ? -25.339 6.078 17.941 1.00 76.25 364 GLY A C 1
ATOM 2789 O O . GLY A 1 364 ? -24.943 6.917 17.129 1.00 76.25 364 GLY A O 1
ATOM 2790 N N . GLY A 1 365 ? -24.558 5.495 18.855 1.00 80.56 365 GLY A N 1
ATOM 2791 C CA . GLY A 1 365 ? -23.105 5.631 18.931 1.00 80.56 365 GLY A CA 1
ATOM 2792 C C . GLY A 1 365 ? -22.368 4.506 18.202 1.00 80.56 365 GLY A C 1
ATOM 2793 O O . GLY A 1 365 ? -22.980 3.554 17.713 1.00 80.56 365 GLY A O 1
ATOM 2794 N N . ASP A 1 366 ? -21.045 4.629 18.143 1.00 82.88 366 ASP A N 1
ATOM 2795 C CA . ASP A 1 366 ? -20.164 3.643 17.516 1.00 82.88 366 ASP A CA 1
ATOM 2796 C C . ASP A 1 366 ? -20.218 2.284 18.224 1.00 82.88 366 ASP A C 1
ATOM 2798 O O . ASP A 1 366 ? -20.345 2.220 19.453 1.00 82.88 366 ASP A O 1
ATOM 2802 N N . LEU A 1 367 ? -20.060 1.202 17.458 1.00 87.69 367 LEU A N 1
ATOM 2803 C CA . LEU A 1 367 ? -19.944 -0.143 18.017 1.00 87.69 367 LEU A CA 1
ATOM 2804 C C . LEU A 1 367 ? -18.665 -0.267 18.840 1.00 87.69 367 LEU A C 1
ATOM 2806 O O . LEU A 1 367 ? -17.605 0.220 18.441 1.00 87.69 367 LEU A O 1
ATOM 2810 N N . GLN A 1 368 ? -18.766 -0.940 19.978 1.00 89.06 368 GLN A N 1
ATOM 2811 C CA . GLN A 1 368 ? -17.629 -1.251 20.833 1.00 89.06 368 GLN A CA 1
ATOM 2812 C C . GLN A 1 368 ? -17.250 -2.727 20.717 1.00 89.06 368 GLN A C 1
ATOM 2814 O O . GLN A 1 368 ? -18.082 -3.574 20.391 1.00 89.06 368 GLN A O 1
ATOM 2819 N N . ILE A 1 369 ? -16.003 -3.061 21.057 1.00 88.94 369 ILE A N 1
ATOM 2820 C CA . ILE A 1 369 ? -15.541 -4.456 21.137 1.00 88.94 369 ILE A CA 1
ATOM 2821 C C . ILE A 1 369 ? -16.488 -5.285 22.013 1.00 88.94 369 ILE A C 1
ATOM 2823 O O . ILE A 1 369 ? -16.844 -6.395 21.631 1.00 88.94 369 ILE A O 1
ATOM 2827 N N . ALA A 1 370 ? -16.954 -4.735 23.137 1.00 86.12 370 ALA A N 1
ATOM 2828 C CA . ALA A 1 370 ? -17.902 -5.404 24.026 1.00 86.12 370 ALA A CA 1
ATOM 2829 C C . ALA A 1 370 ? -19.213 -5.797 23.316 1.00 86.12 370 ALA A C 1
ATOM 2831 O O . ALA A 1 370 ? -19.662 -6.936 23.457 1.00 86.12 370 ALA A O 1
ATOM 2832 N N . ASP A 1 371 ? -19.784 -4.889 22.515 1.00 87.12 371 ASP A N 1
ATOM 2833 C CA . ASP A 1 371 ? -21.026 -5.127 21.766 1.00 87.12 371 ASP A CA 1
ATOM 2834 C C . ASP A 1 371 ? -20.852 -6.296 20.790 1.00 87.12 371 ASP A C 1
ATOM 2836 O O . ASP A 1 371 ? -21.709 -7.173 20.680 1.00 87.12 371 ASP A O 1
ATOM 2840 N N . MET A 1 372 ? -19.702 -6.332 20.115 1.00 90.94 372 MET A N 1
ATOM 2841 C CA . MET A 1 372 ? -19.397 -7.338 19.102 1.00 90.94 372 MET A CA 1
ATOM 2842 C C . MET A 1 372 ? -19.027 -8.690 19.713 1.00 90.94 372 MET A C 1
ATOM 2844 O O . MET A 1 372 ? -19.447 -9.736 19.220 1.00 90.94 372 MET A O 1
ATOM 2848 N N . MET A 1 373 ? -18.280 -8.694 20.818 1.00 91.38 373 MET A N 1
ATOM 2849 C CA . MET A 1 373 ? -17.907 -9.927 21.513 1.00 91.38 373 MET A CA 1
ATOM 2850 C C . MET A 1 373 ? -19.110 -10.593 22.196 1.00 91.38 373 MET A C 1
ATOM 2852 O O . MET A 1 373 ? -19.119 -11.816 22.337 1.00 91.38 373 MET A O 1
ATOM 2856 N N . ALA A 1 374 ? -20.155 -9.832 22.543 1.00 89.06 374 ALA A N 1
ATOM 2857 C CA . ALA A 1 374 ? -21.417 -10.383 23.044 1.00 89.06 374 ALA A CA 1
ATOM 2858 C C . ALA A 1 374 ? -22.177 -11.213 21.991 1.00 89.06 374 ALA A C 1
ATOM 2860 O O . ALA A 1 374 ? -22.934 -12.114 22.349 1.00 89.06 374 ALA A O 1
ATOM 2861 N N . ILE A 1 375 ? -21.961 -10.944 20.700 1.00 90.62 375 ILE A N 1
ATOM 2862 C CA . ILE A 1 375 ? -22.608 -11.644 19.578 1.00 90.62 375 ILE A CA 1
ATOM 2863 C C . ILE A 1 375 ? -21.635 -12.516 18.774 1.00 90.62 375 ILE A C 1
ATOM 2865 O O . ILE A 1 375 ? -21.968 -12.930 17.663 1.00 90.62 375 ILE A O 1
ATOM 2869 N N . LYS A 1 376 ? -20.445 -12.804 19.322 1.00 92.00 376 LYS A N 1
ATOM 2870 C CA . LYS A 1 376 ? -19.309 -13.385 18.586 1.00 92.00 376 LYS A CA 1
ATOM 2871 C C . LYS A 1 376 ? -19.662 -14.621 17.751 1.00 92.00 376 LYS A C 1
ATOM 2873 O O . LYS A 1 376 ? -19.236 -14.702 16.611 1.00 92.00 376 LYS A O 1
ATOM 2878 N N . GLU A 1 377 ? -20.456 -15.553 18.284 1.00 91.69 377 GLU A N 1
ATOM 2879 C CA . GLU A 1 377 ? -20.764 -16.828 17.615 1.00 91.69 377 GLU A CA 1
ATOM 2880 C C . GLU A 1 377 ? -21.626 -16.588 16.374 1.00 91.69 377 GLU A C 1
ATOM 2882 O O . GLU A 1 377 ? -21.256 -16.961 15.267 1.00 91.69 377 GLU A O 1
ATOM 2887 N N . ARG A 1 378 ? -22.716 -15.831 16.538 1.00 93.31 378 ARG A N 1
ATOM 2888 C CA . ARG A 1 378 ? -23.611 -15.456 15.433 1.00 93.31 378 ARG A CA 1
ATOM 2889 C C . ARG A 1 378 ? -22.907 -14.574 14.403 1.00 93.31 378 ARG A C 1
ATOM 2891 O O . ARG A 1 378 ? -23.254 -14.599 13.226 1.00 93.31 378 ARG A O 1
ATOM 2898 N N . TRP A 1 379 ? -21.949 -13.762 14.848 1.00 94.62 379 TRP A N 1
ATOM 2899 C CA . TRP A 1 379 ? -21.165 -12.924 13.953 1.00 94.62 379 TRP A CA 1
ATOM 2900 C C . TRP A 1 379 ? -20.133 -13.733 13.159 1.00 94.62 379 TRP A C 1
ATOM 2902 O O . TRP A 1 379 ? -19.969 -13.471 11.971 1.00 94.62 379 TRP A O 1
ATOM 2912 N N . LEU A 1 380 ? -19.503 -14.751 13.759 1.00 92.94 380 LEU A N 1
ATOM 2913 C CA . LEU A 1 380 ? -18.625 -15.689 13.050 1.00 92.94 380 LEU A CA 1
ATOM 2914 C C . LEU A 1 380 ? -19.375 -16.453 11.955 1.00 92.94 380 LEU A C 1
ATOM 2916 O O . LEU A 1 380 ? -18.863 -16.548 10.842 1.00 92.94 380 LEU A O 1
ATOM 2920 N N . ASP A 1 381 ? -20.597 -16.922 12.226 1.00 92.12 381 ASP A N 1
ATOM 2921 C CA . ASP A 1 381 ? -21.436 -17.581 11.213 1.00 92.12 381 ASP A CA 1
ATOM 2922 C C . ASP A 1 381 ? -21.707 -16.653 10.019 1.00 92.12 381 ASP A C 1
ATOM 2924 O O . ASP A 1 381 ? -21.609 -17.049 8.854 1.00 92.12 381 ASP A O 1
ATOM 2928 N N . LEU A 1 382 ? -21.997 -15.380 10.305 1.00 93.75 382 LEU A N 1
ATOM 2929 C CA . LEU A 1 382 ? -22.214 -14.367 9.277 1.00 93.75 382 LEU A CA 1
ATOM 2930 C C . LEU A 1 382 ? -20.929 -14.060 8.490 1.00 93.75 382 LEU A C 1
ATOM 2932 O O . LEU A 1 382 ? -20.979 -13.925 7.267 1.00 93.75 382 LEU A O 1
ATOM 2936 N N . ILE A 1 383 ? -19.782 -13.970 9.169 1.00 92.69 383 ILE A N 1
ATOM 2937 C CA . 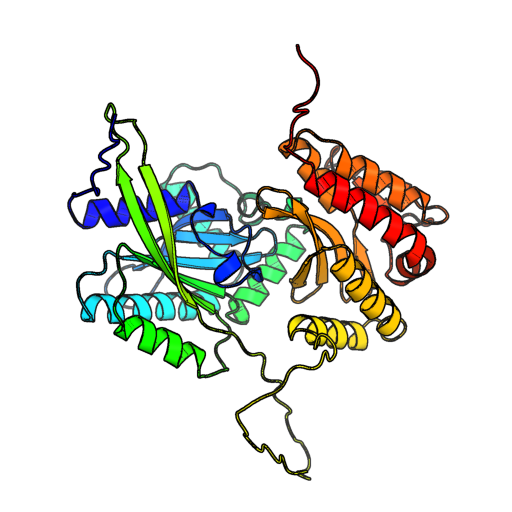ILE A 1 383 ? -18.461 -13.802 8.545 1.00 92.69 383 ILE A CA 1
ATOM 2938 C C . ILE A 1 383 ? -18.156 -14.979 7.618 1.00 92.69 383 ILE A C 1
ATOM 2940 O O . ILE A 1 383 ? -17.714 -14.750 6.495 1.00 92.69 383 ILE A O 1
ATOM 2944 N N . ALA A 1 384 ? -18.428 -16.215 8.043 1.00 92.62 384 ALA A N 1
ATOM 2945 C CA . ALA A 1 384 ? -18.198 -17.412 7.241 1.00 92.62 384 ALA A CA 1
ATOM 2946 C C . ALA A 1 384 ? -19.004 -17.376 5.933 1.00 92.62 384 ALA A C 1
ATOM 2948 O O . ALA A 1 384 ? -18.421 -17.491 4.852 1.00 92.62 384 ALA A O 1
ATOM 2949 N N . ALA A 1 385 ? -20.315 -17.126 6.029 1.00 91.75 385 ALA A N 1
ATOM 2950 C CA . ALA A 1 385 ? -21.201 -17.033 4.869 1.00 91.75 385 ALA A CA 1
ATOM 2951 C C . ALA A 1 385 ? -20.800 -15.887 3.922 1.00 91.75 385 ALA A C 1
ATOM 2953 O O . ALA A 1 385 ? -20.789 -16.042 2.701 1.00 91.75 385 ALA A O 1
ATOM 2954 N N . THR A 1 386 ? -20.418 -14.737 4.480 1.00 91.94 386 THR A N 1
ATOM 2955 C CA . THR A 1 386 ? -20.018 -13.563 3.689 1.00 91.94 386 THR A CA 1
ATOM 2956 C C . THR A 1 386 ? -18.673 -13.785 3.000 1.00 91.94 386 THR A C 1
ATOM 2958 O O . THR A 1 386 ? -18.519 -13.450 1.830 1.00 91.94 386 THR A O 1
ATOM 2961 N N . ALA A 1 387 ? -17.701 -14.389 3.687 1.00 88.94 387 ALA A N 1
ATOM 2962 C CA . ALA A 1 387 ? -16.407 -14.724 3.104 1.00 88.94 387 ALA A CA 1
ATOM 2963 C C . ALA A 1 387 ? -16.542 -15.750 1.967 1.00 88.94 387 ALA A C 1
ATOM 2965 O O . ALA A 1 387 ? -15.821 -15.667 0.976 1.00 88.94 387 ALA A O 1
ATOM 2966 N N . GLU A 1 388 ? -17.469 -16.705 2.080 1.00 89.69 388 GLU A N 1
ATOM 2967 C CA . GLU A 1 388 ? -17.805 -17.626 0.990 1.00 89.69 388 GLU A CA 1
ATOM 2968 C C . GLU A 1 388 ? -18.417 -16.896 -0.213 1.00 89.69 388 GLU A C 1
ATOM 2970 O O . GLU A 1 388 ? -17.945 -17.084 -1.334 1.00 89.69 388 GLU A O 1
ATOM 2975 N N . ALA A 1 389 ? -19.366 -15.983 0.017 1.00 88.75 389 ALA A N 1
ATOM 2976 C CA . ALA A 1 389 ? -19.927 -15.150 -1.045 1.00 88.75 389 ALA A CA 1
ATOM 2977 C C . ALA A 1 389 ? -18.846 -14.307 -1.749 1.00 88.75 389 ALA A C 1
ATOM 2979 O O . ALA A 1 389 ? -18.786 -14.294 -2.976 1.00 88.75 389 ALA A O 1
ATOM 2980 N N . ILE A 1 390 ? -17.932 -13.682 -0.998 1.00 86.19 390 ILE A N 1
ATOM 2981 C CA . ILE A 1 390 ? -16.808 -12.898 -1.545 1.00 86.19 390 ILE A CA 1
ATOM 2982 C C . ILE A 1 390 ? -15.894 -13.767 -2.415 1.00 86.19 390 ILE A C 1
ATOM 2984 O O . ILE A 1 390 ? -15.499 -13.361 -3.506 1.00 86.19 390 ILE A O 1
ATOM 2988 N N . ARG A 1 391 ? -15.611 -14.999 -1.982 1.00 85.69 391 ARG A N 1
ATOM 2989 C CA . ARG A 1 391 ? -14.818 -15.966 -2.759 1.00 85.69 391 ARG A CA 1
ATOM 2990 C C . ARG A 1 391 ? -15.519 -16.456 -4.030 1.00 85.69 391 ARG A C 1
ATOM 2992 O O . ARG A 1 391 ? -14.866 -17.072 -4.865 1.00 85.69 391 ARG A O 1
ATOM 2999 N N . SER A 1 392 ? -16.810 -16.176 -4.197 1.00 83.56 392 SER A N 1
ATOM 3000 C CA . SER A 1 392 ? -17.572 -16.472 -5.417 1.00 83.56 392 SER A CA 1
ATOM 3001 C C . SER A 1 392 ? -17.741 -15.272 -6.360 1.00 83.56 392 SER A C 1
ATOM 3003 O O . SER A 1 392 ? -18.234 -15.428 -7.477 1.00 83.56 392 SER A O 1
ATOM 3005 N N . VAL A 1 393 ? -17.308 -14.072 -5.955 1.00 80.25 393 VAL A N 1
ATOM 3006 C CA . VAL A 1 393 ? -17.448 -12.851 -6.763 1.00 80.25 393 VAL A CA 1
ATOM 3007 C C . VAL A 1 393 ? -16.674 -12.983 -8.076 1.00 80.25 393 VAL A C 1
ATOM 3009 O O . VAL A 1 393 ? -15.498 -13.339 -8.089 1.00 80.25 393 VAL A O 1
ATOM 3012 N N . GLY A 1 394 ? -17.339 -12.688 -9.196 1.00 63.62 394 GLY A N 1
ATOM 3013 C CA . GLY A 1 394 ? -16.739 -12.744 -10.535 1.00 63.62 394 GLY A CA 1
ATOM 3014 C C . GLY A 1 394 ? -16.656 -14.146 -11.154 1.00 63.62 394 GLY A C 1
ATOM 3015 O O . GLY A 1 394 ? -16.341 -14.261 -12.338 1.00 63.62 394 GLY A O 1
ATOM 3016 N N . LEU A 1 395 ? -17.004 -15.203 -10.412 1.00 59.72 395 LEU A N 1
ATOM 3017 C CA . LEU A 1 395 ? -17.250 -16.536 -10.964 1.00 59.72 395 LEU A CA 1
ATOM 3018 C C . LEU A 1 395 ? -18.695 -16.572 -11.480 1.00 59.72 395 LEU A C 1
ATOM 3020 O O . LEU A 1 395 ? -19.602 -17.013 -10.785 1.00 59.72 395 LEU A O 1
ATOM 3024 N N . GLY A 1 396 ? -18.941 -16.021 -12.671 1.00 43.47 396 GLY A N 1
ATOM 3025 C CA . GLY A 1 396 ? -20.271 -16.076 -13.287 1.00 43.47 396 GLY A CA 1
ATOM 3026 C C . GLY A 1 396 ? -20.788 -17.517 -13.406 1.00 43.47 396 GLY A C 1
ATOM 3027 O O . GLY A 1 396 ? -19.995 -18.440 -13.595 1.00 43.47 396 GLY A O 1
ATOM 3028 N N . ASP A 1 397 ? -22.111 -17.691 -13.316 1.00 39.59 397 ASP A N 1
ATOM 3029 C CA . ASP A 1 397 ? -22.822 -18.958 -13.520 1.00 39.59 397 ASP A CA 1
ATOM 3030 C C . ASP A 1 397 ? -22.363 -19.661 -14.811 1.00 39.59 397 ASP A C 1
ATOM 3032 O O . ASP A 1 397 ? -22.878 -19.435 -15.905 1.00 39.59 397 ASP A O 1
ATOM 3036 N N . GLY A 1 398 ? -21.413 -20.585 -14.676 1.00 37.06 398 GLY A N 1
ATOM 3037 C CA . GLY A 1 398 ? -21.041 -21.564 -15.699 1.00 37.06 398 GLY A CA 1
ATOM 3038 C C . GLY A 1 398 ? -22.031 -22.729 -15.790 1.00 37.06 398 GLY A C 1
ATOM 3039 O O . GLY A 1 398 ? -21.653 -23.829 -16.181 1.00 37.06 398 GLY A O 1
ATOM 3040 N N . SER A 1 399 ? -23.284 -22.523 -15.386 1.00 37.56 399 SER A N 1
ATOM 3041 C CA . SER A 1 399 ? -24.333 -23.538 -15.381 1.00 37.56 399 SER A CA 1
ATOM 3042 C C . SER A 1 399 ? -25.685 -22.881 -15.643 1.00 37.56 399 SER A C 1
ATOM 3044 O O . SER A 1 399 ? -26.393 -22.535 -14.702 1.00 37.56 399 SER A O 1
ATOM 3046 N N . LEU A 1 400 ? -26.024 -22.736 -16.929 1.00 37.78 400 LEU A N 1
ATOM 3047 C CA . LEU A 1 400 ? -27.338 -23.005 -17.547 1.00 37.78 400 LEU A CA 1
ATOM 3048 C C . LEU A 1 400 ? -27.502 -22.181 -18.835 1.00 37.78 400 LEU A C 1
ATOM 3050 O O . LEU A 1 400 ? -28.203 -21.175 -18.866 1.00 37.78 400 LEU A O 1
ATOM 3054 N N . ALA A 1 401 ? -26.903 -22.659 -19.927 1.00 33.53 401 ALA A N 1
ATOM 3055 C CA . ALA A 1 401 ? -27.472 -22.511 -21.264 1.00 33.53 401 ALA A CA 1
ATOM 3056 C C . ALA A 1 401 ? -26.894 -23.584 -22.202 1.00 33.53 401 ALA A C 1
ATOM 3058 O O . ALA A 1 401 ? -25.757 -23.467 -22.653 1.00 33.53 401 ALA A O 1
ATOM 3059 N N . GLN A 1 402 ? -27.774 -24.545 -22.511 1.00 32.03 402 GLN A N 1
ATOM 3060 C CA . GLN A 1 402 ? -27.712 -25.647 -23.488 1.00 32.03 402 GLN A CA 1
ATOM 3061 C C . GLN A 1 402 ? -27.014 -26.941 -23.070 1.00 32.03 402 GLN A C 1
ATOM 3063 O O . GLN A 1 402 ? -25.771 -26.977 -22.965 1.00 32.03 402 GLN A O 1
#

Mean predicted aligned error: 16.81 Å

Secondary structure (DSSP, 8-state):
----PEEP---HHHHHHHHHHHHHH-GGGS-HHHH-GGGTT-EEEEEEEEE--SSS--EEEEEEEE-TTS-EEEEEEE---SHHHHHHHHHHHHHHHHHHTT--HHHHHHHHHHHHHHTT-----HHHHHTGGGGT--HHHHHHHHHHHHHHT-EEEEEEES---HHHHHHHHHHHHSTT-SSEEEEEEEEEEEPSSSTT--EEEEEEEEEEPPP--------SS---------------------PPPHHHHHHHHHHHHH-GGGHHHHHHHHHHHHHTT-EEEE-SSEEEEEEE-TTS-EEEEEEEETTSEEE--GGGGTHHHHT--HHHHHHHHHHHHSTT-EEEEETTEEEEEEEE-TTSSBEEHHHHHTTHHHHHHHHHHHHHHHHTTT----S---

pLDDT: mean 73.82, std 19.67, range [22.66, 98.06]

Organism: NCBI:txid2053833

InterPro domains:
  IPR011856 tRNA endonuclease-like domain superfamily [G3DSA:3.40.1350.10] (12-133)

Solvent-accessible surface area (backbone atoms only — not comparable to full-atom values): 22868 Å² total; per-residue (Å²): 134,85,85,77,70,45,71,70,86,74,58,67,73,61,52,33,54,47,49,40,49,47,44,54,77,42,38,79,61,54,68,34,66,80,55,44,59,86,46,56,71,40,31,52,71,47,62,55,46,80,40,93,58,88,92,85,58,85,43,56,44,39,33,38,28,27,16,37,85,31,39,42,34,45,33,42,55,44,77,59,84,52,72,64,66,48,52,49,50,53,55,48,53,53,47,50,52,60,54,50,28,73,39,47,46,68,55,52,42,50,52,50,47,53,52,37,52,76,69,69,48,82,92,67,55,62,50,62,62,28,42,16,57,51,67,56,42,54,67,66,60,40,42,52,43,31,30,47,25,25,62,60,38,41,33,38,40,34,42,37,23,70,49,87,54,75,68,57,44,50,49,47,46,53,57,23,73,47,54,76,56,58,41,36,46,34,36,38,31,45,52,55,27,41,42,87,66,63,97,83,47,54,72,48,74,48,65,41,84,77,44,57,25,61,73,50,89,71,85,81,77,84,84,79,79,92,79,88,80,85,84,83,86,76,89,79,87,86,88,81,95,75,94,74,76,89,74,81,54,75,71,56,56,54,51,49,56,47,24,51,75,58,38,58,94,43,40,69,61,52,52,50,51,52,52,54,42,42,74,69,65,33,45,80,51,78,56,100,60,31,37,32,38,20,31,52,31,76,87,67,51,77,41,43,66,34,36,40,33,40,85,37,42,39,49,52,39,20,29,41,61,48,16,74,82,70,73,52,59,62,25,52,52,49,37,53,52,55,15,69,69,38,83,64,27,37,76,46,67,40,90,93,42,80,88,43,53,39,54,20,34,59,86,68,42,77,30,35,51,69,64,50,61,76,39,42,68,70,47,49,55,50,49,47,56,49,39,52,53,42,50,46,54,90,65,68,84,89,76,87,85,134

Foldseek 3Di:
DDFDWDFDDDDFVVVLLVQLVCCQVPVVLDPCCVFPVLCPQWHWLDAFQWDDDDDDDTHTQGTWTAALQQATETEHEHACDDVVVLVVSVVVLVVVLVRQLVDALVRVQVSSQVRCVVVVHDDDGPNVRNVNVLQPDDPVNNRVLNRVCSNQSQHEYEYEYQDDDVVSQVVLVVVQVPQDHNYKYWYKHWRWTQGPDPPPSDIDIHIDTDHIRDHDDDPDDDDDDDDDDDDDDDDDDDDDDDDDDDDDDPLLVLVLVLLCVAPVVCSVLVSVLVVLLVVLVWDWRDGNFKIFTFQAAPVRDTATQWIAGSNFFIWRFSRLSCCVVLVHCLSVVLQQQVQVLFVLWDWDADPVHRSGITIA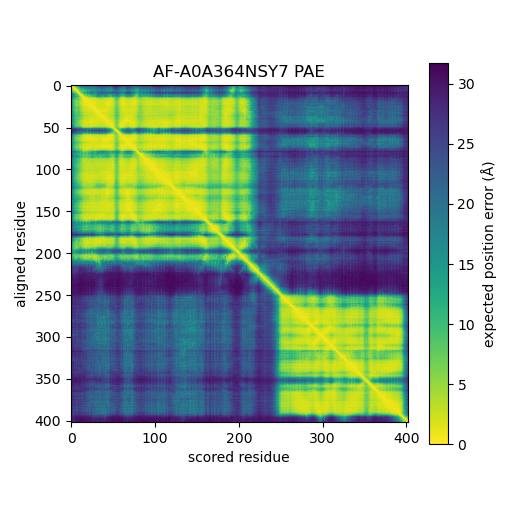HNVRHTDGSVRCSVSSVVNSVSSSVSSVVRHCGPVPPPDDDD

Sequence (402 aa):
MDLVLKRHDTTDAYKEDLLQHIVDTAPEVLPLAEIDRGFVGARSICRELPFSLDLQRAKRLDNLLITPDGGIVLVECKLIRNNEAKIAVVSQLLGYLTDISKWRYSDLEQAVKAVRAEMKCEDSSLYELANAGSVGLDEIEFSEIVDLNLRRGRMLALIVGDGVSDRVQDIAEFLSGKATTPFTLGLVKLDIFRMPGNDDSGYLVLPQVQVRTQVYEIPVRVLQGGIVAEITNTENDKTALSPQKIRATTSEQGILDALKASAPDHVDAVSNFISDCKNLGCEIKSSPKSFSICAIDPLGNPWNLARFHFNGKVLVDSLAAQDRAAGTDIGKSYQYAVAALIPGGRVKTTPKTPNWATVVNANGGDLQIADMMAIKERWLDLIAATAEAIRSVGLGDGSLAQ

Radius of gyration: 23.55 Å; Cα contacts (8 Å, |Δi|>4): 683; chains: 1; bounding box: 59×56×72 Å